Protein AF-A0A2V8QLR5-F1 (afdb_monomer_lite)

Secondary structure (DSSP, 8-state):
--HHHHHHHHHHTT-EEEE-STT-EEEE--TT---HHHHHHHHHTHHHHHHHHHHHHHHTT-----------------------------TTHHHHHHHHHHHHHHHHHHHHHHHHHHHHHHHHHHHHHHHHHHHHHHHHHHHHHHHHHHHHHHHHHHHHHHHHHHHHHHHHHHHHHHHHHHHHHHHHHHHHHHHHHHHHHHHHHHHHHHHHHHHHHHHHHHHHHHHHHHHHHHHHHHHHHHHHHHHHHHHHHHHHHHHHHHHHHHHHHHHHHHHHHHHHHHHHHHHHHHHHHHHHTTTSTTSSSSGGGSHHHHHHHHHHHHHHHHHHHHHHHHHHHHHHHHHHHHHHHHHHHHHHHHHHHHHHHHHHHHHHHHHHHHHHHHHHHHHHHHHHHHHHHHHHHHHHHHHHHHHHHHHHHHHHHHHHHHHHHHHHHHHHHHHHHHHHHHHHHHHHHHHHHHHHHHHHHHHTT------------------------------------------------PPP------------------------------PPPHHHHHHTT-S-HHHHHHHHHHGGGT-HHHHHHHHHHHTT-S-HHHHHHHHHHHHSS-S-HHHHHHHHHHHS-HHHHHHHHHHHHHSSHHHHHHHHTT-S-HHHHHHHHHHHHHHHHTT--HHHHHHHHH-S-HHHHHHHHHHHHHH--HHHHHHHHHHHHT--S-HHHHHHHHHHHHHHHHH-TTSTT--

pLDDT: mean 76.13, std 21.78, range [24.67, 97.62]

Structure (mmCIF, N/CA/C/O backbone):
data_AF-A0A2V8QLR5-F1
#
_entry.id   AF-A0A2V8QLR5-F1
#
loop_
_atom_site.group_PDB
_atom_site.id
_atom_site.type_symbol
_atom_site.label_atom_id
_atom_site.label_alt_id
_atom_site.label_comp_id
_atom_site.label_asym_id
_atom_site.label_entity_id
_atom_site.label_seq_id
_atom_site.pdbx_PDB_ins_code
_atom_site.Cartn_x
_atom_site.Cartn_y
_atom_site.Cartn_z
_atom_site.occupancy
_atom_site.B_iso_or_equiv
_atom_site.auth_seq_id
_atom_site.auth_comp_id
_atom_site.auth_asym_id
_atom_site.auth_atom_id
_atom_site.pdbx_PDB_model_num
ATOM 1 N N . MET A 1 1 ? 58.610 -32.927 -12.887 1.00 63.91 1 MET A N 1
ATOM 2 C CA . MET A 1 1 ? 58.318 -33.804 -14.039 1.00 63.91 1 MET A CA 1
ATOM 3 C C . MET A 1 1 ? 59.063 -33.232 -15.221 1.00 63.91 1 MET A C 1
ATOM 5 O O . MET A 1 1 ? 59.054 -32.017 -15.365 1.00 63.91 1 MET A O 1
ATOM 9 N N . THR A 1 2 ? 59.701 -34.076 -16.013 1.00 80.94 2 THR A N 1
ATOM 10 C CA . THR A 1 2 ? 60.285 -33.729 -17.313 1.00 80.94 2 THR A CA 1
ATOM 11 C C . THR A 1 2 ? 59.200 -33.688 -18.394 1.00 80.94 2 THR A C 1
ATOM 13 O O . THR A 1 2 ? 58.153 -34.331 -18.255 1.00 80.94 2 THR A O 1
ATOM 16 N N . ALA A 1 3 ? 59.449 -32.993 -19.507 1.00 78.44 3 ALA A N 1
ATOM 17 C CA . ALA A 1 3 ? 58.510 -32.954 -20.630 1.00 78.44 3 ALA A CA 1
ATOM 18 C C . ALA A 1 3 ? 58.208 -34.347 -21.233 1.00 78.44 3 ALA A C 1
ATOM 20 O O . ALA A 1 3 ? 57.080 -34.601 -21.660 1.00 78.44 3 ALA A O 1
ATOM 21 N N . HIS A 1 4 ? 59.173 -35.277 -21.202 1.00 81.38 4 HIS A N 1
ATOM 22 C CA . HIS A 1 4 ? 58.986 -36.670 -21.631 1.00 81.38 4 HIS A CA 1
ATOM 23 C C . HIS A 1 4 ? 58.023 -37.451 -20.720 1.00 81.38 4 HIS A C 1
ATOM 25 O O . HIS A 1 4 ? 57.106 -38.113 -21.212 1.00 81.38 4 HIS A O 1
ATOM 31 N N . GLU A 1 5 ? 58.183 -37.356 -19.395 1.00 82.44 5 GLU A N 1
ATOM 32 C CA . GLU A 1 5 ? 57.251 -37.978 -18.441 1.00 82.44 5 GLU A CA 1
ATOM 33 C C . GLU A 1 5 ? 55.839 -37.402 -18.593 1.00 82.44 5 GLU A C 1
ATOM 35 O O . GLU A 1 5 ? 54.862 -38.151 -18.573 1.00 82.44 5 GLU A O 1
ATOM 40 N N . LEU A 1 6 ? 55.732 -36.084 -18.796 1.00 82.62 6 LEU A N 1
ATOM 41 C CA . LEU A 1 6 ? 54.458 -35.399 -18.999 1.00 82.62 6 LEU A CA 1
ATOM 42 C C . LEU A 1 6 ? 53.757 -35.878 -20.283 1.00 82.62 6 LEU A C 1
ATOM 44 O O . LEU A 1 6 ? 52.577 -36.221 -20.231 1.00 82.62 6 LEU A O 1
ATOM 48 N N . LEU A 1 7 ? 54.470 -35.991 -21.412 1.00 82.75 7 LEU A N 1
ATOM 49 C CA . LEU A 1 7 ? 53.923 -36.570 -22.651 1.00 82.75 7 LEU A CA 1
ATOM 50 C C . LEU A 1 7 ? 53.473 -38.021 -22.466 1.00 82.75 7 LEU A C 1
ATOM 52 O O . LEU A 1 7 ? 52.398 -38.387 -22.939 1.00 82.75 7 LEU A O 1
ATOM 56 N N . SER A 1 8 ? 54.256 -38.837 -21.757 1.00 83.12 8 SER A N 1
ATOM 57 C CA . SER A 1 8 ? 53.909 -40.234 -21.473 1.00 83.12 8 SER A CA 1
ATOM 58 C C . SER A 1 8 ? 52.626 -40.343 -20.635 1.00 83.12 8 SER A C 1
ATOM 60 O O . SER A 1 8 ? 51.701 -41.068 -21.001 1.00 83.12 8 SER A O 1
ATOM 62 N N . GLN A 1 9 ? 52.503 -39.542 -19.569 1.00 82.06 9 GLN A N 1
ATOM 63 C CA . GLN A 1 9 ? 51.299 -39.495 -18.729 1.00 82.06 9 GLN A CA 1
ATOM 64 C C . GLN A 1 9 ? 50.067 -38.957 -19.476 1.00 82.06 9 GLN A C 1
ATOM 66 O O . GLN A 1 9 ? 48.958 -39.441 -19.249 1.00 82.06 9 GLN A O 1
ATOM 71 N N . LEU A 1 10 ? 50.238 -37.989 -20.383 1.00 81.12 10 LEU A N 1
ATOM 72 C CA . LEU A 1 10 ? 49.153 -37.465 -21.219 1.00 81.12 10 LEU A CA 1
ATOM 73 C C . LEU A 1 10 ? 48.680 -38.504 -22.245 1.00 81.12 10 LEU A C 1
ATOM 75 O O . LEU A 1 10 ? 47.479 -38.771 -22.315 1.00 81.12 10 LEU A O 1
ATOM 79 N N . ARG A 1 11 ? 49.611 -39.170 -22.948 1.00 83.00 11 ARG A N 1
ATOM 80 C CA . ARG A 1 11 ? 49.317 -40.298 -23.852 1.00 83.00 11 ARG A CA 1
ATOM 81 C C . ARG A 1 11 ? 48.578 -41.419 -23.105 1.00 83.00 11 ARG A C 1
ATOM 83 O O . ARG A 1 11 ? 47.546 -41.883 -23.582 1.00 83.00 11 ARG A O 1
ATOM 90 N N . ALA A 1 12 ? 49.025 -41.781 -21.899 1.00 80.94 12 ALA A N 1
ATOM 91 C CA . ALA A 1 12 ? 48.373 -42.783 -21.046 1.00 80.94 12 ALA A CA 1
ATOM 92 C C . ALA A 1 12 ? 46.970 -42.374 -20.543 1.00 80.94 12 ALA A C 1
ATOM 94 O O . ALA A 1 12 ? 46.145 -43.240 -20.257 1.00 80.94 12 ALA A O 1
ATOM 95 N N . ARG A 1 13 ? 46.672 -41.070 -20.460 1.00 77.25 13 ARG A N 1
ATOM 96 C CA . ARG A 1 13 ? 45.337 -40.522 -20.141 1.00 77.25 13 ARG A CA 1
ATOM 97 C C . ARG A 1 13 ? 44.475 -40.245 -21.383 1.00 77.25 13 ARG A C 1
ATOM 99 O O . ARG A 1 13 ? 43.411 -39.644 -21.256 1.00 77.25 13 ARG A O 1
ATOM 106 N N . GLY A 1 14 ? 44.912 -40.664 -22.573 1.00 76.31 14 GLY A N 1
ATOM 107 C CA . GLY A 1 14 ? 44.181 -40.461 -23.827 1.00 76.31 14 GLY A CA 1
ATOM 108 C C . GLY A 1 14 ? 44.182 -39.017 -24.345 1.00 76.31 14 GLY A C 1
ATOM 109 O O . GLY A 1 14 ? 43.375 -38.690 -25.211 1.00 76.31 14 GLY A O 1
ATOM 110 N N . VAL A 1 15 ? 45.067 -38.155 -23.833 1.00 81.50 15 VAL A N 1
ATOM 111 C CA . VAL A 1 15 ? 45.229 -36.770 -24.296 1.00 81.50 15 VAL A CA 1
ATOM 112 C C . VAL A 1 15 ? 46.296 -36.720 -25.386 1.00 81.50 15 VAL A C 1
ATOM 114 O O . VAL A 1 15 ? 47.460 -37.048 -25.146 1.00 81.50 15 VAL A O 1
ATOM 117 N N . GLN A 1 16 ? 45.917 -36.285 -26.587 1.00 79.50 16 GLN A N 1
ATOM 118 C CA . GLN A 1 16 ? 46.851 -36.083 -27.693 1.00 79.50 16 GLN A CA 1
ATOM 119 C C . GLN A 1 16 ? 47.339 -34.631 -27.703 1.00 79.50 16 GLN A C 1
ATOM 121 O O . GLN A 1 16 ? 46.539 -33.698 -27.726 1.00 79.50 16 GLN A O 1
ATOM 126 N N . VAL A 1 17 ? 48.657 -34.433 -27.741 1.00 81.88 17 VAL A N 1
ATOM 127 C CA . VAL A 1 17 ? 49.276 -33.114 -27.937 1.00 81.88 17 VAL A CA 1
ATOM 128 C C . VAL A 1 17 ? 49.962 -33.106 -29.300 1.00 81.88 17 VAL A C 1
ATOM 130 O O . VAL A 1 17 ? 50.748 -34.001 -29.603 1.00 81.88 17 VAL A O 1
ATOM 133 N N . LYS A 1 18 ? 49.634 -32.115 -30.132 1.00 81.50 18 LYS A N 1
ATOM 134 C CA . LYS A 1 18 ? 50.119 -31.942 -31.511 1.00 81.50 18 LYS A CA 1
ATOM 135 C C . LYS A 1 18 ? 50.728 -30.548 -31.665 1.00 81.50 18 LYS A C 1
ATOM 137 O O . LYS A 1 18 ? 50.325 -29.618 -30.969 1.00 81.50 18 LYS A O 1
ATOM 142 N N . THR A 1 19 ? 51.674 -30.374 -32.581 1.00 81.75 19 THR A N 1
ATOM 143 C CA . THR A 1 19 ? 52.202 -29.050 -32.952 1.00 81.75 19 THR A CA 1
ATOM 144 C C . THR A 1 19 ? 51.373 -28.440 -34.086 1.00 81.75 19 THR A C 1
ATOM 146 O O . THR A 1 19 ? 50.814 -29.156 -34.914 1.00 81.75 19 THR A O 1
ATOM 149 N N . SER A 1 20 ? 51.245 -27.111 -34.112 1.00 66.75 20 SER A N 1
ATOM 150 C CA . SER A 1 20 ? 50.464 -26.381 -35.123 1.00 66.75 20 SER A CA 1
ATOM 151 C C . SER A 1 20 ? 51.186 -25.098 -35.530 1.00 66.75 20 SER A C 1
ATOM 153 O O . SER A 1 20 ? 50.851 -24.003 -35.069 1.00 66.75 20 SER A O 1
ATOM 155 N N . GLY A 1 21 ? 52.195 -25.251 -36.388 1.00 66.06 21 GLY A N 1
ATOM 156 C CA . GLY A 1 21 ? 53.173 -24.203 -36.675 1.00 66.06 21 GLY A CA 1
ATOM 157 C C . GLY A 1 21 ? 54.147 -23.985 -35.513 1.00 66.06 21 GLY A C 1
ATOM 158 O O . GLY A 1 21 ? 53.967 -24.515 -34.412 1.00 66.06 21 GLY A O 1
ATOM 159 N N . ASP A 1 22 ? 55.170 -23.174 -35.763 1.00 60.78 22 ASP A N 1
ATOM 160 C CA . ASP A 1 22 ? 56.466 -23.194 -35.060 1.00 60.78 22 ASP A CA 1
ATOM 161 C C . ASP A 1 22 ? 56.446 -22.779 -33.575 1.00 60.78 22 ASP A C 1
ATOM 163 O O . ASP A 1 22 ? 57.494 -22.663 -32.943 1.00 60.78 22 ASP A O 1
ATOM 167 N N . ASN A 1 23 ? 55.274 -22.499 -32.991 1.00 68.69 23 ASN A N 1
ATOM 168 C CA . ASN A 1 23 ? 55.178 -22.033 -31.606 1.00 68.69 23 ASN A CA 1
ATOM 169 C C . ASN A 1 23 ? 53.854 -22.337 -30.872 1.00 68.69 23 ASN A C 1
ATOM 171 O O . ASN A 1 23 ? 53.582 -21.742 -29.820 1.00 68.69 23 ASN A O 1
ATOM 175 N N . ARG A 1 24 ? 53.002 -23.238 -31.387 1.00 76.88 24 ARG A N 1
ATOM 176 C CA . ARG A 1 24 ? 51.706 -23.582 -30.762 1.00 76.88 24 ARG A CA 1
ATOM 177 C C . ARG A 1 24 ? 51.539 -25.088 -30.555 1.00 76.88 24 ARG A C 1
ATOM 179 O O . ARG A 1 24 ? 51.750 -25.875 -31.473 1.00 76.88 24 ARG A O 1
ATOM 186 N N . LEU A 1 25 ? 51.101 -25.451 -29.349 1.00 80.62 25 LEU A N 1
ATOM 187 C CA . LEU A 1 25 ? 50.625 -26.788 -28.999 1.00 80.62 25 LEU A CA 1
ATOM 188 C C . LEU A 1 25 ? 49.095 -26.806 -29.104 1.00 80.62 25 LEU A C 1
ATOM 190 O O . LEU A 1 25 ? 48.428 -25.919 -28.572 1.00 80.62 25 LEU A O 1
ATOM 194 N N . VAL A 1 26 ? 48.553 -27.817 -29.774 1.00 81.00 26 VAL A N 1
ATOM 195 C CA . VAL A 1 26 ? 47.122 -28.132 -29.843 1.00 81.00 26 VAL A CA 1
ATOM 196 C C . VAL A 1 26 ? 46.887 -29.369 -28.987 1.00 81.00 26 VAL A C 1
ATOM 198 O O . VAL A 1 26 ? 47.579 -30.373 -29.145 1.00 81.00 26 VAL A O 1
ATOM 201 N N . ILE A 1 27 ? 45.931 -29.278 -28.066 1.00 82.12 27 ILE A N 1
ATOM 202 C CA . ILE A 1 27 ? 45.620 -30.323 -27.090 1.00 82.12 27 ILE A CA 1
ATOM 203 C C . ILE A 1 27 ? 44.226 -30.853 -27.414 1.00 82.12 27 ILE A C 1
ATOM 205 O O . ILE A 1 27 ? 43.253 -30.102 -27.376 1.00 82.12 27 ILE A O 1
ATOM 209 N N . ASP A 1 28 ? 44.147 -32.137 -27.730 1.00 79.50 28 ASP A N 1
ATOM 210 C CA . ASP A 1 28 ? 42.919 -32.867 -28.029 1.00 79.50 28 ASP A CA 1
ATOM 211 C C . ASP A 1 28 ? 42.668 -33.852 -26.878 1.00 79.50 28 ASP A C 1
ATOM 213 O O . ASP A 1 28 ? 43.509 -34.704 -26.576 1.00 79.50 28 ASP A O 1
ATOM 217 N N . ALA A 1 29 ? 41.571 -33.645 -26.146 1.00 79.88 29 ALA A N 1
ATOM 218 C CA . ALA A 1 29 ? 41.347 -34.235 -24.830 1.00 79.88 29 ALA A CA 1
ATOM 219 C C . ALA A 1 29 ? 39.851 -34.496 -24.566 1.00 79.88 29 ALA A C 1
ATOM 221 O O . ALA A 1 29 ? 39.019 -33.624 -24.842 1.00 79.88 29 ALA A O 1
ATOM 222 N N . PRO A 1 30 ? 39.477 -35.647 -23.974 1.00 73.31 30 PRO A N 1
ATOM 223 C CA . PRO A 1 30 ? 38.090 -35.918 -23.610 1.00 73.31 30 PRO A CA 1
ATOM 224 C C . PRO A 1 30 ? 37.600 -34.945 -22.524 1.00 73.31 30 PRO A C 1
ATOM 226 O O . PRO A 1 30 ? 38.353 -34.544 -21.627 1.00 73.31 30 PRO A O 1
ATOM 229 N N . ARG A 1 31 ? 36.318 -34.556 -22.614 1.00 57.59 31 ARG A N 1
ATOM 230 C CA . ARG A 1 31 ? 35.698 -33.531 -21.752 1.00 57.59 31 ARG A CA 1
ATOM 231 C C . ARG A 1 31 ? 35.934 -33.828 -20.266 1.00 57.59 31 ARG A C 1
ATOM 233 O O . ARG A 1 31 ? 35.584 -34.900 -19.788 1.00 57.59 31 ARG A O 1
ATOM 240 N N . GLY A 1 32 ? 36.481 -32.846 -19.545 1.00 64.06 32 GLY A N 1
ATOM 241 C CA . GLY A 1 32 ? 36.717 -32.916 -18.097 1.00 64.06 32 GLY A CA 1
ATOM 242 C C . GLY A 1 32 ? 38.125 -33.342 -17.661 1.00 64.06 32 GLY A C 1
ATOM 243 O O . GLY A 1 32 ? 38.385 -33.359 -16.467 1.00 64.06 32 GLY A O 1
ATOM 244 N N . THR A 1 33 ? 39.050 -33.650 -18.580 1.00 67.31 33 THR A N 1
ATOM 245 C CA . THR A 1 33 ? 40.434 -34.042 -18.214 1.00 67.31 33 THR A CA 1
ATOM 246 C C . THR A 1 33 ? 41.427 -32.879 -18.075 1.00 67.31 33 THR A C 1
ATOM 248 O O . THR A 1 33 ? 42.508 -33.057 -17.512 1.00 67.31 33 THR A O 1
ATOM 251 N N . VAL A 1 34 ? 41.088 -31.679 -18.563 1.00 70.56 34 VAL A N 1
ATOM 252 C CA . VAL A 1 34 ? 41.984 -30.507 -18.573 1.00 70.56 34 VAL A CA 1
ATOM 253 C C . VAL A 1 34 ? 41.799 -29.659 -17.307 1.00 70.56 34 VAL A C 1
ATOM 255 O O . VAL A 1 34 ? 41.168 -28.600 -17.337 1.00 70.56 34 VAL A O 1
ATOM 258 N N . ASN A 1 35 ? 42.369 -30.137 -16.200 1.00 79.25 35 ASN A N 1
ATOM 259 C CA . ASN A 1 35 ? 42.426 -29.419 -14.920 1.00 79.25 35 ASN A CA 1
ATOM 260 C C . ASN A 1 35 ? 43.518 -28.331 -14.919 1.00 79.25 35 ASN A C 1
ATOM 262 O O . ASN A 1 35 ? 44.454 -28.372 -15.719 1.00 79.25 35 ASN A O 1
ATOM 266 N N . GLU A 1 36 ? 43.438 -27.377 -13.987 1.00 76.38 36 GLU A N 1
ATOM 267 C CA . GLU A 1 36 ? 44.355 -26.225 -13.941 1.00 76.38 36 GLU A CA 1
ATOM 268 C C . GLU A 1 36 ? 45.818 -26.624 -13.667 1.00 76.38 36 GLU A C 1
ATOM 270 O O . GLU A 1 36 ? 46.734 -26.088 -14.287 1.00 76.38 36 GLU A O 1
ATOM 275 N N . GLU A 1 37 ? 46.050 -27.655 -12.847 1.00 78.00 37 GLU A N 1
ATOM 276 C CA . GLU A 1 37 ? 47.375 -28.271 -12.650 1.00 78.00 37 GLU A CA 1
ATOM 277 C C . GLU A 1 37 ? 47.994 -28.753 -13.972 1.00 78.00 37 GLU A C 1
ATOM 279 O O . GLU A 1 37 ? 49.186 -28.576 -14.219 1.00 78.00 37 GLU A O 1
ATOM 284 N N . LEU A 1 38 ? 47.169 -29.334 -14.849 1.00 77.56 38 LEU A N 1
ATOM 285 C CA . LEU A 1 38 ? 47.583 -29.888 -16.137 1.00 77.56 38 LEU A CA 1
ATOM 286 C C . LEU A 1 38 ? 47.848 -28.774 -17.161 1.00 77.56 38 LEU A C 1
ATOM 288 O O . LEU A 1 38 ? 48.775 -28.893 -17.962 1.00 77.56 38 LEU A O 1
ATOM 292 N N . ARG A 1 39 ? 47.110 -27.655 -17.090 1.00 79.69 39 ARG A N 1
ATOM 293 C CA . ARG A 1 39 ? 47.427 -26.426 -17.844 1.00 79.69 39 ARG A CA 1
ATOM 294 C C . ARG A 1 39 ? 48.751 -25.817 -17.391 1.00 79.69 39 ARG A C 1
ATOM 296 O O . ARG A 1 39 ? 49.574 -25.489 -18.240 1.00 79.69 39 ARG A O 1
ATOM 303 N N . SER A 1 40 ? 48.969 -25.714 -16.080 1.00 81.56 40 SER A N 1
ATOM 304 C CA . SER A 1 40 ? 50.208 -25.197 -15.486 1.00 81.56 40 SER A CA 1
ATOM 305 C C . SER A 1 40 ? 51.423 -26.057 -15.863 1.00 81.56 40 SER A C 1
ATOM 307 O O . SER A 1 40 ? 52.435 -25.546 -16.340 1.00 81.56 40 SER A O 1
ATOM 309 N N . ALA A 1 41 ? 51.303 -27.386 -15.778 1.00 80.81 41 ALA A N 1
ATOM 310 C CA . ALA A 1 41 ? 52.354 -28.305 -16.212 1.00 80.81 41 ALA A CA 1
ATOM 311 C C . ALA A 1 41 ? 52.673 -28.174 -17.716 1.00 80.81 41 ALA A C 1
ATOM 313 O O . ALA A 1 41 ? 53.846 -28.150 -18.096 1.00 80.81 41 ALA A O 1
ATOM 314 N N . LEU A 1 42 ? 51.653 -28.051 -18.574 1.00 81.19 42 LEU A N 1
ATOM 315 C CA . LEU A 1 42 ? 51.834 -27.858 -20.017 1.00 81.19 42 LEU A CA 1
ATOM 316 C C . LEU A 1 42 ? 52.413 -26.483 -20.380 1.00 81.19 42 LEU A C 1
ATOM 318 O O . LEU A 1 42 ? 53.180 -26.393 -21.339 1.00 81.19 42 LEU A O 1
ATOM 322 N N . SER A 1 43 ? 52.082 -25.421 -19.640 1.00 82.69 43 SER A N 1
ATOM 323 C CA . SER A 1 43 ? 52.641 -24.086 -19.880 1.00 82.69 43 SER A CA 1
ATOM 324 C C . SER A 1 43 ? 54.107 -24.003 -19.448 1.00 82.69 43 SER A C 1
ATOM 326 O O . SER A 1 43 ? 54.928 -23.500 -20.214 1.00 82.69 43 SER A O 1
ATOM 328 N N . ALA A 1 44 ? 54.458 -24.582 -18.294 1.00 86.62 44 ALA A N 1
ATOM 329 C CA . ALA A 1 44 ? 55.830 -24.636 -17.789 1.00 86.62 44 ALA A CA 1
ATOM 330 C C . ALA A 1 44 ? 56.780 -25.416 -18.719 1.00 86.62 44 ALA A C 1
ATOM 332 O O . ALA A 1 44 ? 57.898 -24.978 -18.967 1.00 86.62 44 ALA A O 1
ATOM 333 N N . ASN A 1 45 ? 56.324 -26.540 -19.284 1.00 85.19 45 ASN A N 1
ATOM 334 C CA . ASN A 1 45 ? 57.142 -27.404 -20.149 1.00 85.19 45 ASN A CA 1
ATOM 335 C C . ASN A 1 45 ? 57.024 -27.063 -21.653 1.00 85.19 45 ASN A C 1
ATOM 337 O O . ASN A 1 45 ? 57.568 -27.784 -22.490 1.00 85.19 45 ASN A O 1
ATOM 341 N N . LYS A 1 46 ? 56.313 -25.986 -22.033 1.00 83.50 46 LYS A N 1
ATOM 342 C CA . LYS A 1 46 ? 55.921 -25.701 -23.432 1.00 83.50 46 LYS A CA 1
ATOM 343 C C . LYS A 1 46 ? 57.090 -25.748 -24.429 1.00 83.50 46 LYS A C 1
ATOM 345 O O . LYS A 1 46 ? 56.919 -26.268 -25.530 1.00 83.50 46 LYS A O 1
ATOM 350 N N . ALA A 1 47 ? 58.247 -25.191 -24.070 1.00 82.50 47 ALA A N 1
ATOM 351 C CA . ALA A 1 47 ? 59.408 -25.113 -24.961 1.00 82.50 47 ALA A CA 1
ATOM 352 C C . ALA A 1 47 ? 60.009 -26.499 -25.259 1.00 82.50 47 ALA A C 1
ATOM 354 O O . ALA A 1 47 ? 60.188 -26.852 -26.423 1.00 82.50 47 ALA A O 1
ATOM 355 N N . GLU A 1 48 ? 60.234 -27.312 -24.223 1.00 82.62 48 GLU A N 1
ATOM 356 C CA . GLU A 1 48 ? 60.728 -28.689 -24.362 1.00 82.62 48 GLU A CA 1
ATOM 357 C C . GLU A 1 48 ? 59.735 -29.563 -25.144 1.00 82.62 48 GLU A C 1
ATOM 359 O O . GLU A 1 48 ? 60.127 -30.310 -26.038 1.00 82.62 48 GLU A O 1
ATOM 364 N N . LEU A 1 49 ? 58.432 -29.419 -24.872 1.00 82.94 49 LEU A N 1
ATOM 365 C CA . LEU A 1 49 ? 57.369 -30.138 -25.582 1.00 82.94 49 LEU A CA 1
ATOM 366 C C . LEU A 1 49 ? 57.353 -29.831 -27.088 1.00 82.94 49 LEU A C 1
ATOM 368 O O . LEU A 1 49 ? 57.162 -30.742 -27.892 1.00 82.94 49 LEU A O 1
ATOM 372 N N . LEU A 1 50 ? 57.574 -28.570 -27.482 1.00 82.94 50 LEU A N 1
ATOM 373 C CA . LEU A 1 50 ? 57.700 -28.184 -28.893 1.00 82.94 50 LEU A CA 1
ATOM 374 C C . LEU A 1 50 ? 58.941 -28.811 -29.549 1.00 82.94 50 LEU A C 1
ATOM 376 O O . LEU A 1 50 ? 58.858 -29.248 -30.695 1.00 82.94 50 LEU A O 1
ATOM 380 N N . GLN A 1 51 ? 60.064 -28.895 -28.830 1.00 81.44 51 GLN A N 1
ATOM 381 C CA . GLN A 1 51 ? 61.301 -29.495 -29.337 1.00 81.44 51 GLN A CA 1
ATOM 382 C C . GLN A 1 51 ? 61.163 -31.013 -29.545 1.00 81.44 51 GLN A C 1
ATOM 384 O O . GLN A 1 51 ? 61.505 -31.512 -30.616 1.00 81.44 51 GLN A O 1
ATOM 389 N N . ILE A 1 52 ? 60.596 -31.731 -28.568 1.00 83.62 52 ILE A N 1
ATOM 390 C CA . ILE A 1 52 ? 60.389 -33.191 -28.623 1.00 83.62 52 ILE A CA 1
ATOM 391 C C . ILE A 1 52 ? 59.410 -33.563 -29.746 1.00 83.62 52 ILE A C 1
ATOM 393 O O . ILE A 1 52 ? 59.723 -34.394 -30.597 1.00 83.62 52 ILE A O 1
ATOM 397 N N . LEU A 1 53 ? 58.243 -32.908 -29.798 1.00 79.25 53 LEU A N 1
ATOM 398 C CA . LEU A 1 53 ? 57.240 -33.162 -30.840 1.00 79.25 53 LEU A CA 1
ATOM 399 C C . LEU A 1 53 ? 57.712 -32.701 -32.232 1.00 79.25 53 LEU A C 1
ATOM 401 O O . LEU A 1 53 ? 57.242 -33.219 -33.242 1.00 79.25 53 LEU A O 1
ATOM 405 N N . GLY A 1 54 ? 58.640 -31.741 -32.305 1.00 77.69 54 GLY A N 1
ATOM 406 C CA . GLY A 1 54 ? 59.328 -31.379 -33.543 1.00 77.69 54 GLY A CA 1
ATOM 407 C C . GLY A 1 54 ? 60.229 -32.508 -34.050 1.00 77.69 54 GLY A C 1
ATOM 408 O O . GLY A 1 54 ? 60.161 -32.855 -35.228 1.00 77.69 54 GLY A O 1
ATOM 409 N N . GLN A 1 55 ? 61.012 -33.122 -33.157 1.00 74.00 55 GLN A N 1
ATOM 410 C CA . GLN A 1 55 ? 61.915 -34.230 -33.486 1.00 74.00 55 GLN A CA 1
ATOM 411 C C . GLN A 1 55 ? 61.153 -35.488 -33.941 1.00 74.00 55 GLN A C 1
ATOM 413 O O . GLN A 1 55 ? 61.426 -35.973 -35.042 1.00 74.00 55 GLN A O 1
ATOM 418 N N . GLU A 1 56 ? 60.131 -35.934 -33.191 1.00 70.50 56 GLU A N 1
ATOM 419 C CA . GLU A 1 56 ? 59.258 -37.061 -33.593 1.00 70.50 56 GLU A CA 1
ATOM 420 C C . GLU A 1 56 ? 58.681 -36.859 -35.014 1.00 70.50 56 GLU A C 1
ATOM 422 O O . GLU A 1 56 ? 58.630 -37.787 -35.822 1.00 70.50 56 GLU A O 1
ATOM 427 N N . ASN A 1 57 ? 58.280 -35.627 -35.351 1.00 63.94 57 ASN A N 1
ATOM 428 C CA . ASN A 1 57 ? 57.664 -35.301 -36.640 1.00 63.94 57 ASN A CA 1
ATOM 429 C C . ASN A 1 57 ? 58.687 -35.161 -37.792 1.00 63.94 57 ASN A C 1
ATOM 431 O O . ASN A 1 57 ? 58.313 -35.249 -38.962 1.00 63.94 57 ASN A O 1
ATOM 435 N N . THR A 1 58 ? 59.979 -34.972 -37.488 1.00 58.88 58 THR A N 1
ATOM 436 C CA . THR A 1 58 ? 61.058 -35.047 -38.492 1.00 58.88 58 THR A CA 1
ATOM 437 C C . THR A 1 58 ? 61.491 -36.481 -38.793 1.00 58.88 58 THR A C 1
ATOM 439 O O . THR A 1 58 ? 61.689 -36.806 -39.963 1.00 58.88 58 THR A O 1
ATOM 442 N N . GLU A 1 59 ? 61.561 -37.365 -37.792 1.00 53.81 59 GLU A N 1
ATOM 443 C CA . GLU A 1 59 ? 61.866 -38.789 -38.017 1.00 53.81 59 GLU A CA 1
ATOM 444 C C . GLU A 1 59 ? 60.747 -39.495 -38.800 1.00 53.81 59 GLU A C 1
ATOM 446 O O . GLU A 1 59 ? 61.017 -40.323 -39.670 1.00 53.81 59 GLU A O 1
ATOM 451 N N . ALA A 1 60 ? 59.490 -39.087 -38.595 1.00 50.91 60 ALA A N 1
ATOM 452 C CA . ALA A 1 60 ? 58.337 -39.568 -39.357 1.00 50.91 60 ALA A CA 1
ATOM 453 C C . ALA A 1 60 ? 58.336 -39.182 -40.858 1.00 50.91 60 ALA A C 1
ATOM 455 O O . ALA A 1 60 ? 57.432 -39.596 -41.587 1.00 50.91 60 ALA A O 1
ATOM 456 N N . LYS A 1 61 ? 59.309 -38.391 -41.346 1.00 44.75 61 LYS A N 1
ATOM 457 C CA . LYS A 1 61 ? 59.329 -37.846 -42.718 1.00 44.75 61 LYS A CA 1
ATOM 458 C C . LYS A 1 61 ? 60.629 -38.130 -43.491 1.00 44.75 61 LYS A C 1
ATOM 460 O O . LYS A 1 61 ? 61.139 -37.265 -44.203 1.00 44.75 61 LYS A O 1
ATOM 465 N N . ALA A 1 62 ? 61.127 -39.362 -43.413 1.00 37.56 62 ALA A N 1
ATOM 466 C CA . ALA A 1 62 ? 62.225 -39.854 -44.249 1.00 37.56 62 ALA A CA 1
ATOM 467 C C . ALA A 1 62 ? 61.726 -40.838 -45.336 1.00 37.56 62 ALA A C 1
ATOM 469 O O . ALA A 1 62 ? 61.386 -41.977 -45.013 1.00 37.56 62 ALA A O 1
ATOM 470 N N . PRO A 1 63 ? 61.691 -40.452 -46.628 1.00 45.06 63 PRO A N 1
ATOM 471 C CA . PRO A 1 63 ? 61.455 -41.386 -47.722 1.00 45.06 63 PRO A CA 1
ATOM 472 C C . PRO A 1 63 ? 62.777 -41.995 -48.210 1.00 45.06 63 PRO A C 1
ATOM 474 O O . PRO A 1 63 ? 63.643 -41.296 -48.735 1.00 45.06 63 PRO A O 1
ATOM 477 N N . ALA A 1 64 ? 62.908 -43.315 -48.107 1.00 33.09 64 ALA A N 1
ATOM 478 C CA . ALA A 1 64 ? 63.846 -44.060 -48.938 1.00 33.09 64 ALA A CA 1
ATOM 479 C C . ALA A 1 64 ? 63.172 -44.414 -50.272 1.00 33.09 64 ALA A C 1
ATOM 481 O O . ALA A 1 64 ? 62.027 -44.857 -50.264 1.00 33.09 64 ALA A O 1
ATOM 482 N N . ILE A 1 65 ? 63.889 -44.238 -51.385 1.00 36.28 65 ILE A N 1
ATOM 483 C CA . ILE A 1 65 ? 63.910 -45.086 -52.596 1.00 36.28 65 ILE A CA 1
ATOM 484 C C . ILE A 1 65 ? 64.866 -44.428 -53.598 1.00 36.28 65 ILE A C 1
ATOM 486 O O . ILE A 1 65 ? 64.802 -43.222 -53.833 1.00 36.28 65 ILE A O 1
ATOM 490 N N . ALA A 1 66 ? 65.738 -45.230 -54.204 1.00 33.00 66 ALA A N 1
ATOM 491 C CA . ALA A 1 66 ? 66.565 -44.825 -55.331 1.00 33.00 66 ALA A CA 1
ATOM 492 C C . ALA A 1 66 ? 66.661 -45.989 -56.322 1.00 33.00 66 ALA A C 1
ATOM 494 O O . ALA A 1 66 ? 67.334 -46.965 -56.020 1.00 33.00 66 ALA A O 1
ATOM 495 N N . GLU A 1 67 ? 66.017 -45.862 -57.483 1.00 30.00 67 GLU A N 1
ATOM 496 C CA . GLU A 1 67 ? 66.279 -46.608 -58.726 1.00 30.00 67 GLU A CA 1
ATOM 497 C C . GLU A 1 67 ? 65.834 -45.693 -59.893 1.00 30.00 67 GLU A C 1
ATOM 499 O O . GLU A 1 67 ? 64.805 -45.031 -59.789 1.00 30.00 67 GLU A O 1
ATOM 504 N N . THR A 1 68 ? 66.641 -45.383 -60.915 1.00 30.91 68 THR A N 1
ATOM 505 C CA . THR A 1 68 ? 67.316 -46.227 -61.931 1.00 30.91 68 THR A CA 1
ATOM 506 C C . THR A 1 68 ? 66.416 -46.524 -63.137 1.00 30.91 68 THR A C 1
ATOM 508 O O . THR A 1 68 ? 65.711 -47.523 -63.161 1.00 30.91 68 THR A O 1
ATOM 511 N N . LEU A 1 69 ? 66.499 -45.661 -64.160 1.00 30.03 69 LEU A N 1
ATOM 512 C CA . LEU A 1 69 ? 66.132 -45.880 -65.575 1.00 30.03 69 LEU A CA 1
ATOM 513 C C . LEU A 1 69 ? 66.654 -44.647 -66.353 1.00 30.03 69 LEU A C 1
ATOM 515 O O . LEU A 1 69 ? 66.146 -43.553 -66.151 1.00 30.03 69 LEU A O 1
ATOM 519 N N . ALA A 1 70 ? 67.763 -44.642 -67.103 1.00 29.02 70 ALA A N 1
ATOM 520 C CA . ALA A 1 70 ? 68.360 -45.604 -68.042 1.00 29.02 70 ALA A CA 1
ATOM 521 C C . ALA A 1 70 ? 67.686 -45.624 -69.433 1.00 29.02 70 ALA A C 1
ATOM 523 O O . ALA A 1 70 ? 66.975 -46.561 -69.782 1.00 29.02 70 ALA A O 1
ATOM 524 N N . ALA A 1 71 ? 67.968 -44.595 -70.248 1.00 27.16 71 ALA A N 1
ATOM 525 C CA . ALA A 1 71 ? 67.677 -44.572 -71.685 1.00 27.16 71 ALA A CA 1
ATOM 526 C C . ALA A 1 71 ? 68.759 -43.798 -72.477 1.00 27.16 71 ALA A C 1
ATOM 528 O O . ALA A 1 71 ? 68.777 -42.572 -72.535 1.00 27.16 71 ALA A O 1
ATOM 529 N N . GLN A 1 72 ? 69.659 -44.551 -73.104 1.00 34.50 72 GLN A N 1
ATOM 530 C CA . GLN A 1 72 ? 70.585 -44.158 -74.179 1.00 34.50 72 GLN A CA 1
ATOM 531 C C . GLN A 1 72 ? 70.405 -45.184 -75.327 1.00 34.50 72 GLN A C 1
ATOM 533 O O . GLN A 1 72 ? 69.724 -46.190 -75.107 1.00 34.50 72 GLN A O 1
ATOM 538 N N . PRO A 1 73 ? 71.078 -45.078 -76.492 1.00 53.00 73 PRO A N 1
ATOM 539 C CA . PRO A 1 73 ? 71.680 -43.921 -77.174 1.00 53.00 73 PRO A CA 1
ATOM 540 C C . PRO A 1 73 ? 71.157 -43.832 -78.636 1.00 53.00 73 PRO A C 1
ATOM 542 O O . PRO A 1 73 ? 70.246 -44.566 -79.023 1.00 53.00 73 PRO A O 1
ATOM 545 N N . LYS A 1 74 ? 71.822 -43.056 -79.508 1.00 29.30 74 LYS A N 1
ATOM 546 C CA . LYS A 1 74 ? 72.468 -43.659 -80.698 1.00 29.30 74 LYS A CA 1
ATOM 547 C C . LYS A 1 74 ? 73.546 -42.768 -81.318 1.00 29.30 74 LYS A C 1
ATOM 549 O O . LYS A 1 74 ? 73.439 -41.549 -81.335 1.00 29.30 74 LYS A O 1
ATOM 554 N N . SER A 1 75 ? 74.595 -43.422 -81.801 1.00 30.45 75 SER A N 1
ATOM 555 C CA . SER A 1 75 ? 75.808 -42.854 -82.385 1.00 30.45 75 SER A CA 1
ATOM 556 C C . SER A 1 75 ? 75.887 -43.138 -83.886 1.00 30.45 75 SER A C 1
ATOM 558 O O . SER A 1 75 ? 75.490 -44.223 -84.306 1.00 30.45 75 SER A O 1
ATOM 560 N N . SER A 1 76 ? 76.490 -42.227 -84.663 1.00 28.94 76 SER A N 1
ATOM 561 C CA . SER A 1 76 ? 77.282 -42.578 -85.861 1.00 28.94 76 SER A CA 1
ATOM 562 C C . SER A 1 76 ? 78.007 -41.374 -86.493 1.00 28.94 76 SER A C 1
ATOM 564 O O . SER A 1 76 ? 77.402 -40.583 -87.212 1.00 28.94 76 SER A O 1
ATOM 566 N N . SER A 1 77 ? 79.325 -41.313 -86.305 1.00 42.66 77 SER A N 1
ATOM 567 C CA . SER A 1 77 ? 80.282 -41.066 -87.408 1.00 42.66 77 SER A CA 1
ATOM 568 C C . SER A 1 77 ? 80.605 -42.443 -88.050 1.00 42.66 77 SER A C 1
ATOM 570 O O . SER A 1 77 ? 80.252 -43.437 -87.402 1.00 42.66 77 SER A O 1
ATOM 572 N N . PRO A 1 78 ? 81.275 -42.605 -89.225 1.00 55.12 78 PRO A N 1
ATOM 573 C CA . PRO A 1 78 ? 82.245 -41.705 -89.882 1.00 55.12 78 PRO A CA 1
ATOM 574 C C . PRO A 1 78 ? 82.124 -41.675 -91.442 1.00 55.12 78 PRO A C 1
ATOM 576 O O . PRO A 1 78 ? 81.008 -41.704 -91.943 1.00 55.12 78 PRO A O 1
ATOM 579 N N . VAL A 1 79 ? 83.267 -41.700 -92.173 1.00 28.50 79 VAL A N 1
ATOM 580 C CA . VAL A 1 79 ? 83.472 -41.788 -93.656 1.00 28.50 79 VAL A CA 1
ATOM 581 C C . VAL A 1 79 ? 83.407 -40.432 -94.401 1.00 28.50 79 VAL A C 1
ATOM 583 O O . VAL A 1 79 ? 82.550 -39.623 -94.078 1.00 28.50 79 VAL A O 1
ATOM 586 N N . ALA A 1 80 ? 84.214 -40.104 -95.432 1.00 28.56 80 ALA A N 1
ATOM 587 C CA . ALA A 1 80 ? 85.613 -40.424 -95.822 1.00 28.56 80 ALA A CA 1
ATOM 588 C C . ALA A 1 80 ? 86.061 -39.479 -96.986 1.00 28.56 80 ALA A C 1
ATOM 590 O O . ALA A 1 80 ? 85.255 -38.702 -97.488 1.00 28.56 80 ALA A O 1
ATOM 591 N N . ALA A 1 81 ? 87.320 -39.572 -97.441 1.00 32.09 81 ALA A N 1
ATOM 592 C CA . ALA A 1 81 ? 87.900 -38.901 -98.629 1.00 32.09 81 ALA A CA 1
ATOM 593 C C . ALA A 1 81 ? 88.808 -39.898 -99.410 1.00 32.09 81 ALA A C 1
ATOM 595 O O . ALA A 1 81 ? 89.057 -40.974 -98.854 1.00 32.09 81 ALA A O 1
ATOM 596 N N . PRO A 1 82 ? 89.376 -39.604 -100.614 1.00 56.91 82 PRO A N 1
ATOM 597 C CA . PRO A 1 82 ? 89.210 -38.460 -101.530 1.00 56.91 82 PRO A CA 1
ATOM 598 C C . PRO A 1 82 ? 88.266 -38.844 -102.713 1.00 56.91 82 PRO A C 1
ATOM 600 O O . PRO A 1 82 ? 87.138 -39.167 -102.339 1.00 56.91 82 PRO A O 1
ATOM 603 N N . PRO A 1 83 ? 88.552 -38.868 -104.056 1.00 45.59 83 PRO A N 1
ATOM 604 C CA . PRO A 1 83 ? 89.778 -38.680 -104.872 1.00 45.59 83 PRO A CA 1
ATOM 605 C C . PRO A 1 83 ? 89.876 -37.269 -105.530 1.00 45.59 83 PRO A C 1
ATOM 607 O O . PRO A 1 83 ? 89.489 -36.292 -104.898 1.00 45.59 83 PRO A O 1
ATOM 610 N N . ALA A 1 84 ? 90.435 -37.135 -106.752 1.00 31.59 84 ALA A N 1
ATOM 611 C CA . ALA A 1 84 ? 90.659 -35.857 -107.458 1.00 31.59 84 ALA A CA 1
ATOM 612 C C . ALA A 1 84 ? 90.679 -35.969 -109.009 1.00 31.59 84 ALA A C 1
ATOM 614 O O . ALA A 1 84 ? 91.144 -36.990 -109.510 1.00 31.59 84 ALA A O 1
ATOM 615 N N . ILE A 1 85 ? 90.342 -34.857 -109.708 1.00 41.84 85 ILE A N 1
ATOM 616 C CA . ILE A 1 85 ? 90.750 -34.469 -111.099 1.00 41.84 85 ILE A CA 1
ATOM 617 C C . ILE A 1 85 ? 90.137 -35.325 -112.254 1.00 41.84 85 ILE A C 1
ATOM 619 O O . ILE A 1 85 ? 89.930 -36.517 -112.045 1.00 41.84 85 ILE A O 1
ATOM 623 N N . PRO A 1 86 ? 89.814 -34.784 -113.469 1.00 46.00 86 PRO A N 1
ATOM 624 C CA . PRO A 1 86 ? 90.317 -33.558 -114.120 1.00 46.00 86 PRO A CA 1
ATOM 625 C C . PRO A 1 86 ? 89.278 -32.521 -114.628 1.00 46.00 86 PRO A C 1
ATOM 627 O O . PRO A 1 86 ? 88.070 -32.655 -114.480 1.00 46.00 86 PRO A O 1
ATOM 630 N N . SER A 1 87 ? 89.828 -31.467 -115.239 1.00 42.94 87 SER A N 1
ATOM 631 C CA . SER A 1 87 ? 89.224 -30.304 -115.905 1.00 42.94 87 SER A CA 1
ATOM 632 C C . SER A 1 87 ? 88.319 -30.587 -117.117 1.00 42.94 87 SER A C 1
ATOM 634 O O . SER A 1 87 ? 88.681 -31.394 -117.971 1.00 42.94 87 SER A O 1
ATOM 636 N N . HIS A 1 88 ? 87.255 -29.791 -117.296 1.00 38.50 88 HIS A N 1
ATOM 637 C CA . HIS A 1 88 ? 87.229 -28.617 -118.203 1.00 38.50 88 HIS A CA 1
ATOM 638 C C . HIS A 1 88 ? 85.833 -27.955 -118.238 1.00 38.50 88 HIS A C 1
ATOM 640 O O . HIS A 1 88 ? 84.855 -28.669 -118.422 1.00 38.50 88 HIS A O 1
ATOM 646 N N . ALA A 1 89 ? 85.788 -26.610 -118.177 1.00 42.28 89 ALA A N 1
ATOM 647 C CA . ALA A 1 89 ? 84.590 -25.745 -118.252 1.00 42.28 89 ALA A CA 1
ATOM 648 C C . ALA A 1 89 ? 83.571 -25.918 -117.084 1.00 42.28 89 ALA A C 1
ATOM 650 O O . ALA A 1 89 ? 83.440 -27.004 -116.530 1.00 42.28 89 ALA A O 1
ATOM 651 N N . ASP A 1 90 ? 82.864 -24.896 -116.581 1.00 40.16 90 ASP A N 1
ATOM 652 C CA . ASP A 1 90 ? 82.749 -23.479 -116.974 1.00 40.16 90 ASP A CA 1
ATOM 653 C C . ASP A 1 90 ? 83.041 -22.520 -115.794 1.00 40.16 90 ASP A C 1
ATOM 655 O O . ASP A 1 90 ? 82.353 -22.555 -114.769 1.00 40.16 90 ASP A O 1
ATOM 659 N N . ASP A 1 91 ? 83.972 -21.571 -115.964 1.00 48.16 91 ASP A N 1
ATOM 660 C CA . 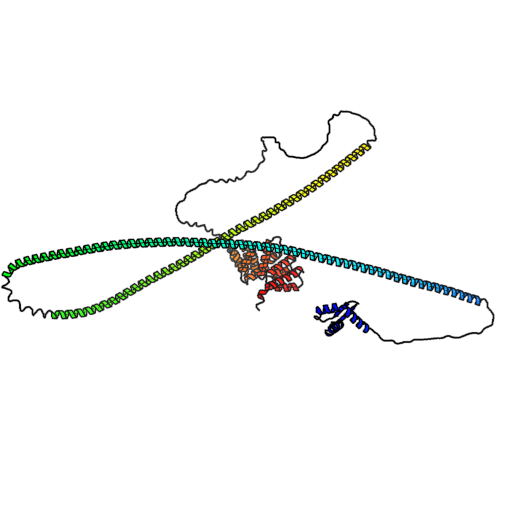ASP A 1 91 ? 84.360 -20.562 -114.947 1.00 48.16 91 ASP A CA 1
ATOM 661 C C . ASP A 1 91 ? 83.292 -19.472 -114.669 1.00 48.16 91 ASP A C 1
ATOM 663 O O . ASP A 1 91 ? 83.583 -18.427 -114.089 1.00 48.16 91 ASP A O 1
ATOM 667 N N . GLN A 1 92 ? 82.036 -19.692 -115.072 1.00 51.72 92 GLN A N 1
ATOM 668 C CA . GLN A 1 92 ? 80.922 -18.751 -114.871 1.00 51.72 92 GLN A CA 1
ATOM 669 C C . GLN A 1 92 ? 79.868 -19.247 -113.864 1.00 51.72 92 GLN A C 1
ATOM 671 O O . GLN A 1 92 ? 79.184 -18.427 -113.258 1.00 51.72 92 GLN A O 1
ATOM 676 N N . ILE A 1 93 ? 79.771 -20.560 -113.611 1.00 52.19 93 ILE A N 1
ATOM 677 C CA . ILE A 1 93 ? 78.769 -21.143 -112.688 1.00 52.19 93 ILE A CA 1
ATOM 678 C C . ILE A 1 93 ? 79.334 -21.306 -111.264 1.00 52.19 93 ILE A C 1
ATOM 680 O O . ILE A 1 93 ? 78.628 -21.108 -110.272 1.00 52.19 93 ILE A O 1
ATOM 684 N N . ALA A 1 94 ? 80.632 -21.604 -111.136 1.00 52.97 94 ALA A N 1
ATOM 685 C CA . ALA A 1 94 ? 81.301 -21.690 -109.833 1.00 52.97 94 ALA A CA 1
ATOM 686 C C . ALA A 1 94 ? 81.358 -20.331 -109.105 1.00 52.97 94 ALA A C 1
ATOM 688 O O . ALA A 1 94 ? 81.342 -20.284 -107.877 1.00 52.97 94 ALA A O 1
ATOM 689 N N . ALA A 1 95 ? 81.387 -19.224 -109.856 1.00 59.19 95 ALA A N 1
ATOM 690 C CA . ALA A 1 95 ? 81.351 -17.876 -109.299 1.00 59.19 95 ALA A CA 1
ATOM 691 C C . ALA A 1 95 ? 79.973 -17.536 -108.705 1.00 59.19 95 ALA A C 1
ATOM 693 O O . ALA A 1 95 ? 79.914 -17.159 -107.535 1.00 59.19 95 ALA A O 1
ATOM 694 N N . SER A 1 96 ? 78.874 -17.730 -109.456 1.00 62.88 96 SER A N 1
ATOM 695 C CA . SER A 1 96 ? 77.527 -17.385 -108.966 1.00 62.88 96 SER A CA 1
ATOM 696 C C . SER A 1 96 ? 77.140 -18.228 -107.755 1.00 62.88 96 SER A C 1
ATOM 698 O O . SER A 1 96 ? 76.742 -17.680 -106.735 1.00 62.88 96 SER A O 1
ATOM 700 N N . THR A 1 97 ? 77.377 -19.542 -107.793 1.00 66.12 97 THR A N 1
ATOM 701 C CA . THR A 1 97 ? 77.076 -20.435 -106.662 1.00 66.12 97 THR A CA 1
ATOM 702 C C . THR A 1 97 ? 77.907 -20.106 -105.413 1.00 66.12 97 THR A C 1
ATOM 704 O O . THR A 1 97 ? 77.393 -20.151 -104.295 1.00 66.12 97 THR A O 1
ATOM 707 N N . ALA A 1 98 ? 79.167 -19.683 -105.568 1.00 71.56 98 ALA A N 1
ATOM 708 C CA . ALA A 1 98 ? 79.987 -19.198 -104.455 1.00 71.56 98 ALA A CA 1
ATOM 709 C C . ALA A 1 98 ? 79.592 -17.794 -103.953 1.00 71.56 98 ALA A C 1
ATOM 711 O O . ALA A 1 98 ? 80.007 -17.403 -102.857 1.00 71.56 98 ALA A O 1
ATOM 712 N N . GLU A 1 99 ? 78.839 -17.012 -104.727 1.00 74.81 99 GLU A N 1
ATOM 713 C CA . GLU A 1 99 ? 78.242 -15.740 -104.298 1.00 74.81 99 GLU A CA 1
ATOM 714 C C . GLU A 1 99 ? 76.874 -15.949 -103.643 1.00 74.81 99 GLU A C 1
ATOM 716 O O . GLU A 1 99 ? 76.651 -15.401 -102.569 1.00 74.81 99 GLU A O 1
ATOM 721 N N . GLU A 1 100 ? 76.023 -16.822 -104.182 1.00 78.31 100 GLU A N 1
ATOM 722 C CA . GLU A 1 100 ? 74.762 -17.275 -103.577 1.00 78.31 100 GLU A CA 1
ATOM 723 C C . GLU A 1 100 ? 74.996 -17.870 -102.179 1.00 78.31 100 GLU A C 1
ATOM 725 O O . GLU A 1 100 ? 74.328 -17.485 -101.220 1.00 78.31 100 GLU A O 1
ATOM 730 N N . ILE A 1 101 ? 76.010 -18.731 -102.010 1.00 77.56 101 ILE A N 1
ATOM 731 C CA . ILE A 1 101 ? 76.390 -19.270 -100.691 1.00 77.56 101 ILE A CA 1
ATOM 732 C C . ILE A 1 101 ? 76.816 -18.150 -99.725 1.00 77.56 101 ILE A C 1
ATOM 734 O O . ILE A 1 101 ? 76.467 -18.200 -98.546 1.00 77.56 101 ILE A O 1
ATOM 738 N N . ARG A 1 102 ? 77.533 -17.120 -100.199 1.00 82.50 102 ARG A N 1
ATOM 739 C CA . ARG A 1 102 ? 77.916 -15.962 -99.368 1.00 82.50 102 ARG A CA 1
ATOM 740 C C . ARG A 1 102 ? 76.709 -15.092 -99.009 1.00 82.50 102 ARG A C 1
ATOM 742 O O . ARG A 1 102 ? 76.597 -14.694 -97.852 1.00 82.50 102 ARG A O 1
ATOM 749 N N . GLN A 1 103 ? 75.796 -14.855 -99.950 1.00 84.19 103 GLN A N 1
ATOM 750 C CA . GLN A 1 103 ? 74.545 -14.126 -99.724 1.00 84.19 103 GLN A CA 1
ATOM 751 C C . GLN A 1 103 ? 73.689 -14.839 -98.667 1.00 84.19 103 GLN A C 1
ATOM 753 O O . GLN A 1 103 ? 73.363 -14.236 -97.644 1.00 84.19 103 GLN A O 1
ATOM 758 N N . LEU A 1 104 ? 73.448 -16.143 -98.832 1.00 86.69 104 LEU A N 1
ATOM 759 C CA . LEU A 1 104 ? 72.719 -16.971 -97.864 1.00 86.69 104 LEU A CA 1
ATOM 760 C C . LEU A 1 104 ? 73.408 -17.029 -96.491 1.00 86.69 104 LEU A C 1
ATOM 762 O O . LEU A 1 104 ? 72.730 -17.069 -95.467 1.00 86.69 104 LEU A O 1
ATOM 766 N N . GLN A 1 105 ? 74.744 -16.986 -96.427 1.00 86.50 105 GLN A N 1
ATOM 767 C CA . GLN A 1 105 ? 75.470 -16.869 -95.156 1.00 86.50 105 GLN A CA 1
ATOM 768 C C . GLN A 1 105 ? 75.254 -15.504 -94.483 1.00 86.50 105 GLN A C 1
ATOM 770 O O . GLN A 1 105 ? 75.053 -15.473 -93.269 1.00 86.50 105 GLN A O 1
ATOM 775 N N . THR A 1 106 ? 75.236 -14.393 -95.231 1.00 88.31 106 THR A N 1
ATOM 776 C CA . THR A 1 106 ? 74.890 -13.068 -94.678 1.00 88.31 106 THR A CA 1
ATOM 777 C C . THR A 1 106 ? 73.417 -12.932 -94.293 1.00 88.31 106 THR A C 1
ATOM 779 O O . THR A 1 106 ? 73.105 -12.257 -93.314 1.00 88.31 106 THR A O 1
ATOM 782 N N . GLU A 1 107 ? 72.500 -13.597 -94.998 1.00 88.12 107 GLU A N 1
ATOM 783 C CA . GLU A 1 107 ? 71.096 -13.663 -94.582 1.00 88.12 107 GLU A CA 1
ATOM 784 C C . GLU A 1 107 ? 70.928 -14.529 -93.330 1.00 88.12 107 GLU A C 1
ATOM 786 O O . GLU A 1 107 ? 70.211 -14.137 -92.415 1.00 88.12 107 GLU A O 1
ATOM 791 N N . LEU A 1 108 ? 71.648 -15.649 -93.215 1.00 86.38 108 LEU A N 1
ATOM 792 C CA . LEU A 1 108 ? 71.619 -16.502 -92.027 1.00 86.38 108 LEU A CA 1
ATOM 793 C C . LEU A 1 108 ? 72.201 -15.809 -90.784 1.00 86.38 108 LEU A C 1
ATOM 795 O O . LEU A 1 108 ? 71.671 -15.994 -89.689 1.00 86.38 108 LEU A O 1
ATOM 799 N N . THR A 1 109 ? 73.267 -15.009 -90.910 1.00 90.19 109 THR A N 1
ATOM 800 C CA . THR A 1 109 ? 73.774 -14.215 -89.775 1.00 90.19 109 THR A CA 1
ATOM 801 C C . THR A 1 109 ? 72.827 -13.077 -89.414 1.00 90.19 109 THR A C 1
ATOM 803 O O . THR A 1 109 ? 72.568 -12.879 -88.229 1.00 90.19 109 THR A O 1
ATOM 806 N N . ARG A 1 110 ? 72.233 -12.393 -90.402 1.00 91.56 110 ARG A N 1
ATOM 807 C CA . ARG A 1 110 ? 71.185 -11.391 -90.162 1.00 91.56 110 ARG A CA 1
ATOM 808 C C . ARG A 1 110 ? 69.975 -11.992 -89.444 1.00 91.56 110 ARG A C 1
ATOM 810 O O . ARG A 1 110 ? 69.561 -11.457 -88.427 1.00 91.56 110 ARG A O 1
ATOM 817 N N . LEU A 1 111 ? 69.447 -13.119 -89.919 1.00 90.38 111 LEU A N 1
ATOM 818 C CA . LEU A 1 111 ? 68.295 -13.790 -89.310 1.00 90.38 111 LEU A CA 1
ATOM 819 C C . LEU A 1 111 ? 68.593 -14.290 -87.892 1.00 90.38 111 LEU A C 1
ATOM 821 O O . LEU A 1 111 ? 67.710 -14.232 -87.042 1.00 90.38 111 LEU A O 1
ATOM 825 N N . ARG A 1 112 ? 69.831 -14.712 -87.598 1.00 90.69 112 ARG A N 1
ATOM 826 C CA . ARG A 1 112 ? 70.258 -15.023 -86.223 1.00 90.69 112 ARG A CA 1
ATOM 827 C C . ARG A 1 112 ? 70.274 -13.789 -85.328 1.00 90.69 112 ARG A C 1
ATOM 829 O O . ARG A 1 112 ? 69.756 -13.870 -84.224 1.00 90.69 112 ARG A O 1
ATOM 836 N N . ILE A 1 113 ? 70.788 -12.656 -85.807 1.00 91.06 113 ILE A N 1
ATOM 837 C CA . ILE A 1 113 ? 70.758 -11.385 -85.064 1.00 91.06 113 ILE A CA 1
ATOM 838 C C . ILE A 1 113 ? 69.307 -10.918 -84.851 1.00 91.06 113 ILE A C 1
ATOM 840 O O . ILE A 1 113 ? 68.956 -10.510 -83.748 1.00 91.06 113 ILE A O 1
ATOM 844 N N . ASP A 1 114 ? 68.437 -11.054 -85.856 1.00 90.62 114 ASP A N 1
ATOM 845 C CA . ASP A 1 114 ? 67.007 -10.738 -85.747 1.00 90.62 114 ASP A CA 1
ATOM 846 C C . ASP A 1 114 ? 66.258 -11.716 -84.806 1.00 90.62 114 ASP A C 1
ATOM 848 O O . ASP A 1 114 ? 65.267 -11.341 -84.177 1.00 90.62 114 ASP A O 1
ATOM 852 N N . GLU A 1 115 ? 66.680 -12.981 -84.691 1.00 91.00 115 GLU A N 1
ATOM 853 C CA . GLU A 1 115 ? 66.153 -13.932 -83.698 1.00 91.00 115 GLU A CA 1
ATOM 854 C C . GLU A 1 115 ? 66.674 -13.654 -82.284 1.00 91.00 115 GLU A C 1
ATOM 856 O O . GLU A 1 115 ? 65.894 -13.675 -81.335 1.00 91.00 115 GLU A O 1
ATOM 861 N N . GLU A 1 116 ? 67.969 -13.389 -82.122 1.00 91.31 116 GLU A N 1
ATOM 862 C CA . GLU A 1 116 ? 68.592 -13.054 -80.837 1.00 91.31 116 GLU A CA 1
ATOM 863 C C . GLU A 1 116 ? 68.052 -11.724 -80.296 1.00 91.31 116 GLU A C 1
ATOM 865 O O . GLU A 1 116 ? 67.728 -11.642 -79.112 1.00 91.31 116 GLU A O 1
ATOM 870 N N . GLY A 1 117 ? 67.828 -10.737 -81.171 1.00 90.75 117 GLY A N 1
ATOM 871 C CA . GLY A 1 117 ? 67.123 -9.494 -80.863 1.00 90.75 117 GLY A CA 1
ATOM 872 C C . GLY A 1 117 ? 65.709 -9.749 -80.342 1.00 90.75 117 GLY A C 1
ATOM 873 O O . GLY A 1 117 ? 65.397 -9.349 -79.224 1.00 90.75 117 GLY A O 1
ATOM 874 N N . ARG A 1 118 ? 64.879 -10.509 -81.073 1.00 90.81 118 ARG A N 1
ATOM 875 C CA . ARG A 1 118 ? 63.518 -10.866 -80.617 1.00 90.81 118 ARG A CA 1
ATOM 876 C C . ARG A 1 118 ? 63.513 -11.658 -79.306 1.00 90.81 118 ARG A C 1
ATOM 878 O O . ARG A 1 118 ? 62.628 -11.463 -78.479 1.00 90.81 118 ARG A O 1
ATOM 885 N N . ARG A 1 119 ? 64.488 -12.545 -79.079 1.00 91.06 119 ARG A N 1
ATOM 886 C CA . ARG A 1 119 ? 64.629 -13.277 -77.804 1.00 91.06 119 ARG A CA 1
ATOM 887 C C . ARG A 1 119 ? 65.002 -12.332 -76.657 1.00 91.06 119 ARG A C 1
ATOM 889 O O . ARG A 1 119 ? 64.426 -12.448 -75.579 1.00 91.06 119 ARG A O 1
ATOM 896 N N . ALA A 1 120 ? 65.903 -11.379 -76.893 1.00 91.31 120 ALA A N 1
ATOM 897 C CA . ALA A 1 120 ? 66.258 -10.349 -75.920 1.00 91.31 120 ALA A CA 1
ATOM 898 C C . ALA A 1 120 ? 65.081 -9.402 -75.621 1.00 91.31 120 ALA A C 1
ATOM 900 O O . ALA A 1 120 ? 64.854 -9.075 -74.460 1.00 91.31 120 ALA A O 1
ATOM 901 N N . GLU A 1 121 ? 64.289 -9.022 -76.628 1.00 91.31 121 GLU A N 1
ATOM 902 C CA . GLU A 1 121 ? 63.042 -8.260 -76.459 1.00 91.31 121 GLU A CA 1
ATOM 903 C C . GLU A 1 121 ? 62.015 -9.028 -75.613 1.00 91.31 121 GLU A C 1
ATOM 905 O O . GLU A 1 121 ? 61.421 -8.451 -74.703 1.00 91.31 121 GLU A O 1
ATOM 910 N N . VAL A 1 122 ? 61.834 -10.332 -75.857 1.00 92.62 122 VAL A N 1
ATOM 911 C CA . VAL A 1 122 ? 60.912 -11.185 -75.086 1.00 92.62 122 VAL A CA 1
ATOM 912 C C . VAL A 1 122 ? 61.361 -11.346 -73.631 1.00 92.62 122 VAL A C 1
ATOM 914 O O . VAL A 1 122 ? 60.538 -11.177 -72.733 1.00 92.62 122 VAL A O 1
ATOM 917 N N . GLU A 1 123 ? 62.643 -11.613 -73.361 1.00 92.06 123 GLU A N 1
ATOM 918 C CA . GLU A 1 123 ? 63.143 -11.706 -71.979 1.00 92.06 123 GLU A CA 1
ATOM 919 C C . GLU A 1 123 ? 63.159 -10.334 -71.276 1.00 92.06 123 GLU A C 1
ATOM 921 O O . GLU A 1 123 ? 62.848 -10.251 -70.089 1.00 92.06 123 GLU A O 1
ATOM 926 N N . ALA A 1 124 ? 63.414 -9.230 -71.988 1.00 92.25 124 ALA A N 1
ATOM 927 C CA . ALA A 1 124 ? 63.285 -7.881 -71.431 1.00 92.25 124 ALA A CA 1
ATOM 928 C C . ALA A 1 124 ? 61.824 -7.535 -71.086 1.00 92.25 124 ALA A C 1
ATOM 930 O O . ALA A 1 124 ? 61.553 -7.021 -69.999 1.00 92.25 124 ALA A O 1
ATOM 931 N N . ALA A 1 125 ? 60.871 -7.864 -71.965 1.00 92.38 125 ALA A N 1
ATOM 932 C CA . ALA A 1 125 ? 59.440 -7.693 -71.711 1.00 92.38 125 ALA A CA 1
ATOM 933 C C . ALA A 1 125 ? 58.958 -8.572 -70.546 1.00 92.38 125 ALA A C 1
ATOM 935 O O . ALA A 1 125 ? 58.171 -8.124 -69.709 1.00 92.38 125 ALA A O 1
ATOM 936 N N . ARG A 1 126 ? 59.478 -9.800 -70.441 1.00 94.56 126 ARG A N 1
ATOM 937 C CA . ARG A 1 126 ? 59.225 -10.704 -69.318 1.00 94.56 126 ARG A CA 1
ATOM 938 C C . ARG A 1 126 ? 59.756 -10.138 -68.002 1.00 94.56 126 ARG A C 1
ATOM 940 O O . ARG A 1 126 ? 58.998 -10.060 -67.041 1.00 94.56 126 ARG A O 1
ATOM 947 N N . LEU A 1 127 ? 61.013 -9.699 -67.951 1.00 94.56 127 LEU A N 1
ATOM 948 C CA . LEU A 1 127 ? 61.596 -9.083 -66.755 1.00 94.56 127 LEU A CA 1
ATOM 949 C C . LEU A 1 127 ? 60.871 -7.784 -66.374 1.00 94.56 127 LEU A C 1
ATOM 951 O O . LEU A 1 127 ? 60.699 -7.506 -65.188 1.00 94.56 127 LEU A O 1
ATOM 955 N N . ALA A 1 128 ? 60.391 -7.002 -67.345 1.00 92.81 128 ALA A N 1
ATOM 956 C CA . ALA A 1 128 ? 59.536 -5.847 -67.079 1.00 92.81 128 ALA A CA 1
ATOM 957 C C . ALA A 1 128 ? 58.191 -6.260 -66.447 1.00 92.81 128 ALA A C 1
ATOM 959 O O . ALA A 1 128 ? 57.766 -5.644 -65.470 1.00 92.81 128 ALA A O 1
ATOM 960 N N . ALA A 1 129 ? 57.555 -7.330 -66.937 1.00 92.50 129 ALA A N 1
ATOM 961 C CA . ALA A 1 129 ? 56.313 -7.865 -66.377 1.00 92.50 129 ALA A CA 1
ATOM 962 C C . ALA A 1 129 ? 56.500 -8.476 -64.973 1.00 92.50 129 ALA A C 1
ATOM 964 O O . ALA A 1 129 ? 55.683 -8.226 -64.087 1.00 92.50 129 ALA A O 1
ATOM 965 N N . GLU A 1 130 ? 57.584 -9.222 -64.736 1.00 94.00 130 GLU A N 1
ATOM 966 C CA . GLU A 1 130 ? 57.923 -9.784 -63.419 1.00 94.00 130 GLU A CA 1
ATOM 967 C C . GLU A 1 130 ? 58.206 -8.666 -62.391 1.00 94.00 130 GLU A C 1
ATOM 969 O O . GLU A 1 130 ? 57.708 -8.721 -61.263 1.00 94.00 130 GLU A O 1
ATOM 974 N N . ASN A 1 131 ? 58.909 -7.595 -62.786 1.00 93.94 131 ASN A N 1
ATOM 975 C CA . ASN A 1 131 ? 59.112 -6.414 -61.937 1.00 93.94 131 ASN A CA 1
ATOM 976 C C . ASN A 1 131 ? 57.812 -5.625 -61.690 1.00 93.94 131 ASN A C 1
ATOM 978 O O . ASN A 1 131 ? 57.566 -5.206 -60.560 1.00 93.94 131 ASN A O 1
ATOM 982 N N . ALA A 1 132 ? 56.958 -5.447 -62.703 1.00 94.12 132 ALA A N 1
ATOM 983 C CA . ALA A 1 132 ? 55.664 -4.779 -62.542 1.00 94.12 132 ALA A CA 1
ATOM 984 C C . ALA A 1 132 ? 54.744 -5.551 -61.580 1.00 94.12 132 ALA A C 1
ATOM 986 O O . ALA A 1 132 ? 54.183 -4.962 -60.656 1.00 94.12 132 ALA A O 1
ATOM 987 N N . LEU A 1 133 ? 54.660 -6.878 -61.727 1.00 95.31 133 LEU A N 1
ATOM 988 C CA . LEU A 1 133 ? 53.919 -7.749 -60.812 1.00 95.31 133 LEU A CA 1
ATOM 989 C C . LEU A 1 133 ? 54.447 -7.640 -59.374 1.00 95.31 133 LEU A C 1
ATOM 991 O O . LEU A 1 133 ? 53.655 -7.573 -58.434 1.00 95.31 133 LEU A O 1
ATOM 995 N N . ARG A 1 134 ? 55.772 -7.583 -59.192 1.00 94.38 134 ARG A N 1
ATOM 996 C CA . ARG A 1 134 ? 56.384 -7.373 -57.875 1.00 94.38 134 ARG A CA 1
ATOM 997 C C . ARG A 1 134 ? 55.987 -6.022 -57.265 1.00 94.38 134 ARG A C 1
ATOM 999 O O . ARG A 1 134 ? 55.652 -5.986 -56.084 1.00 94.38 134 ARG A O 1
ATOM 1006 N N . VAL A 1 135 ? 55.982 -4.938 -58.043 1.00 94.81 135 VAL A N 1
ATOM 1007 C CA . VAL A 1 135 ? 55.561 -3.607 -57.564 1.00 94.81 135 VAL A CA 1
ATOM 1008 C C . VAL A 1 135 ? 54.088 -3.602 -57.142 1.00 94.81 135 VAL A C 1
ATOM 1010 O O . VAL A 1 135 ? 53.768 -3.051 -56.090 1.00 94.81 135 VAL A O 1
ATOM 1013 N N . GLU A 1 136 ? 53.192 -4.258 -57.885 1.00 93.38 136 GLU A N 1
ATOM 1014 C CA . GLU A 1 136 ? 51.788 -4.396 -57.461 1.00 93.38 136 GLU A CA 1
ATOM 1015 C C . GLU A 1 136 ? 51.635 -5.262 -56.197 1.00 93.38 136 GLU A C 1
ATOM 1017 O O . GLU A 1 136 ? 50.845 -4.923 -55.318 1.00 93.38 136 GLU A O 1
ATOM 1022 N N . GLN A 1 137 ? 52.432 -6.325 -56.034 1.00 94.31 137 GLN A N 1
ATOM 1023 C CA . GLN A 1 137 ? 52.453 -7.108 -54.789 1.00 94.31 137 GLN A CA 1
ATOM 1024 C C . GLN A 1 137 ? 52.974 -6.300 -53.588 1.00 94.31 137 GLN A C 1
ATOM 1026 O O . GLN A 1 137 ? 52.448 -6.441 -52.484 1.00 94.31 137 GLN A O 1
ATOM 1031 N N . GLU A 1 138 ? 53.988 -5.452 -53.776 1.00 94.00 138 GLU A N 1
ATOM 1032 C CA . GLU A 1 138 ? 54.510 -4.575 -52.719 1.00 94.00 138 GLU A CA 1
ATOM 1033 C C . GLU A 1 138 ? 53.490 -3.488 -52.333 1.00 94.00 138 GLU A C 1
ATOM 1035 O O . GLU A 1 138 ? 53.255 -3.284 -51.141 1.00 94.00 138 GLU A O 1
ATOM 1040 N N . LYS A 1 139 ? 52.798 -2.874 -53.306 1.00 94.81 139 LYS A N 1
ATOM 1041 C CA . LYS A 1 139 ? 51.661 -1.964 -53.053 1.00 94.81 139 LYS A CA 1
ATOM 1042 C C . LYS A 1 139 ? 50.529 -2.649 -52.288 1.00 94.81 139 LYS A C 1
ATOM 1044 O O . LYS A 1 139 ? 50.016 -2.086 -51.324 1.00 94.81 139 LYS A O 1
ATOM 1049 N N . TRP A 1 140 ? 50.134 -3.855 -52.702 1.00 91.50 140 TRP A N 1
ATOM 1050 C CA . TRP A 1 140 ? 49.018 -4.565 -52.075 1.00 91.50 140 TRP A CA 1
ATOM 1051 C C . TRP A 1 140 ? 49.334 -4.927 -50.619 1.00 91.50 140 TRP A C 1
ATOM 1053 O O . TRP A 1 140 ? 48.522 -4.660 -49.738 1.00 91.50 140 TRP A O 1
ATOM 1063 N N . ARG A 1 141 ? 50.562 -5.386 -50.331 1.00 95.25 141 ARG A N 1
ATOM 1064 C CA . ARG A 1 141 ? 51.040 -5.593 -48.950 1.00 95.25 141 ARG A CA 1
ATOM 1065 C C . ARG A 1 141 ? 51.026 -4.311 -48.118 1.00 95.25 141 ARG A C 1
ATOM 1067 O O . ARG A 1 141 ? 50.622 -4.356 -46.962 1.00 95.25 141 ARG A O 1
ATOM 1074 N N . GLN A 1 142 ? 51.430 -3.172 -48.686 1.00 95.50 142 GLN A N 1
ATOM 1075 C CA . GLN A 1 142 ? 51.371 -1.880 -47.988 1.00 95.50 142 GLN A CA 1
ATOM 1076 C C . GLN A 1 142 ? 49.926 -1.482 -47.649 1.00 95.50 142 GLN A C 1
ATOM 1078 O O . GLN A 1 142 ? 49.671 -1.029 -46.536 1.00 95.50 142 GLN A O 1
ATOM 1083 N N . GLN A 1 143 ? 48.973 -1.717 -48.558 1.00 94.31 143 GLN A N 1
ATOM 1084 C CA . GLN A 1 143 ? 47.544 -1.495 -48.304 1.00 94.31 143 GLN A CA 1
ATOM 1085 C C . GLN A 1 143 ? 46.988 -2.451 -47.237 1.00 94.31 143 GLN A C 1
ATOM 1087 O O . GLN A 1 143 ? 46.259 -2.013 -46.348 1.00 94.31 143 GLN A O 1
ATOM 1092 N N . GLU A 1 144 ? 47.345 -3.738 -47.275 1.00 94.88 144 GLU A N 1
ATOM 1093 C CA . GLU A 1 144 ? 46.957 -4.705 -46.239 1.00 94.88 144 GLU A CA 1
ATOM 1094 C C . GLU A 1 144 ? 47.538 -4.339 -44.864 1.00 94.88 144 GLU A C 1
ATOM 1096 O O . GLU A 1 144 ? 46.819 -4.390 -43.863 1.00 94.88 144 GLU A O 1
ATOM 1101 N N . GLU A 1 145 ? 48.802 -3.907 -44.802 1.00 95.56 145 GLU A N 1
ATOM 1102 C CA . GLU A 1 145 ? 49.422 -3.390 -43.579 1.00 95.56 145 GLU A CA 1
ATOM 1103 C C . GLU A 1 145 ? 48.737 -2.120 -43.069 1.00 95.56 145 GLU A C 1
ATOM 1105 O O . GLU A 1 145 ? 48.499 -2.005 -41.867 1.00 95.56 145 GLU A O 1
ATOM 1110 N N . GLU A 1 146 ? 48.402 -1.165 -43.938 1.00 95.38 146 GLU A N 1
ATOM 1111 C CA . GLU A 1 146 ? 47.722 0.063 -43.525 1.00 95.38 146 GLU A CA 1
ATOM 1112 C C . GLU A 1 146 ? 46.319 -0.239 -42.981 1.00 95.38 146 GLU A C 1
ATOM 1114 O O . GLU A 1 146 ? 45.972 0.202 -41.885 1.00 95.38 146 GLU A O 1
ATOM 1119 N N . ILE A 1 147 ? 45.551 -1.087 -43.670 1.00 95.44 147 ILE A N 1
ATOM 1120 C CA . ILE A 1 147 ? 44.241 -1.564 -43.209 1.00 95.44 147 ILE A CA 1
ATOM 1121 C C . ILE A 1 147 ? 44.373 -2.321 -41.876 1.00 95.44 147 ILE A C 1
ATOM 1123 O O . ILE A 1 147 ? 43.530 -2.160 -40.988 1.00 95.44 147 ILE A O 1
ATOM 1127 N N . ALA A 1 148 ? 45.427 -3.121 -41.684 1.00 95.19 148 ALA A N 1
ATOM 1128 C CA . ALA A 1 148 ? 45.693 -3.801 -40.417 1.00 95.19 148 ALA A CA 1
ATOM 1129 C C . ALA A 1 148 ? 46.026 -2.815 -39.281 1.00 95.19 148 ALA A C 1
ATOM 1131 O O . ALA A 1 148 ? 45.504 -2.969 -38.174 1.00 95.19 148 ALA A O 1
ATOM 1132 N N . ARG A 1 149 ? 46.825 -1.772 -39.550 1.00 96.69 149 ARG A N 1
ATOM 1133 C CA . ARG A 1 149 ? 47.142 -0.696 -38.591 1.00 96.69 149 ARG A CA 1
ATOM 1134 C C . ARG A 1 149 ? 45.890 0.100 -38.214 1.00 96.69 149 ARG A C 1
ATOM 1136 O O . ARG A 1 149 ? 45.614 0.251 -37.028 1.00 96.69 149 ARG A O 1
ATOM 1143 N N . GLN A 1 150 ? 45.082 0.513 -39.193 1.00 95.94 150 GLN A N 1
ATOM 1144 C CA . GLN A 1 150 ? 43.813 1.217 -38.965 1.00 95.94 150 GLN A CA 1
ATOM 1145 C C . GLN A 1 150 ? 42.834 0.374 -38.123 1.00 95.94 150 GLN A C 1
ATOM 1147 O O . GLN A 1 150 ? 42.219 0.888 -37.187 1.00 95.94 150 GLN A O 1
ATOM 1152 N N . ARG A 1 151 ? 42.731 -0.939 -38.386 1.00 95.75 151 ARG A N 1
ATOM 1153 C CA . ARG A 1 151 ? 41.937 -1.876 -37.565 1.00 95.75 151 ARG A CA 1
ATOM 1154 C C . ARG A 1 151 ? 42.476 -2.000 -36.138 1.00 95.75 151 ARG A C 1
ATOM 1156 O O . ARG A 1 151 ? 41.685 -1.968 -35.198 1.00 95.75 151 ARG A O 1
ATOM 1163 N N . ALA A 1 152 ? 43.793 -2.108 -35.962 1.00 95.94 152 ALA A N 1
ATOM 1164 C CA . ALA A 1 152 ? 44.423 -2.186 -34.643 1.00 95.94 152 ALA A CA 1
ATOM 1165 C C . ALA A 1 152 ? 44.247 -0.888 -33.833 1.00 95.94 152 ALA A C 1
ATOM 1167 O O . ALA A 1 152 ? 43.973 -0.945 -32.635 1.00 95.94 152 ALA A O 1
ATOM 1168 N N . GLU A 1 153 ? 44.333 0.279 -34.476 1.00 96.56 153 GLU A N 1
ATOM 1169 C CA . GLU A 1 153 ? 44.021 1.563 -33.844 1.00 96.56 153 GLU A CA 1
ATOM 1170 C C . GLU A 1 153 ? 42.548 1.677 -33.451 1.00 96.56 153 GLU A C 1
ATOM 1172 O O . GLU A 1 153 ? 42.253 2.107 -32.338 1.00 96.56 153 GLU A O 1
ATOM 1177 N N . HIS A 1 154 ? 41.622 1.284 -34.328 1.00 96.75 154 HIS A N 1
ATOM 1178 C CA . HIS A 1 154 ? 40.194 1.294 -34.018 1.00 96.75 154 HIS A CA 1
ATOM 1179 C C . HIS A 1 154 ? 39.874 0.373 -32.830 1.00 96.75 154 HIS A C 1
ATOM 1181 O O . HIS A 1 154 ? 39.159 0.771 -31.912 1.00 96.75 154 HIS A O 1
ATOM 1187 N N . GLU A 1 155 ? 40.448 -0.832 -32.803 1.00 95.12 155 GLU A N 1
ATOM 1188 C CA . GLU A 1 155 ? 40.281 -1.771 -31.692 1.00 95.12 155 GLU A CA 1
ATOM 1189 C C . GLU A 1 155 ? 40.885 -1.231 -30.388 1.00 95.12 155 GLU A C 1
ATOM 1191 O O . GLU A 1 155 ? 40.239 -1.270 -29.341 1.00 95.12 155 GLU A O 1
ATOM 1196 N N . ARG A 1 156 ? 42.078 -0.623 -30.445 1.00 97.19 156 ARG A N 1
ATOM 1197 C CA . ARG A 1 156 ? 42.679 0.054 -29.288 1.00 97.19 156 ARG A CA 1
ATOM 1198 C C . ARG A 1 156 ? 41.784 1.186 -28.770 1.00 97.19 156 ARG A C 1
ATOM 1200 O O . ARG A 1 156 ? 41.549 1.260 -27.568 1.00 97.19 156 ARG A O 1
ATOM 1207 N N . ARG A 1 157 ? 41.255 2.042 -29.653 1.00 96.62 157 ARG A N 1
ATOM 1208 C CA . ARG A 1 157 ? 40.325 3.127 -29.282 1.00 96.62 157 ARG A CA 1
ATOM 1209 C C . ARG A 1 157 ? 39.036 2.574 -28.666 1.00 96.62 157 ARG A C 1
ATOM 1211 O O . ARG A 1 157 ? 38.541 3.158 -27.707 1.00 96.62 157 ARG A O 1
ATOM 1218 N N . ARG A 1 158 ? 38.530 1.431 -29.148 1.00 96.75 158 ARG A N 1
ATOM 1219 C CA . ARG A 1 158 ? 37.379 0.725 -28.559 1.00 96.75 158 ARG A CA 1
ATOM 1220 C C . ARG A 1 158 ? 37.665 0.263 -27.127 1.00 96.75 158 ARG A C 1
ATOM 1222 O O . ARG A 1 158 ? 36.861 0.535 -26.243 1.00 96.75 158 ARG A O 1
ATOM 1229 N N . ILE A 1 159 ? 38.822 -0.354 -26.884 1.00 95.56 159 ILE A N 1
ATOM 1230 C CA . ILE A 1 159 ? 39.243 -0.814 -25.547 1.00 95.56 159 ILE A CA 1
ATOM 1231 C C . ILE A 1 159 ? 39.490 0.374 -24.597 1.00 95.56 159 ILE A C 1
ATOM 1233 O O . ILE A 1 159 ? 39.094 0.334 -23.431 1.00 95.56 159 ILE A O 1
ATOM 1237 N N . GLU A 1 160 ? 40.096 1.463 -25.079 1.00 96.81 160 GLU A N 1
ATOM 1238 C CA . GLU A 1 160 ? 40.272 2.693 -24.293 1.00 96.81 160 GLU A CA 1
ATOM 1239 C C . GLU A 1 160 ? 38.937 3.388 -23.975 1.00 96.81 160 GLU A C 1
ATOM 1241 O O . GLU A 1 160 ? 38.793 3.959 -22.896 1.00 96.81 160 GLU A O 1
ATOM 1246 N N . ALA A 1 161 ? 37.945 3.323 -24.867 1.00 95.38 161 ALA A N 1
ATOM 1247 C CA . ALA A 1 161 ? 36.601 3.832 -24.600 1.00 95.38 161 ALA A CA 1
ATOM 1248 C C . ALA A 1 161 ? 35.843 2.944 -23.598 1.00 95.38 161 ALA A C 1
ATOM 1250 O O . ALA A 1 161 ? 35.247 3.457 -22.653 1.00 95.38 161 ALA A O 1
ATOM 1251 N N . GLU A 1 162 ? 35.909 1.619 -23.748 1.00 95.94 162 GLU A N 1
ATOM 1252 C CA . GLU A 1 162 ? 35.247 0.671 -22.845 1.00 95.94 162 GLU A CA 1
ATOM 1253 C C . GLU A 1 162 ? 35.826 0.726 -21.420 1.00 95.94 162 GLU A C 1
ATOM 1255 O O . GLU A 1 162 ? 35.081 0.700 -20.441 1.00 95.94 162 GLU A O 1
ATOM 1260 N N . THR A 1 163 ? 37.148 0.861 -21.277 1.00 96.81 163 THR A N 1
ATOM 1261 C CA . THR A 1 163 ? 37.786 1.006 -19.956 1.00 96.81 163 THR A CA 1
ATOM 1262 C C . THR A 1 163 ? 37.435 2.332 -19.276 1.00 96.81 163 THR A C 1
ATOM 1264 O O . THR A 1 163 ? 37.206 2.332 -18.066 1.00 96.81 163 THR A O 1
ATOM 1267 N N . ARG A 1 164 ? 37.297 3.437 -20.027 1.00 97.00 164 ARG A N 1
ATOM 1268 C CA . ARG A 1 164 ? 36.769 4.711 -19.497 1.00 97.00 164 ARG A CA 1
ATOM 1269 C C . ARG A 1 164 ? 35.306 4.587 -19.073 1.00 97.00 164 ARG A C 1
ATOM 1271 O O . ARG A 1 164 ? 34.983 4.957 -17.951 1.00 97.00 164 ARG A O 1
ATOM 1278 N N . ALA A 1 165 ? 34.452 3.992 -19.908 1.00 95.31 165 ALA A N 1
ATOM 1279 C CA . ALA A 1 165 ? 33.036 3.792 -19.595 1.00 95.31 165 ALA A CA 1
ATOM 1280 C C . ALA A 1 165 ? 32.834 2.952 -18.319 1.00 95.31 165 ALA A C 1
ATOM 1282 O O . ALA A 1 165 ? 32.026 3.316 -17.468 1.00 95.31 165 ALA A O 1
ATOM 1283 N N . ARG A 1 166 ? 33.620 1.880 -18.135 1.00 97.00 166 ARG A N 1
ATOM 1284 C CA . ARG A 1 166 ? 33.624 1.077 -16.897 1.00 97.00 166 ARG A CA 1
ATOM 1285 C C . ARG A 1 166 ? 34.086 1.885 -15.677 1.00 97.00 166 ARG A C 1
ATOM 1287 O O . ARG A 1 166 ? 33.481 1.774 -14.617 1.00 97.00 166 ARG A O 1
ATOM 1294 N N . ALA A 1 167 ? 35.122 2.717 -15.817 1.00 96.69 167 ALA A N 1
ATOM 1295 C CA . ALA A 1 167 ? 35.602 3.573 -14.729 1.00 96.69 167 ALA A CA 1
ATOM 1296 C C . ALA A 1 167 ? 34.575 4.653 -14.334 1.00 96.69 167 ALA A C 1
ATOM 1298 O O . ALA A 1 167 ? 34.374 4.902 -13.146 1.00 96.69 167 ALA A O 1
ATOM 1299 N N . GLU A 1 168 ? 33.881 5.248 -15.310 1.00 97.06 168 GLU A N 1
ATOM 1300 C CA . GLU A 1 168 ? 32.753 6.150 -15.061 1.00 97.06 168 GLU A CA 1
ATOM 1301 C C . GLU A 1 168 ? 31.574 5.432 -14.394 1.00 97.06 168 GLU A C 1
ATOM 1303 O O . GLU A 1 168 ? 30.964 5.986 -13.482 1.00 97.06 168 GLU A O 1
ATOM 1308 N N . GLU A 1 169 ? 31.243 4.209 -14.819 1.00 95.12 169 GLU A N 1
ATOM 1309 C CA . GLU A 1 169 ? 30.175 3.418 -14.204 1.00 95.12 169 GLU A CA 1
ATOM 1310 C C . GLU A 1 169 ? 30.501 3.091 -12.740 1.00 95.12 169 GLU A C 1
ATOM 1312 O O . GLU A 1 169 ? 29.669 3.310 -11.860 1.00 95.12 169 GLU A O 1
ATOM 1317 N N . ASP A 1 170 ? 31.729 2.660 -12.445 1.00 96.50 170 ASP A N 1
ATOM 1318 C CA . ASP A 1 170 ? 32.177 2.408 -11.073 1.00 96.50 170 ASP A CA 1
ATOM 1319 C C . ASP A 1 170 ? 32.253 3.691 -10.228 1.00 96.50 170 ASP A C 1
ATOM 1321 O O . ASP A 1 170 ? 31.962 3.647 -9.031 1.00 96.50 170 ASP A O 1
ATOM 1325 N N . GLN A 1 171 ? 32.560 4.852 -10.820 1.00 97.00 171 GLN A N 1
ATOM 1326 C CA . GLN A 1 171 ? 32.451 6.140 -10.128 1.00 97.00 171 GLN A CA 1
ATOM 1327 C C . GLN A 1 171 ? 30.988 6.489 -9.806 1.00 97.00 171 GLN A C 1
ATOM 1329 O O . GLN A 1 171 ? 30.692 6.867 -8.671 1.00 97.00 171 GLN A O 1
ATOM 1334 N N . ARG A 1 172 ? 30.056 6.310 -10.754 1.00 96.50 172 ARG A N 1
ATOM 1335 C CA . ARG A 1 172 ? 28.612 6.525 -10.532 1.00 96.50 172 ARG A CA 1
ATOM 1336 C C . ARG A 1 172 ? 28.068 5.583 -9.452 1.00 96.50 172 ARG A C 1
ATOM 1338 O O . ARG A 1 172 ? 27.346 6.031 -8.567 1.00 96.50 172 ARG A O 1
ATOM 1345 N N . ARG A 1 173 ? 28.476 4.307 -9.463 1.00 97.12 173 ARG A N 1
ATOM 1346 C CA . ARG A 1 173 ? 28.140 3.313 -8.424 1.00 97.12 173 ARG A CA 1
ATOM 1347 C C . ARG A 1 173 ? 28.663 3.716 -7.042 1.00 97.12 173 ARG A C 1
ATOM 1349 O O . ARG A 1 173 ? 27.942 3.554 -6.065 1.00 97.12 173 ARG A O 1
ATOM 1356 N N . ARG A 1 174 ? 29.884 4.259 -6.939 1.00 97.56 174 ARG A N 1
ATOM 1357 C CA . ARG A 1 174 ? 30.424 4.773 -5.662 1.00 97.56 174 ARG A CA 1
ATOM 1358 C C . ARG A 1 174 ? 29.601 5.942 -5.128 1.00 97.56 174 ARG A C 1
ATOM 1360 O O . ARG A 1 174 ? 29.205 5.890 -3.971 1.00 97.56 174 ARG A O 1
ATOM 1367 N N . ILE A 1 175 ? 29.289 6.928 -5.971 1.00 96.69 175 ILE A N 1
ATOM 1368 C CA . ILE A 1 175 ? 28.467 8.089 -5.588 1.00 96.69 175 ILE A CA 1
ATOM 1369 C C . ILE A 1 175 ? 27.082 7.629 -5.109 1.00 96.69 175 ILE A C 1
ATOM 1371 O O . ILE A 1 175 ? 26.680 7.978 -4.004 1.00 96.69 175 ILE A O 1
ATOM 1375 N N . ALA A 1 176 ? 26.403 6.764 -5.870 1.00 94.06 176 ALA A N 1
ATOM 1376 C CA . ALA A 1 176 ? 25.101 6.220 -5.479 1.00 94.06 176 ALA A CA 1
ATOM 1377 C C . ALA A 1 176 ? 25.160 5.430 -4.155 1.00 94.06 176 ALA A C 1
ATOM 1379 O O . ALA A 1 176 ? 24.286 5.580 -3.305 1.00 94.06 176 ALA A O 1
ATOM 1380 N N . ASN A 1 177 ? 26.206 4.625 -3.937 1.00 96.25 177 ASN A N 1
ATOM 1381 C CA . ASN A 1 177 ? 26.396 3.897 -2.679 1.00 96.25 177 ASN A CA 1
ATOM 1382 C C . ASN A 1 177 ? 26.675 4.839 -1.493 1.00 96.25 177 ASN A C 1
ATOM 1384 O O . ASN A 1 177 ? 26.188 4.587 -0.392 1.00 96.25 177 ASN A O 1
ATOM 1388 N N . GLU A 1 178 ? 27.422 5.929 -1.695 1.00 97.50 178 GLU A N 1
ATOM 1389 C CA . GLU A 1 178 ? 27.617 6.964 -0.673 1.00 97.50 178 GLU A CA 1
ATOM 1390 C C . GLU A 1 178 ? 26.317 7.710 -0.351 1.00 97.50 178 GLU A C 1
ATOM 1392 O O . GLU A 1 178 ? 26.041 7.971 0.817 1.00 97.50 178 GLU A O 1
ATOM 1397 N N . GLU A 1 179 ? 25.499 8.035 -1.352 1.00 96.62 179 GLU A N 1
ATOM 1398 C CA . GLU A 1 179 ? 24.190 8.670 -1.157 1.00 96.62 179 GLU A CA 1
ATOM 1399 C C . GLU A 1 179 ? 23.219 7.748 -0.407 1.00 96.62 179 GLU A C 1
ATOM 1401 O O . GLU A 1 179 ? 22.573 8.188 0.545 1.00 96.62 179 GLU A O 1
ATOM 1406 N N . ILE A 1 180 ? 23.189 6.454 -0.747 1.00 96.00 180 ILE A N 1
ATOM 1407 C CA . ILE A 1 180 ? 22.428 5.430 -0.014 1.00 96.00 180 ILE A CA 1
ATOM 1408 C C . ILE A 1 180 ? 22.911 5.328 1.440 1.00 96.00 180 ILE A C 1
ATOM 1410 O O . ILE A 1 180 ? 22.083 5.337 2.350 1.00 96.00 180 ILE A O 1
ATOM 1414 N N . ALA A 1 181 ? 24.225 5.292 1.686 1.00 96.88 181 ALA A N 1
ATOM 1415 C CA . ALA A 1 181 ? 24.778 5.230 3.041 1.00 96.88 181 ALA A CA 1
ATOM 1416 C C . ALA A 1 181 ? 24.455 6.492 3.868 1.00 96.88 181 ALA A C 1
ATOM 1418 O O . ALA A 1 181 ? 24.107 6.394 5.045 1.00 96.88 181 ALA A O 1
ATOM 1419 N N . ARG A 1 182 ? 24.498 7.683 3.252 1.00 97.56 182 ARG A N 1
ATOM 1420 C CA . ARG A 1 182 ? 24.084 8.947 3.890 1.00 97.56 182 ARG A CA 1
ATOM 1421 C C . ARG A 1 182 ? 22.588 8.935 4.223 1.00 97.56 182 ARG A C 1
ATOM 1423 O O . ARG A 1 182 ? 22.214 9.310 5.332 1.00 97.56 182 ARG A O 1
ATOM 1430 N N . ALA A 1 183 ? 21.738 8.458 3.312 1.00 95.69 183 ALA A N 1
ATOM 1431 C CA . ALA A 1 183 ? 20.300 8.322 3.549 1.00 95.69 183 ALA A CA 1
ATOM 1432 C C . ALA A 1 183 ? 19.986 7.310 4.668 1.00 95.69 183 ALA A C 1
ATOM 1434 O O . ALA A 1 183 ? 19.135 7.576 5.516 1.00 95.69 183 ALA A O 1
ATOM 1435 N N . GLN A 1 184 ? 20.706 6.185 4.722 1.00 97.00 184 GLN A N 1
ATOM 1436 C CA . GLN A 1 184 ? 20.601 5.199 5.802 1.00 97.00 184 GLN A CA 1
ATOM 1437 C C . GLN A 1 184 ? 20.975 5.807 7.161 1.00 97.00 184 GLN A C 1
ATOM 1439 O O . GLN A 1 184 ? 20.181 5.711 8.094 1.00 97.00 184 GLN A O 1
ATOM 1444 N N . ALA A 1 185 ? 22.100 6.523 7.256 1.00 97.19 185 ALA A N 1
ATOM 1445 C CA . ALA A 1 185 ? 22.516 7.192 8.491 1.00 97.19 185 ALA A CA 1
ATOM 1446 C C . ALA A 1 185 ? 21.503 8.254 8.974 1.00 97.19 185 ALA A C 1
ATOM 1448 O O . ALA A 1 185 ? 21.254 8.377 10.175 1.00 97.19 185 ALA A O 1
ATOM 1449 N N . VAL A 1 186 ? 20.865 8.993 8.056 1.00 97.62 186 VAL A N 1
ATOM 1450 C CA . VAL A 1 186 ? 19.775 9.930 8.395 1.00 97.62 186 VAL A CA 1
ATOM 1451 C C . VAL A 1 186 ? 18.542 9.185 8.919 1.00 97.62 186 VAL A C 1
ATOM 1453 O O . VAL A 1 186 ? 17.963 9.598 9.922 1.00 97.62 186 VAL A O 1
ATOM 1456 N N . LEU A 1 187 ? 18.153 8.065 8.300 1.00 95.88 187 LEU A N 1
ATOM 1457 C CA . LEU A 1 187 ? 17.032 7.240 8.769 1.00 95.88 187 LEU A CA 1
ATOM 1458 C C . LEU A 1 187 ? 17.307 6.595 10.138 1.00 95.88 187 LEU A C 1
ATOM 1460 O O . LEU A 1 187 ? 16.395 6.501 10.958 1.00 95.88 187 LEU A O 1
ATOM 1464 N N . GLU A 1 188 ? 18.543 6.186 10.416 1.00 96.94 188 GLU A N 1
ATOM 1465 C CA . GLU A 1 188 ? 18.962 5.676 11.728 1.00 96.94 188 GLU A CA 1
ATOM 1466 C C . GLU A 1 188 ? 18.927 6.772 12.803 1.00 96.94 188 GLU A C 1
ATOM 1468 O O . GLU A 1 188 ? 18.355 6.559 13.873 1.00 96.94 188 GLU A O 1
ATOM 1473 N N . ALA A 1 189 ? 19.428 7.975 12.501 1.00 97.06 189 ALA A N 1
ATOM 1474 C CA . ALA A 1 189 ? 19.333 9.123 13.404 1.00 97.06 189 ALA A CA 1
ATOM 1475 C C . ALA A 1 189 ? 17.872 9.524 13.694 1.00 97.06 189 ALA A C 1
ATOM 1477 O O . ALA A 1 189 ? 17.520 9.817 14.840 1.00 97.06 189 ALA A O 1
ATOM 1478 N N . LEU A 1 190 ? 16.996 9.484 12.682 1.00 96.44 190 LEU A N 1
ATOM 1479 C CA . LEU A 1 190 ? 15.562 9.732 12.850 1.00 96.44 190 LEU A CA 1
ATOM 1480 C C . LEU A 1 190 ? 14.898 8.666 13.733 1.00 96.44 190 LEU A C 1
ATOM 1482 O O . LEU A 1 190 ? 14.167 9.035 14.653 1.00 96.44 190 LEU A O 1
ATOM 1486 N N . ARG A 1 191 ? 15.197 7.375 13.527 1.00 95.56 191 ARG A N 1
ATOM 1487 C CA . ARG A 1 191 ? 14.702 6.270 14.374 1.00 95.56 191 ARG A CA 1
ATOM 1488 C C . ARG A 1 191 ? 15.148 6.417 15.826 1.00 95.56 191 ARG A C 1
ATOM 1490 O O . ARG A 1 191 ? 14.296 6.407 16.708 1.00 95.56 191 ARG A O 1
ATOM 1497 N N . ALA A 1 192 ? 16.430 6.685 16.075 1.00 97.06 192 ALA A N 1
ATOM 1498 C CA . ALA A 1 192 ? 16.935 6.949 17.424 1.00 97.06 192 ALA A CA 1
ATOM 1499 C C . ALA A 1 192 ? 16.248 8.172 18.076 1.00 97.06 192 ALA A C 1
ATOM 1501 O O . ALA A 1 192 ? 15.963 8.170 19.276 1.00 97.06 192 ALA A O 1
ATOM 1502 N N . SER A 1 193 ? 15.909 9.206 17.290 1.00 96.88 193 SER A N 1
ATOM 1503 C CA . SER A 1 193 ? 15.120 10.353 17.774 1.00 96.88 193 SER A CA 1
ATOM 1504 C C . SER A 1 193 ? 13.674 9.986 18.135 1.00 96.88 193 SER A C 1
ATOM 1506 O O . SER A 1 193 ? 13.082 10.614 19.016 1.00 96.88 193 SER A O 1
ATOM 1508 N N . GLU A 1 194 ? 13.080 9.001 17.456 1.00 94.81 194 GLU A N 1
ATOM 1509 C CA . GLU A 1 194 ? 11.740 8.498 17.759 1.00 94.81 194 GLU A CA 1
ATOM 1510 C C . GLU A 1 194 ? 11.735 7.571 18.961 1.00 94.81 194 GLU A C 1
ATOM 1512 O O . GLU A 1 194 ? 10.886 7.734 19.827 1.00 94.81 194 GLU A O 1
ATOM 1517 N N . GLU A 1 195 ? 12.691 6.652 19.057 1.00 96.00 195 GLU A N 1
ATOM 1518 C CA . GLU A 1 195 ? 12.863 5.774 20.216 1.00 96.00 195 GLU A CA 1
ATOM 1519 C C . GLU A 1 195 ? 13.074 6.599 21.491 1.00 96.00 195 GLU A C 1
ATOM 1521 O O . GLU A 1 195 ? 12.399 6.364 22.494 1.00 96.00 195 GLU A O 1
ATOM 1526 N N . LYS A 1 196 ? 13.894 7.661 21.431 1.00 96.94 196 LYS A N 1
ATOM 1527 C CA . LYS A 1 196 ? 14.037 8.615 22.541 1.00 96.94 196 LYS A CA 1
ATOM 1528 C C . LYS A 1 196 ? 12.724 9.338 22.865 1.00 96.94 196 LYS A C 1
ATOM 1530 O O . LYS A 1 196 ? 12.369 9.438 24.036 1.00 96.94 196 LYS A O 1
ATOM 1535 N N . ARG A 1 197 ? 11.974 9.812 21.859 1.00 96.44 197 ARG A N 1
ATOM 1536 C CA . ARG A 1 197 ? 10.657 10.453 22.068 1.00 96.44 197 ARG A CA 1
ATOM 1537 C C . ARG A 1 197 ? 9.618 9.493 22.660 1.00 96.44 197 ARG A C 1
ATOM 1539 O O . ARG A 1 197 ? 8.834 9.922 23.501 1.00 96.44 197 ARG A O 1
ATOM 1546 N N . ARG A 1 198 ? 9.625 8.216 22.262 1.00 95.12 198 ARG A N 1
ATOM 1547 C CA . ARG A 1 198 ? 8.755 7.161 22.811 1.00 95.12 198 ARG A CA 1
ATOM 1548 C C . ARG A 1 198 ? 9.111 6.872 24.265 1.00 95.12 198 ARG A C 1
ATOM 1550 O O . ARG A 1 198 ? 8.240 7.001 25.114 1.00 95.12 198 ARG A O 1
ATOM 1557 N N . HIS A 1 199 ? 10.387 6.645 24.577 1.00 96.44 199 HIS A N 1
ATOM 1558 C CA . HIS A 1 199 ? 10.842 6.443 25.957 1.00 96.44 199 HIS A CA 1
ATOM 1559 C C . HIS A 1 199 ? 10.539 7.662 26.852 1.00 96.44 199 HIS A C 1
ATOM 1561 O O . HIS A 1 199 ? 10.133 7.499 28.002 1.00 96.44 199 HIS A O 1
ATOM 1567 N N . GLU A 1 200 ? 10.685 8.894 26.352 1.00 95.94 200 GLU A N 1
ATOM 1568 C CA . GLU A 1 200 ? 10.280 10.097 27.095 1.00 95.94 200 GLU A CA 1
ATOM 1569 C C . GLU A 1 200 ? 8.761 10.189 27.315 1.00 95.94 200 GLU A C 1
ATOM 1571 O O . GLU A 1 200 ? 8.332 10.703 28.348 1.00 95.94 200 GLU A O 1
ATOM 1576 N N . ALA A 1 201 ? 7.941 9.712 26.376 1.00 94.19 201 ALA A N 1
ATOM 1577 C CA . ALA A 1 201 ? 6.487 9.669 26.521 1.00 94.19 201 ALA A CA 1
ATOM 1578 C C . ALA A 1 201 ? 6.030 8.552 27.477 1.00 94.19 201 ALA A C 1
ATOM 1580 O O . ALA A 1 201 ? 5.172 8.790 28.323 1.00 94.19 201 ALA A O 1
ATOM 1581 N N . GLU A 1 202 ? 6.639 7.368 27.396 1.00 95.31 202 GLU A N 1
ATOM 1582 C CA . GLU A 1 202 ? 6.393 6.222 28.281 1.00 95.31 202 GLU A CA 1
ATOM 1583 C C . GLU A 1 202 ? 6.785 6.532 29.733 1.00 95.31 202 GLU A C 1
ATOM 1585 O O . GLU A 1 202 ? 6.022 6.241 30.652 1.00 95.31 202 GLU A O 1
ATOM 1590 N N . GLU A 1 203 ? 7.917 7.208 29.954 1.00 95.19 203 GLU A N 1
ATOM 1591 C CA . GLU A 1 203 ? 8.317 7.704 31.278 1.00 95.19 203 GLU A CA 1
ATOM 1592 C C . GLU A 1 203 ? 7.320 8.735 31.831 1.00 95.19 203 GLU A C 1
ATOM 1594 O O . GLU A 1 203 ? 6.878 8.610 32.974 1.00 95.19 203 GLU A O 1
ATOM 1599 N N . ARG A 1 204 ? 6.888 9.714 31.019 1.00 96.19 204 ARG A N 1
ATOM 1600 C CA . ARG A 1 204 ? 5.844 10.680 31.421 1.00 96.19 204 ARG A CA 1
ATOM 1601 C C . ARG A 1 204 ? 4.525 9.983 31.756 1.00 96.19 204 ARG A C 1
ATOM 1603 O O . ARG A 1 204 ? 3.883 10.351 32.736 1.00 96.19 204 ARG A O 1
ATOM 1610 N N . PHE A 1 205 ? 4.135 8.973 30.979 1.00 94.31 205 PHE A N 1
ATOM 1611 C CA . PHE A 1 205 ? 2.927 8.187 31.221 1.00 94.31 205 PHE A CA 1
ATOM 1612 C C . PHE A 1 205 ? 3.033 7.375 32.518 1.00 94.31 205 PHE A C 1
ATOM 1614 O O . PHE A 1 205 ? 2.126 7.445 33.344 1.00 94.31 205 PHE A O 1
ATOM 1621 N N . ARG A 1 206 ? 4.163 6.694 32.764 1.00 96.94 206 ARG A N 1
ATOM 1622 C CA . ARG A 1 206 ? 4.406 5.940 34.007 1.00 96.94 206 ARG A CA 1
ATOM 1623 C C . ARG A 1 206 ? 4.405 6.848 35.238 1.00 96.94 206 ARG A C 1
ATOM 1625 O O . ARG A 1 206 ? 3.785 6.505 36.240 1.00 96.94 206 ARG A O 1
ATOM 1632 N N . VAL A 1 207 ? 5.047 8.016 35.163 1.00 96.25 207 VAL A N 1
ATOM 1633 C CA . VAL A 1 207 ? 5.019 9.022 36.242 1.00 96.25 207 VAL A CA 1
ATOM 1634 C C . VAL A 1 207 ? 3.599 9.562 36.453 1.00 96.25 207 VAL A C 1
ATOM 1636 O O . VAL A 1 207 ? 3.174 9.718 37.595 1.00 96.25 207 VAL A O 1
ATOM 1639 N N . GLY A 1 208 ? 2.833 9.783 35.380 1.00 95.31 208 GLY A N 1
ATOM 1640 C CA . GLY A 1 208 ? 1.420 10.169 35.454 1.00 95.31 208 GLY A CA 1
ATOM 1641 C C . GLY A 1 208 ? 0.537 9.111 36.125 1.00 95.31 208 GLY A C 1
ATOM 1642 O O . GLY A 1 208 ? -0.262 9.450 36.997 1.00 95.31 208 GLY A O 1
ATOM 1643 N N . GLN A 1 209 ? 0.723 7.830 35.789 1.00 94.56 209 GLN A N 1
ATOM 1644 C CA . GLN A 1 209 ? 0.043 6.713 36.452 1.00 94.56 209 GLN A CA 1
ATOM 1645 C C . GLN A 1 209 ? 0.401 6.647 37.941 1.00 94.56 209 GLN A C 1
ATOM 1647 O O . GLN A 1 209 ? -0.500 6.647 38.772 1.00 94.56 209 GLN A O 1
ATOM 1652 N N . GLN A 1 210 ? 1.690 6.691 38.291 1.00 95.38 210 GLN A N 1
ATOM 1653 C CA . GLN A 1 210 ? 2.144 6.670 39.688 1.00 95.38 210 GLN A CA 1
ATOM 1654 C C . GLN A 1 210 ? 1.611 7.864 40.498 1.00 95.38 210 GLN A C 1
ATOM 1656 O O . GLN A 1 210 ? 1.228 7.704 41.657 1.00 95.38 210 GLN A O 1
ATOM 1661 N N . ALA A 1 211 ? 1.526 9.053 39.894 1.00 95.69 211 ALA A N 1
ATOM 1662 C CA . ALA A 1 211 ? 0.917 10.224 40.522 1.00 95.69 211 ALA A CA 1
ATOM 1663 C C . ALA A 1 211 ? -0.596 10.042 40.748 1.00 95.69 211 ALA A C 1
ATOM 1665 O O . ALA A 1 211 ? -1.101 10.395 41.814 1.00 95.69 211 ALA A O 1
ATOM 1666 N N . HIS A 1 212 ? -1.317 9.456 39.788 1.00 94.25 212 HIS A N 1
ATOM 1667 C CA . HIS A 1 212 ? -2.747 9.172 39.921 1.00 94.25 212 HIS A CA 1
ATOM 1668 C C . HIS A 1 212 ? -3.031 8.062 40.950 1.00 94.25 212 HIS A C 1
ATOM 1670 O O . HIS A 1 212 ? -3.929 8.200 41.779 1.00 94.25 212 HIS A O 1
ATOM 1676 N N . GLU A 1 213 ? -2.226 6.999 40.976 1.00 95.44 213 GLU A N 1
ATOM 1677 C CA . GLU A 1 213 ? -2.288 5.949 42.000 1.00 95.44 213 GLU A CA 1
ATOM 1678 C C . GLU A 1 213 ? -2.017 6.510 43.403 1.00 95.44 213 GLU A C 1
ATOM 1680 O O . GLU A 1 213 ? -2.740 6.179 44.344 1.00 95.44 213 GLU A O 1
ATOM 1685 N N . ALA A 1 214 ? -1.044 7.418 43.547 1.00 95.56 214 ALA A N 1
ATOM 1686 C CA . ALA A 1 214 ? -0.772 8.110 44.805 1.00 95.56 214 ALA A CA 1
ATOM 1687 C C . ALA A 1 214 ? -1.927 9.038 45.234 1.00 95.56 214 ALA A C 1
ATOM 1689 O O . ALA A 1 214 ? -2.264 9.086 46.418 1.00 95.56 214 ALA A O 1
ATOM 1690 N N . GLN A 1 215 ? -2.579 9.731 44.293 1.00 95.75 215 GLN A N 1
ATOM 1691 C CA . GLN A 1 215 ? -3.794 10.512 44.565 1.00 95.75 215 GLN A CA 1
ATOM 1692 C C . GLN A 1 215 ? -4.945 9.615 45.042 1.00 95.75 215 GLN A C 1
ATOM 1694 O O . GLN A 1 215 ? -5.561 9.912 46.064 1.00 95.75 215 GLN A O 1
ATOM 1699 N N . LEU A 1 216 ? -5.202 8.492 44.363 1.00 94.94 216 LEU A N 1
ATOM 1700 C CA . LEU A 1 216 ? -6.224 7.519 44.765 1.00 94.94 216 LEU A CA 1
ATOM 1701 C C . LEU A 1 216 ? -5.917 6.878 46.128 1.00 94.94 216 LEU A C 1
ATOM 1703 O O . LEU A 1 216 ? -6.830 6.661 46.921 1.00 94.94 216 LEU A O 1
ATOM 1707 N N . ALA A 1 217 ? -4.647 6.595 46.429 1.00 95.00 217 ALA A N 1
ATOM 1708 C CA . ALA A 1 217 ? -4.228 6.093 47.737 1.00 95.00 217 ALA A CA 1
ATOM 1709 C C . ALA A 1 217 ? -4.435 7.136 48.850 1.00 95.00 217 ALA A C 1
ATOM 1711 O O . ALA A 1 217 ? -4.934 6.789 49.919 1.00 95.00 217 ALA A O 1
ATOM 1712 N N . SER A 1 218 ? -4.118 8.407 48.585 1.00 95.88 218 SER A N 1
ATOM 1713 C CA . SER A 1 218 ? -4.365 9.524 49.507 1.00 95.88 218 SER A CA 1
ATOM 1714 C C . SER A 1 218 ? -5.864 9.723 49.772 1.00 95.88 218 SER A C 1
ATOM 1716 O O . SER A 1 218 ? -6.286 9.784 50.926 1.00 95.88 218 SER A O 1
ATOM 1718 N N . LEU A 1 219 ? -6.695 9.714 48.722 1.00 95.38 219 LEU A N 1
ATOM 1719 C CA . LEU A 1 219 ? -8.153 9.796 48.854 1.00 95.38 219 LEU A CA 1
ATOM 1720 C C . LEU A 1 219 ? -8.698 8.654 49.721 1.00 95.38 219 LEU A C 1
ATOM 1722 O O . LEU A 1 219 ? -9.364 8.931 50.718 1.00 95.38 219 LEU A O 1
ATOM 1726 N N . ARG A 1 220 ? -8.317 7.399 49.440 1.00 94.56 220 ARG A N 1
ATOM 1727 C CA . ARG A 1 220 ? -8.696 6.232 50.260 1.00 94.56 220 ARG A CA 1
ATOM 1728 C C . ARG A 1 220 ? -8.281 6.376 51.724 1.00 94.56 220 ARG A C 1
ATOM 1730 O O . ARG A 1 220 ? -9.067 6.042 52.601 1.00 94.56 220 ARG A O 1
ATOM 1737 N N . GLN A 1 221 ? -7.091 6.911 52.010 1.00 94.44 221 GLN A N 1
ATOM 1738 C CA . GLN A 1 221 ? -6.669 7.190 53.389 1.00 94.44 221 GLN A CA 1
ATOM 1739 C C . GLN A 1 221 ? -7.580 8.228 54.063 1.00 94.44 221 GLN A C 1
ATOM 1741 O O . GLN A 1 221 ? -7.993 8.020 55.203 1.00 94.44 221 GLN A O 1
ATOM 1746 N N . THR A 1 222 ? -7.968 9.301 53.363 1.00 94.50 222 THR A N 1
ATOM 1747 C CA . THR A 1 222 ? -8.913 10.290 53.918 1.00 94.50 222 THR A CA 1
ATOM 1748 C C . THR A 1 222 ? -10.333 9.742 54.092 1.00 94.50 222 THR A C 1
ATOM 1750 O O . THR A 1 222 ? -11.004 10.095 55.063 1.00 94.50 222 THR A O 1
ATOM 1753 N N . GLU A 1 223 ? -10.790 8.849 53.210 1.00 93.69 223 GLU A N 1
ATOM 1754 C CA . GLU A 1 223 ? -12.073 8.146 53.337 1.00 93.69 223 GLU A CA 1
ATOM 1755 C C . GLU A 1 223 ? -12.057 7.157 54.511 1.00 93.69 223 GLU A C 1
ATOM 1757 O O . GLU A 1 223 ? -12.989 7.150 55.315 1.00 93.69 223 GLU A O 1
ATOM 1762 N N . GLU A 1 224 ? -10.980 6.381 54.673 1.00 94.00 224 GLU A N 1
ATOM 1763 C CA . GLU A 1 224 ? -10.777 5.506 55.830 1.00 94.00 224 GLU A CA 1
ATOM 1764 C C . GLU A 1 224 ? -10.724 6.294 57.143 1.00 94.00 224 GLU A C 1
ATOM 1766 O O . GLU A 1 224 ? -11.341 5.880 58.124 1.00 94.00 224 GLU A O 1
ATOM 1771 N N . GLU A 1 225 ? -10.028 7.434 57.191 1.00 93.31 225 GLU A N 1
ATOM 1772 C CA . GLU A 1 225 ? -10.026 8.299 58.374 1.00 93.31 225 GLU A CA 1
ATOM 1773 C C . GLU A 1 225 ? -11.421 8.843 58.695 1.00 93.31 225 GLU A C 1
ATOM 1775 O O . GLU A 1 225 ? -11.828 8.823 59.857 1.00 93.31 225 GLU A O 1
ATOM 1780 N N . GLN A 1 226 ? -12.180 9.296 57.692 1.00 93.06 226 GLN A N 1
ATOM 1781 C CA . GLN A 1 226 ? -13.558 9.743 57.905 1.00 93.06 226 GLN A CA 1
ATOM 1782 C C . GLN A 1 226 ? -14.465 8.601 58.377 1.00 93.06 226 GLN A C 1
ATOM 1784 O O . GLN A 1 226 ? -15.265 8.804 59.288 1.00 93.06 226 GLN A O 1
ATOM 1789 N N . ALA A 1 227 ? -14.333 7.402 57.805 1.00 92.50 227 ALA A N 1
ATOM 1790 C CA . ALA A 1 227 ? -15.096 6.228 58.218 1.00 92.50 227 ALA A CA 1
ATOM 1791 C C . ALA A 1 227 ? -14.764 5.807 59.660 1.00 92.50 227 ALA A C 1
ATOM 1793 O O . ALA A 1 227 ? -15.672 5.499 60.431 1.00 92.50 227 ALA A O 1
ATOM 1794 N N . ARG A 1 228 ? -13.483 5.861 60.057 1.00 95.06 228 ARG A N 1
ATOM 1795 C CA . ARG A 1 228 ? -13.046 5.611 61.441 1.00 95.06 228 ARG A CA 1
ATOM 1796 C C . ARG A 1 228 ? -13.630 6.642 62.406 1.00 95.06 228 ARG A C 1
ATOM 1798 O O . ARG A 1 228 ? -14.222 6.236 63.399 1.00 95.06 228 ARG A O 1
ATOM 1805 N N . ARG A 1 229 ? -13.557 7.942 62.086 1.00 94.44 229 ARG A N 1
ATOM 1806 C CA . ARG A 1 229 ? -14.146 9.013 62.918 1.00 94.44 229 ARG A CA 1
ATOM 1807 C C . ARG A 1 229 ? -15.656 8.834 63.089 1.00 94.44 229 ARG A C 1
ATOM 1809 O O . ARG A 1 229 ? -16.124 8.835 64.220 1.00 94.44 229 ARG A O 1
ATOM 1816 N N . ARG A 1 230 ? -16.402 8.565 62.009 1.00 94.19 230 ARG A N 1
ATOM 1817 C CA . ARG A 1 230 ? -17.849 8.274 62.082 1.00 94.19 230 ARG A CA 1
ATOM 1818 C C . ARG A 1 230 ? -18.141 7.049 62.957 1.00 94.19 230 ARG A C 1
ATOM 1820 O O . ARG A 1 230 ? -19.012 7.114 63.813 1.00 94.19 230 ARG A O 1
ATOM 1827 N N . ALA A 1 231 ? -17.376 5.965 62.815 1.00 93.00 231 ALA A N 1
ATOM 1828 C CA . ALA A 1 231 ? -17.537 4.770 63.647 1.00 93.00 231 ALA A CA 1
ATOM 1829 C C . ALA A 1 231 ? -17.165 5.003 65.130 1.00 93.00 231 ALA A C 1
ATOM 1831 O O . ALA A 1 231 ? -17.731 4.364 66.017 1.00 93.00 231 ALA A O 1
ATOM 1832 N N . GLU A 1 232 ? -16.225 5.903 65.425 1.00 94.69 232 GLU A N 1
ATOM 1833 C CA . GLU A 1 232 ? -15.880 6.327 66.789 1.00 94.69 232 GLU A CA 1
ATOM 1834 C C . GLU A 1 232 ? -16.958 7.245 67.391 1.00 94.69 232 GLU A C 1
ATOM 1836 O O . GLU A 1 232 ? -17.350 7.048 68.541 1.00 94.69 232 GLU A O 1
ATOM 1841 N N . GLU A 1 233 ? -17.508 8.172 66.605 1.00 93.69 233 GLU A N 1
ATOM 1842 C CA . GLU A 1 233 ? -18.645 9.028 66.969 1.00 93.69 233 GLU A CA 1
ATOM 1843 C C . GLU A 1 233 ? -19.917 8.201 67.233 1.00 93.69 233 GLU A C 1
ATOM 1845 O O . GLU A 1 233 ? -20.565 8.383 68.264 1.00 93.69 233 GLU A O 1
ATOM 1850 N N . GLU A 1 234 ? -20.237 7.229 66.371 1.00 93.69 234 GLU A N 1
ATOM 1851 C CA . GLU A 1 234 ? -21.339 6.273 66.559 1.00 93.69 234 GLU A CA 1
ATOM 1852 C C . GLU A 1 234 ? -21.155 5.435 67.831 1.00 93.69 234 GLU A C 1
ATOM 1854 O O . GLU A 1 234 ? -22.090 5.294 68.624 1.00 93.69 234 GLU A O 1
ATOM 1859 N N . ARG A 1 235 ? -19.945 4.915 68.083 1.00 93.19 235 ARG A N 1
ATOM 1860 C CA . ARG A 1 235 ? -19.628 4.193 69.329 1.00 93.19 235 ARG A CA 1
ATOM 1861 C C . ARG A 1 235 ? -19.811 5.080 70.554 1.00 93.19 235 ARG A C 1
ATOM 1863 O O . ARG A 1 235 ? -20.442 4.648 71.516 1.00 93.19 235 ARG A O 1
ATOM 1870 N N . HIS A 1 236 ? -19.312 6.313 70.517 1.00 94.12 236 HIS A N 1
ATOM 1871 C CA . HIS A 1 236 ? -19.436 7.252 71.629 1.00 94.12 236 HIS A CA 1
ATOM 1872 C C . HIS A 1 236 ? -20.900 7.687 71.845 1.00 94.12 236 HIS A C 1
ATOM 1874 O O . HIS A 1 236 ? -21.322 7.889 72.988 1.00 94.12 236 HIS A O 1
ATOM 1880 N N . TYR A 1 237 ? -21.707 7.787 70.784 1.00 93.00 237 TYR A N 1
ATOM 1881 C CA . TYR A 1 237 ? -23.151 8.008 70.884 1.00 93.00 237 TYR A CA 1
ATOM 1882 C C . TYR A 1 237 ? -23.851 6.821 71.560 1.00 93.00 237 TYR A C 1
ATOM 1884 O O . TYR A 1 237 ? -24.584 7.014 72.531 1.00 93.00 237 TYR A O 1
ATOM 1892 N N . LEU A 1 238 ? -23.583 5.595 71.100 1.00 93.19 238 LEU A N 1
ATOM 1893 C CA . LEU A 1 238 ? -24.153 4.365 71.659 1.00 93.19 238 LEU A CA 1
ATOM 1894 C C . LEU A 1 238 ? -23.732 4.142 73.120 1.00 93.19 238 LEU A C 1
ATOM 1896 O O . LEU A 1 238 ? -24.555 3.722 73.932 1.00 93.19 238 LEU A O 1
ATOM 1900 N N . GLU A 1 239 ? -22.492 4.472 73.492 1.00 93.75 239 GLU A N 1
ATOM 1901 C CA . GLU A 1 239 ? -22.022 4.415 74.881 1.00 93.75 239 GLU A CA 1
ATOM 1902 C C . GLU A 1 239 ? -22.724 5.461 75.764 1.00 93.75 239 GLU A C 1
ATOM 1904 O O . GLU A 1 239 ? -23.172 5.141 76.869 1.00 93.75 239 GLU A O 1
ATOM 1909 N N . LEU A 1 240 ? -22.899 6.695 75.274 1.00 94.56 240 LEU A N 1
ATOM 1910 C CA . LEU A 1 240 ? -23.677 7.724 75.974 1.00 94.56 240 LEU A CA 1
ATOM 1911 C C . LEU A 1 240 ? -25.148 7.321 76.134 1.00 94.56 240 LEU A C 1
ATOM 1913 O O . LEU A 1 240 ? -25.738 7.583 77.185 1.00 94.56 240 LEU A O 1
ATOM 1917 N N . GLU A 1 241 ? -25.750 6.681 75.131 1.00 93.50 241 GLU A N 1
ATOM 1918 C CA . GLU A 1 241 ? -27.130 6.207 75.217 1.00 93.50 241 GLU A CA 1
ATOM 1919 C C . GLU A 1 241 ? -27.265 5.020 76.183 1.00 93.50 241 GLU A C 1
ATOM 1921 O O . GLU A 1 241 ? -28.131 5.035 77.058 1.00 93.50 241 GLU A O 1
ATOM 1926 N N . ALA A 1 242 ? -26.364 4.037 76.109 1.00 92.25 242 ALA A N 1
ATOM 1927 C CA . ALA A 1 242 ? -26.302 2.924 77.055 1.00 92.25 242 ALA A CA 1
ATOM 1928 C C . ALA A 1 242 ? -26.111 3.418 78.499 1.00 92.25 242 ALA A C 1
ATOM 1930 O O . ALA A 1 242 ? -26.774 2.928 79.414 1.00 92.25 242 ALA A O 1
ATOM 1931 N N . ARG A 1 243 ? -25.276 4.445 78.706 1.00 93.94 243 ARG A N 1
ATOM 1932 C CA . ARG A 1 243 ? -25.078 5.092 80.010 1.00 93.94 243 ARG A CA 1
ATOM 1933 C C . ARG A 1 243 ? -26.339 5.803 80.511 1.00 93.94 243 ARG A C 1
ATOM 1935 O O . ARG A 1 243 ? -26.644 5.681 81.695 1.00 93.94 243 ARG A O 1
ATOM 1942 N N . LYS A 1 244 ? -27.090 6.495 79.644 1.00 92.00 244 LYS A N 1
ATOM 1943 C CA . LYS A 1 244 ? -28.396 7.086 80.001 1.00 92.00 244 LYS A CA 1
ATOM 1944 C C . LYS A 1 244 ? -29.404 6.008 80.395 1.00 92.00 244 LYS A C 1
ATOM 1946 O O . LYS A 1 244 ? -29.962 6.085 81.484 1.00 92.00 244 LYS A O 1
ATOM 1951 N N . ARG A 1 245 ? -29.567 4.966 79.570 1.00 92.19 245 ARG A N 1
ATOM 1952 C CA . ARG A 1 245 ? -30.458 3.825 79.852 1.00 92.19 245 ARG A CA 1
ATOM 1953 C C . ARG A 1 245 ? -30.100 3.152 81.186 1.00 92.19 245 ARG A C 1
ATOM 1955 O O . ARG A 1 245 ? -30.981 2.912 82.003 1.00 92.19 245 ARG A O 1
ATOM 1962 N N . ALA A 1 246 ? -28.810 2.948 81.467 1.00 91.00 246 ALA A N 1
ATOM 1963 C CA . ALA A 1 246 ? -28.343 2.409 82.746 1.00 91.00 246 ALA A CA 1
ATOM 1964 C C . ALA A 1 246 ? -28.644 3.330 83.948 1.00 91.00 246 ALA A C 1
ATOM 1966 O O . ALA A 1 246 ? -28.990 2.835 85.019 1.00 91.00 246 ALA A O 1
ATOM 1967 N N . GLN A 1 247 ? -28.551 4.656 83.786 1.00 91.81 247 GLN A N 1
ATOM 1968 C CA . GLN A 1 247 ? -28.939 5.623 84.822 1.00 91.81 247 GLN A CA 1
ATOM 1969 C C . GLN A 1 247 ? -30.459 5.654 85.045 1.00 91.81 247 GLN A C 1
ATOM 1971 O O . GLN A 1 247 ? -30.902 5.711 86.191 1.00 91.81 247 GLN A O 1
ATOM 1976 N N . GLU A 1 248 ? -31.262 5.570 83.983 1.00 90.19 248 GLU A N 1
ATOM 1977 C CA . GLU A 1 248 ? -32.721 5.449 84.079 1.00 90.19 248 GLU A CA 1
ATOM 1978 C C . GLU A 1 248 ? -33.137 4.150 84.777 1.00 90.19 248 GLU A C 1
ATOM 1980 O O . GLU A 1 248 ? -33.968 4.188 85.683 1.00 90.19 248 GLU A O 1
ATOM 1985 N N . ASP A 1 249 ? -32.525 3.015 84.435 1.00 89.50 249 ASP A N 1
ATOM 1986 C CA . ASP A 1 249 ? -32.795 1.732 85.089 1.00 89.50 249 ASP A CA 1
ATOM 1987 C C . ASP A 1 249 ? -32.293 1.691 86.542 1.00 89.50 249 ASP A C 1
ATOM 1989 O O . ASP A 1 249 ? -32.928 1.065 87.394 1.00 89.50 249 ASP A O 1
ATOM 1993 N N . GLU A 1 250 ? -31.211 2.399 86.886 1.00 90.88 250 GLU A N 1
ATOM 1994 C CA . GLU A 1 250 ? -30.819 2.570 88.289 1.00 90.88 250 GLU A CA 1
ATOM 1995 C C . GLU A 1 250 ? -31.839 3.428 89.056 1.00 90.88 250 GLU A C 1
ATOM 1997 O O . GLU A 1 250 ? -32.227 3.078 90.173 1.00 90.88 250 GLU A O 1
ATOM 2002 N N . LEU A 1 251 ? -32.328 4.521 88.460 1.00 90.75 251 LEU A N 1
ATOM 2003 C CA . LEU A 1 251 ? -33.380 5.354 89.048 1.00 90.75 251 LEU A CA 1
ATOM 2004 C C . LEU A 1 251 ? -34.701 4.584 89.201 1.00 90.75 251 LEU A C 1
ATOM 2006 O O . LEU A 1 251 ? -35.339 4.707 90.247 1.00 90.75 251 LEU A O 1
ATOM 2010 N N . ARG A 1 252 ? -35.071 3.737 88.231 1.00 91.12 252 ARG A N 1
ATOM 2011 C CA . ARG A 1 252 ? -36.216 2.812 88.321 1.00 91.12 252 ARG A CA 1
ATOM 2012 C C . ARG A 1 252 ? -36.046 1.832 89.477 1.00 91.12 252 ARG A C 1
ATOM 2014 O O . ARG A 1 252 ? -36.895 1.815 90.357 1.00 91.12 252 ARG A O 1
ATOM 2021 N N . ARG A 1 253 ? -34.917 1.123 89.580 1.00 90.75 253 ARG A N 1
ATOM 2022 C CA . ARG A 1 253 ? -34.633 0.204 90.706 1.00 90.75 253 ARG A CA 1
ATOM 2023 C C . ARG A 1 253 ? -34.631 0.914 92.066 1.00 90.75 253 ARG A C 1
ATOM 2025 O O . ARG A 1 253 ? -35.113 0.366 93.060 1.00 90.75 253 ARG A O 1
ATOM 2032 N N . ARG A 1 254 ? -34.127 2.152 92.132 1.00 91.00 254 ARG A N 1
ATOM 2033 C CA . ARG A 1 254 ? -34.177 3.012 93.333 1.00 91.00 254 ARG A CA 1
ATOM 2034 C C . ARG A 1 254 ? -35.600 3.494 93.655 1.00 91.00 254 ARG A C 1
ATOM 2036 O O . ARG A 1 254 ? -35.887 3.758 94.820 1.00 91.00 254 ARG A O 1
ATOM 2043 N N . ALA A 1 255 ? -36.484 3.611 92.666 1.00 88.38 255 ALA A N 1
ATOM 2044 C CA . ALA A 1 255 ? -37.902 3.899 92.869 1.00 88.38 255 ALA A CA 1
ATOM 2045 C C . ALA A 1 255 ? -38.667 2.638 93.302 1.00 88.38 255 ALA A C 1
ATOM 2047 O O . ALA A 1 255 ? -39.330 2.667 94.330 1.00 88.38 255 ALA A O 1
ATOM 2048 N N . GLU A 1 256 ? -38.505 1.513 92.603 1.00 89.94 256 GLU A N 1
ATOM 2049 C CA . GLU A 1 256 ? -39.092 0.203 92.930 1.00 89.94 256 GLU A CA 1
ATOM 2050 C C . GLU A 1 256 ? -38.763 -0.248 94.358 1.00 89.94 256 GLU A C 1
ATOM 2052 O O . GLU A 1 256 ? -39.648 -0.677 95.090 1.00 89.94 256 GLU A O 1
ATOM 2057 N N . THR A 1 257 ? -37.507 -0.107 94.796 1.00 89.75 257 THR A N 1
ATOM 2058 C CA . THR A 1 257 ? -37.110 -0.440 96.179 1.00 89.75 257 THR A CA 1
ATOM 2059 C C . THR A 1 257 ? -37.733 0.494 97.219 1.00 89.75 257 THR A C 1
ATOM 2061 O O . THR A 1 257 ? -38.049 0.045 98.318 1.00 89.75 257 THR A O 1
ATOM 2064 N N . ARG A 1 258 ? -37.978 1.769 96.882 1.00 88.56 258 ARG A N 1
ATOM 2065 C CA . ARG A 1 258 ? -38.734 2.700 97.739 1.00 88.56 258 ARG A CA 1
ATOM 2066 C C . ARG A 1 258 ? -40.225 2.378 97.765 1.00 88.56 258 ARG A C 1
ATOM 2068 O O . ARG A 1 258 ? -40.807 2.419 98.842 1.00 88.56 258 ARG A O 1
ATOM 2075 N N . PHE A 1 259 ? -40.827 2.035 96.626 1.00 84.88 259 PHE A N 1
ATOM 2076 C CA . PHE A 1 259 ? -42.223 1.602 96.563 1.00 84.88 259 PHE A CA 1
ATOM 2077 C C . PHE A 1 259 ? -42.430 0.333 97.390 1.00 84.88 259 PHE A C 1
ATOM 2079 O O . PHE A 1 259 ? -43.259 0.364 98.289 1.00 84.88 259 PHE A O 1
ATOM 2086 N N . ARG A 1 260 ? -41.588 -0.697 97.229 1.00 90.75 260 ARG A N 1
ATOM 2087 C CA . ARG A 1 260 ? -41.639 -1.909 98.067 1.00 90.75 260 ARG A CA 1
ATOM 2088 C C . ARG A 1 260 ? -41.464 -1.627 99.556 1.00 90.75 260 ARG A C 1
ATOM 2090 O O . ARG A 1 260 ? -42.178 -2.202 100.364 1.00 90.75 260 ARG A O 1
ATOM 2097 N N . ALA A 1 261 ? -40.561 -0.722 99.937 1.00 87.56 261 ALA A N 1
ATOM 2098 C CA . ALA A 1 261 ? -40.407 -0.337 101.341 1.00 87.56 261 ALA A CA 1
ATOM 2099 C C . ALA A 1 261 ? -41.665 0.359 101.903 1.00 87.56 261 ALA A C 1
ATOM 2101 O O . ALA A 1 261 ? -42.016 0.143 103.060 1.00 87.56 261 ALA A O 1
ATOM 2102 N N . VAL A 1 262 ? -42.361 1.160 101.087 1.00 87.94 262 VAL A N 1
ATOM 2103 C CA . VAL A 1 262 ? -43.645 1.785 101.447 1.00 87.94 262 VAL A CA 1
ATOM 2104 C C . VAL A 1 262 ? -44.783 0.759 101.469 1.00 87.94 262 VAL A C 1
ATOM 2106 O O . VAL A 1 262 ? -45.603 0.808 102.379 1.00 87.94 262 VAL A O 1
ATOM 2109 N N . GLU A 1 263 ? -44.819 -0.194 100.537 1.00 86.69 263 GLU A N 1
ATOM 2110 C CA . GLU A 1 263 ? -45.767 -1.318 100.527 1.00 86.69 263 GLU A CA 1
ATOM 2111 C C . GLU A 1 263 ? -45.599 -2.180 101.789 1.00 86.69 263 GLU A C 1
ATOM 2113 O O . GLU A 1 263 ? -46.563 -2.366 102.527 1.00 86.69 263 GLU A O 1
ATOM 2118 N N . GLU A 1 264 ? -44.370 -2.590 102.125 1.00 85.56 264 GLU A N 1
ATOM 2119 C CA . GLU A 1 264 ? -44.056 -3.290 103.378 1.00 85.56 264 GLU A CA 1
ATOM 2120 C C . GLU A 1 264 ? -44.442 -2.472 104.624 1.00 85.56 264 GLU A C 1
ATOM 2122 O O . GLU A 1 264 ? -44.879 -3.038 105.625 1.00 85.56 264 GLU A O 1
ATOM 2127 N N . GLU A 1 265 ? -44.283 -1.145 104.616 1.00 83.38 265 GLU A N 1
ATOM 2128 C CA . GLU A 1 265 ? -44.691 -0.293 105.741 1.00 83.38 265 GLU A CA 1
ATOM 2129 C C . GLU A 1 265 ? -46.224 -0.175 105.844 1.00 83.38 265 GLU A C 1
ATOM 2131 O O . GLU A 1 265 ? -46.761 -0.242 106.951 1.00 83.38 265 GLU A O 1
ATOM 2136 N N . ILE A 1 266 ? -46.948 -0.109 104.720 1.00 83.69 266 ILE A N 1
ATOM 2137 C CA . ILE A 1 266 ? -48.419 -0.174 104.674 1.00 83.69 266 ILE A CA 1
ATOM 2138 C C . ILE A 1 266 ? -48.916 -1.539 105.174 1.00 83.69 266 ILE A C 1
ATOM 2140 O O . ILE A 1 266 ? -49.836 -1.590 105.994 1.00 83.69 266 ILE A O 1
ATOM 2144 N N . GLU A 1 267 ? -48.289 -2.646 104.769 1.00 85.69 267 GLU A N 1
ATOM 2145 C CA . GLU A 1 267 ? -48.586 -3.986 105.292 1.00 85.69 267 GLU A CA 1
ATOM 2146 C C . GLU A 1 267 ? -48.323 -4.072 106.803 1.00 85.69 267 GLU A C 1
ATOM 2148 O O . GLU A 1 267 ? -49.160 -4.566 107.557 1.00 85.69 267 GLU A O 1
ATOM 2153 N N . ARG A 1 268 ? -47.206 -3.518 107.296 1.00 84.81 268 ARG A N 1
ATOM 2154 C CA . ARG A 1 268 ? -46.902 -3.465 108.739 1.00 84.81 268 ARG A CA 1
ATOM 2155 C C . ARG A 1 268 ? -47.888 -2.588 109.515 1.00 84.81 268 ARG A C 1
ATOM 2157 O O . ARG A 1 268 ? -48.227 -2.935 110.646 1.00 84.81 268 ARG A O 1
ATOM 2164 N N . VAL A 1 269 ? -48.343 -1.462 108.962 1.00 83.50 269 VAL A N 1
ATOM 2165 C CA . VAL A 1 269 ? -49.343 -0.584 109.598 1.00 83.50 269 VAL A CA 1
ATOM 2166 C C . VAL A 1 269 ? -50.710 -1.262 109.626 1.00 83.50 269 VAL A C 1
ATOM 2168 O O . VAL A 1 269 ? -51.278 -1.408 110.705 1.00 83.50 269 VAL A O 1
ATOM 2171 N N . THR A 1 270 ? -51.193 -1.776 108.497 1.00 81.12 270 THR A N 1
ATOM 2172 C CA . THR A 1 270 ? -52.479 -2.491 108.432 1.00 81.12 270 THR A CA 1
ATOM 2173 C C . THR A 1 270 ? -52.478 -3.766 109.282 1.00 81.12 270 THR A C 1
ATOM 2175 O O . THR A 1 270 ? -53.470 -4.048 109.951 1.00 81.12 270 THR A O 1
ATOM 2178 N N . ALA A 1 271 ? -51.360 -4.494 109.379 1.00 82.19 271 ALA A N 1
ATOM 2179 C CA . ALA A 1 271 ? -51.214 -5.613 110.313 1.00 82.19 271 ALA A CA 1
ATOM 2180 C C . ALA A 1 271 ? -51.253 -5.167 111.789 1.00 82.19 271 ALA A C 1
ATOM 2182 O O . ALA A 1 271 ? -51.869 -5.843 112.615 1.00 82.19 271 ALA A O 1
ATOM 2183 N N . ARG A 1 272 ? -50.650 -4.018 112.140 1.00 81.94 272 ARG A N 1
ATOM 2184 C CA . ARG A 1 272 ? -50.749 -3.422 113.490 1.00 81.94 272 ARG A CA 1
ATOM 2185 C C . ARG A 1 272 ? -52.173 -2.963 113.811 1.00 81.94 272 ARG A C 1
ATOM 2187 O O . ARG A 1 272 ? -52.614 -3.141 114.942 1.00 81.94 272 ARG A O 1
ATOM 2194 N N . GLU A 1 273 ? -52.892 -2.400 112.845 1.00 77.94 273 GLU A N 1
ATOM 2195 C CA . GLU A 1 273 ? -54.293 -1.995 113.005 1.00 77.94 273 GLU A CA 1
ATOM 2196 C C . GLU A 1 273 ? -55.214 -3.209 113.144 1.00 77.94 273 GLU A C 1
ATOM 2198 O O . GLU A 1 273 ? -56.010 -3.256 114.076 1.00 77.94 273 GLU A O 1
ATOM 2203 N N . GLN A 1 274 ? -55.041 -4.249 112.324 1.00 76.06 274 GLN A N 1
ATOM 2204 C CA . GLN A 1 274 ? -55.750 -5.521 112.498 1.00 76.06 274 GLN A CA 1
ATOM 2205 C C . GLN A 1 274 ? -55.434 -6.180 113.847 1.00 76.06 274 GLN A C 1
ATOM 2207 O O . GLN A 1 274 ? -56.335 -6.731 114.474 1.00 76.06 274 GLN A O 1
ATOM 2212 N N . ALA A 1 275 ? -54.188 -6.113 114.328 1.00 78.19 275 ALA A N 1
ATOM 2213 C CA . ALA A 1 275 ? -53.828 -6.609 115.655 1.00 78.19 275 ALA A CA 1
ATOM 2214 C C . ALA A 1 275 ? -54.482 -5.787 116.781 1.00 78.19 275 ALA A C 1
ATOM 2216 O O . ALA A 1 275 ? -54.985 -6.370 117.737 1.00 78.19 275 ALA A O 1
ATOM 2217 N N . ARG A 1 276 ? -54.545 -4.452 116.657 1.00 77.50 276 ARG A N 1
ATOM 2218 C CA . ARG A 1 276 ? -55.280 -3.587 117.598 1.00 77.50 276 ARG A CA 1
ATOM 2219 C C . ARG A 1 276 ? -56.771 -3.894 117.606 1.00 77.50 276 ARG A C 1
ATOM 2221 O O . ARG A 1 276 ? -57.315 -4.116 118.677 1.00 77.50 276 ARG A O 1
ATOM 2228 N N . LEU A 1 277 ? -57.400 -3.984 116.435 1.00 73.75 277 LEU A N 1
ATOM 2229 C CA . LEU A 1 277 ? -58.819 -4.319 116.302 1.00 73.75 277 LEU A CA 1
ATOM 2230 C C . LEU A 1 277 ? -59.130 -5.702 116.888 1.00 73.75 277 LEU A C 1
ATOM 2232 O O . LEU A 1 277 ? -60.153 -5.852 117.546 1.00 73.75 277 LEU A O 1
ATOM 2236 N N . ARG A 1 278 ? -58.238 -6.691 116.728 1.00 70.06 278 ARG A N 1
ATOM 2237 C CA . ARG A 1 278 ? -58.366 -7.995 117.403 1.00 70.06 278 ARG A CA 1
ATOM 2238 C C . ARG A 1 278 ? -58.252 -7.868 118.920 1.00 70.06 278 ARG A C 1
ATOM 2240 O O . ARG A 1 278 ? -59.100 -8.413 119.606 1.00 70.06 278 ARG A O 1
ATOM 2247 N N . VAL A 1 279 ? -57.291 -7.109 119.450 1.00 73.69 279 VAL A N 1
ATOM 2248 C CA . VAL A 1 279 ? -57.158 -6.886 120.905 1.00 73.69 279 VAL A CA 1
ATOM 2249 C C . VAL A 1 279 ? -58.346 -6.102 121.483 1.00 73.69 279 VAL A C 1
ATOM 2251 O O . VAL A 1 279 ? -58.795 -6.403 122.584 1.00 73.69 279 VAL A O 1
ATOM 2254 N N . GLU A 1 280 ? -58.906 -5.136 120.753 1.00 73.06 280 GLU A N 1
ATOM 2255 C CA . GLU A 1 280 ? -60.124 -4.417 121.154 1.00 73.06 280 GLU A CA 1
ATOM 2256 C C . GLU A 1 280 ? -61.363 -5.322 121.102 1.00 73.06 280 GLU A C 1
ATOM 2258 O O . GLU A 1 280 ? -62.175 -5.295 122.027 1.00 73.06 280 GLU A O 1
ATOM 2263 N N . GLN A 1 281 ? -61.486 -6.175 120.080 1.00 64.25 281 GLN A N 1
ATOM 2264 C CA . GLN A 1 281 ? -62.543 -7.189 119.985 1.00 64.25 281 GLN A CA 1
ATOM 2265 C C . GLN A 1 281 ? -62.403 -8.262 121.074 1.00 64.25 281 GLN A C 1
ATOM 2267 O O . GLN A 1 281 ? -63.397 -8.621 121.692 1.00 64.25 281 GLN A O 1
ATOM 2272 N N . GLU A 1 282 ? -61.193 -8.732 121.374 1.00 66.38 282 GLU A N 1
ATOM 2273 C CA . GLU A 1 282 ? -60.912 -9.666 122.470 1.00 66.38 282 GLU A CA 1
ATOM 2274 C C . GLU A 1 282 ? -61.196 -9.025 123.837 1.00 66.38 282 GLU A C 1
ATOM 2276 O O . GLU A 1 282 ? -61.787 -9.670 124.700 1.00 66.38 282 GLU A O 1
ATOM 2281 N N . ALA A 1 283 ? -60.882 -7.740 124.033 1.00 63.91 283 ALA A N 1
ATOM 2282 C CA . ALA A 1 283 ? -61.245 -7.006 125.246 1.00 63.91 283 ALA A CA 1
ATOM 2283 C C . ALA A 1 283 ? -62.770 -6.834 125.393 1.00 63.91 283 ALA A C 1
ATOM 2285 O O . ALA A 1 283 ? -63.303 -7.007 126.490 1.00 63.91 283 ALA A O 1
ATOM 2286 N N . GLN A 1 284 ? -63.489 -6.549 124.302 1.00 58.75 284 GLN A N 1
ATOM 2287 C CA . GLN A 1 284 ? -64.957 -6.496 124.290 1.00 58.75 284 GLN A CA 1
ATOM 2288 C C . GLN A 1 284 ? -65.572 -7.877 124.562 1.00 58.75 284 GLN A C 1
ATOM 2290 O O . GLN A 1 284 ? -66.456 -7.996 125.410 1.00 58.75 284 GLN A O 1
ATOM 2295 N N . LEU A 1 285 ? -65.057 -8.934 123.927 1.00 60.53 285 LEU A N 1
ATOM 2296 C CA . LEU A 1 285 ? -65.477 -10.317 124.162 1.00 60.53 285 LEU A CA 1
ATOM 2297 C C . LEU A 1 285 ? -65.197 -10.766 125.599 1.00 60.53 285 LEU A C 1
ATOM 2299 O O . LEU A 1 285 ? -66.038 -11.438 126.179 1.00 60.53 285 LEU A O 1
ATOM 2303 N N . LEU A 1 286 ? -64.090 -10.353 126.222 1.00 61.16 286 LEU A N 1
ATOM 2304 C CA . LEU A 1 286 ? -63.823 -10.631 127.639 1.00 61.16 286 LEU A CA 1
ATOM 2305 C C . LEU A 1 286 ? -64.805 -9.908 128.578 1.00 61.16 286 LEU A C 1
ATOM 2307 O O . LEU A 1 286 ? -65.157 -10.457 129.624 1.00 61.16 286 LEU A O 1
ATOM 2311 N N . VAL A 1 287 ? -65.300 -8.723 128.205 1.00 58.97 287 VAL A N 1
ATOM 2312 C CA . VAL A 1 287 ? -66.371 -8.023 128.939 1.00 58.97 287 VAL A CA 1
ATOM 2313 C C . VAL A 1 287 ? -67.733 -8.706 128.734 1.00 58.97 287 VAL A C 1
ATOM 2315 O O . VAL A 1 287 ? -68.469 -8.883 129.707 1.00 58.97 287 VAL A O 1
ATOM 2318 N N . GLU A 1 288 ? -68.062 -9.169 127.523 1.00 58.38 288 GLU A N 1
ATOM 2319 C CA . GLU A 1 288 ? -69.286 -9.953 127.279 1.00 58.38 288 GLU A CA 1
ATOM 2320 C C . GLU A 1 288 ? -69.245 -11.344 127.936 1.00 58.38 288 GLU A C 1
ATOM 2322 O O . GLU A 1 288 ? -70.238 -11.795 128.513 1.00 58.38 288 GLU A O 1
ATOM 2327 N N . GLU A 1 289 ? -68.101 -12.031 127.903 1.00 56.00 289 GLU A N 1
ATOM 2328 C CA . GLU A 1 289 ? -67.898 -13.324 128.560 1.00 56.00 289 GLU A CA 1
ATOM 2329 C C . GLU A 1 289 ? -67.913 -13.204 130.086 1.00 56.00 289 GLU A C 1
ATOM 2331 O O . GLU A 1 289 ? -68.432 -14.101 130.749 1.00 56.00 289 GLU A O 1
ATOM 2336 N N . ALA A 1 290 ? -67.441 -12.095 130.666 1.00 54.12 290 ALA A N 1
ATOM 2337 C CA . ALA A 1 290 ? -67.635 -11.818 132.091 1.00 54.12 290 ALA A CA 1
ATOM 2338 C C . ALA A 1 290 ? -69.131 -11.729 132.474 1.00 54.12 290 ALA A C 1
ATOM 2340 O O . ALA A 1 290 ? -69.491 -12.017 133.620 1.00 54.12 290 ALA A O 1
ATOM 2341 N N . GLY A 1 291 ? -70.002 -11.397 131.511 1.00 52.94 291 GLY A N 1
ATOM 2342 C CA . GLY A 1 291 ? -71.453 -11.549 131.611 1.00 52.94 291 GLY A CA 1
ATOM 2343 C C . GLY A 1 291 ? -71.928 -12.996 131.413 1.00 52.94 291 GLY A C 1
ATOM 2344 O O . GLY A 1 291 ? -72.583 -13.550 132.296 1.00 52.94 291 GLY A O 1
ATOM 2345 N N . ARG A 1 292 ? -71.591 -13.633 130.280 1.00 49.66 292 ARG A N 1
ATOM 2346 C CA . ARG A 1 292 ? -72.129 -14.958 129.883 1.00 49.66 292 ARG A CA 1
ATOM 2347 C C . ARG A 1 292 ? -71.594 -16.148 130.688 1.00 49.66 292 ARG A C 1
ATOM 2349 O O . ARG A 1 292 ? -72.327 -17.114 130.899 1.00 49.66 292 ARG A O 1
ATOM 2356 N N . ARG A 1 293 ? -70.365 -16.100 131.214 1.00 49.84 293 ARG A N 1
ATOM 2357 C CA . ARG A 1 293 ? -69.807 -17.198 132.036 1.00 49.84 293 ARG A CA 1
ATOM 2358 C C . ARG A 1 293 ? -70.589 -17.425 133.336 1.00 49.84 293 ARG A C 1
ATOM 2360 O O . ARG A 1 293 ? -70.558 -18.526 133.867 1.00 49.84 293 ARG A O 1
ATOM 2367 N N . ARG A 1 294 ? -71.371 -16.438 133.799 1.00 47.59 294 ARG A N 1
ATOM 2368 C CA . ARG A 1 294 ? -72.297 -16.583 134.940 1.00 47.59 294 ARG A CA 1
ATOM 2369 C C . ARG A 1 294 ? -73.626 -17.272 134.598 1.00 47.59 294 ARG A C 1
ATOM 2371 O O . ARG A 1 294 ? -74.411 -17.503 135.511 1.00 47.59 294 ARG A O 1
ATOM 2378 N N . THR A 1 295 ? -73.897 -17.583 133.327 1.00 47.38 295 THR A N 1
ATOM 2379 C CA . THR A 1 295 ? -75.155 -18.218 132.885 1.00 47.38 295 THR A CA 1
ATOM 2380 C C . THR A 1 295 ? -74.972 -19.490 132.052 1.00 47.38 295 THR A C 1
ATOM 2382 O O . THR A 1 295 ? -75.939 -20.227 131.886 1.00 47.38 295 THR A O 1
ATOM 2385 N N . GLU A 1 296 ? -73.768 -19.795 131.548 1.00 49.19 296 GLU A N 1
ATOM 2386 C CA . GLU A 1 296 ? -73.532 -20.991 130.712 1.00 49.19 296 GLU A CA 1
ATOM 2387 C C . GLU A 1 296 ? -72.768 -22.144 131.404 1.00 49.19 296 GLU A C 1
ATOM 2389 O O . GLU A 1 296 ? -72.840 -23.283 130.929 1.00 49.19 296 GLU A O 1
ATOM 2394 N N . GLU A 1 297 ? -72.090 -21.915 132.540 1.00 43.69 297 GLU A N 1
ATOM 2395 C CA . GLU A 1 297 ? -71.320 -22.974 133.231 1.00 43.69 297 GLU A CA 1
ATOM 2396 C C . GLU A 1 297 ? -72.187 -24.102 133.826 1.00 43.69 297 GLU A C 1
ATOM 2398 O O . GLU A 1 297 ? -71.723 -25.241 133.916 1.00 43.69 297 GLU A O 1
ATOM 2403 N N . GLU A 1 298 ? -73.463 -23.854 134.140 1.00 46.06 298 GLU A N 1
ATOM 2404 C CA . GLU A 1 298 ? -74.386 -24.908 134.599 1.00 46.06 298 GLU A CA 1
ATOM 2405 C C . GLU A 1 298 ? -74.931 -25.790 133.454 1.00 46.06 298 GLU A C 1
ATOM 2407 O O . GLU A 1 298 ? -75.427 -26.891 133.700 1.00 46.06 298 GLU A O 1
ATOM 2412 N N . ALA A 1 299 ? -74.818 -25.356 132.191 1.00 43.50 299 ALA A N 1
ATOM 2413 C CA . ALA A 1 299 ? -75.508 -25.990 131.062 1.00 43.50 299 ALA A CA 1
ATOM 2414 C C . ALA A 1 299 ? -74.659 -27.001 130.265 1.00 43.50 299 ALA A C 1
ATOM 2416 O O . ALA A 1 299 ? -75.195 -27.969 129.721 1.00 43.50 299 ALA A O 1
ATOM 2417 N N . ARG A 1 300 ? -73.334 -26.808 130.155 1.00 43.56 300 ARG A N 1
ATOM 2418 C CA . ARG A 1 300 ? -72.514 -27.530 129.153 1.00 43.56 300 ARG A CA 1
ATOM 2419 C C . ARG A 1 300 ? -71.867 -28.851 129.589 1.00 43.56 300 ARG A C 1
ATOM 2421 O O . ARG A 1 300 ? -71.266 -29.522 128.755 1.00 43.56 300 ARG A O 1
ATOM 2428 N N . ARG A 1 301 ? -72.035 -29.315 130.833 1.00 47.62 301 ARG A N 1
ATOM 2429 C CA . ARG A 1 301 ? -71.306 -30.500 131.350 1.00 47.62 301 ARG A CA 1
ATOM 2430 C C . ARG A 1 301 ? -71.928 -31.886 131.071 1.00 47.62 301 ARG A C 1
ATOM 2432 O O . ARG A 1 301 ? -71.564 -32.848 131.743 1.00 47.62 301 ARG A O 1
ATOM 2439 N N . LYS A 1 302 ? -72.862 -32.011 130.112 1.00 42.28 302 LYS A N 1
ATOM 2440 C CA . LYS A 1 302 ? -73.547 -33.289 129.771 1.00 42.28 302 LYS A CA 1
ATOM 2441 C C . LYS A 1 302 ? -73.776 -33.587 128.273 1.00 42.28 302 LYS A C 1
ATOM 2443 O O . LYS A 1 302 ? -74.356 -34.624 127.969 1.00 42.28 302 LYS A O 1
ATOM 2448 N N . ALA A 1 303 ? -73.338 -32.732 127.343 1.00 43.28 303 ALA A N 1
ATOM 2449 C CA . ALA A 1 303 ? -73.654 -32.876 125.908 1.00 43.28 303 ALA A CA 1
ATOM 2450 C C . ALA A 1 303 ? -72.495 -33.389 125.020 1.00 43.28 303 ALA A C 1
ATOM 2452 O O . ALA A 1 303 ? -72.708 -33.723 123.854 1.00 43.28 303 ALA A O 1
ATOM 2453 N N . GLU A 1 304 ? -71.274 -33.485 125.548 1.00 42.91 304 GLU A N 1
ATOM 2454 C CA . GLU A 1 304 ? -70.094 -33.934 124.801 1.00 42.91 304 GLU A CA 1
ATOM 2455 C C . GLU A 1 304 ? -69.857 -35.441 125.007 1.00 42.91 304 GLU A C 1
ATOM 2457 O O . GLU A 1 304 ? -69.313 -35.862 126.025 1.00 42.91 304 GLU A O 1
ATOM 2462 N N . GLY A 1 305 ? -70.289 -36.280 124.055 1.00 40.97 305 GLY A N 1
ATOM 2463 C CA . GLY A 1 305 ? -70.022 -37.724 124.153 1.00 40.97 305 GLY A CA 1
ATOM 2464 C C . GLY A 1 305 ? -70.513 -38.638 123.025 1.00 40.97 305 GLY A C 1
ATOM 2465 O O . GLY A 1 305 ? -69.863 -39.645 122.761 1.00 40.97 305 GLY A O 1
ATOM 2466 N N . GLN A 1 306 ? -71.626 -38.330 122.340 1.00 38.19 306 GLN A N 1
ATOM 2467 C CA . GLN A 1 306 ? -72.250 -39.293 121.400 1.00 38.19 306 GLN A CA 1
ATOM 2468 C C . GLN A 1 306 ? -72.444 -38.808 119.950 1.00 38.19 306 GLN A C 1
ATOM 2470 O O . GLN A 1 306 ? -72.738 -39.622 119.077 1.00 38.19 306 GLN A O 1
ATOM 2475 N N . ALA A 1 307 ? -72.205 -37.530 119.637 1.00 46.41 307 ALA A N 1
ATOM 2476 C CA . ALA A 1 307 ? -72.371 -37.009 118.272 1.00 46.41 307 ALA A CA 1
ATOM 2477 C C . ALA A 1 307 ? -71.290 -37.486 117.272 1.00 46.41 307 ALA A C 1
ATOM 2479 O O . ALA A 1 307 ? -71.536 -37.554 116.070 1.00 46.41 307 ALA A O 1
ATOM 2480 N N . ARG A 1 308 ? -70.084 -37.833 117.749 1.00 48.50 308 ARG A N 1
ATOM 2481 C CA . ARG A 1 308 ? -68.883 -37.944 116.895 1.00 48.50 308 ARG A CA 1
ATOM 2482 C C . ARG A 1 308 ? -68.811 -39.189 115.995 1.00 48.50 308 ARG A C 1
ATOM 2484 O O . ARG A 1 308 ? -67.947 -39.232 115.134 1.00 48.50 308 ARG A O 1
ATOM 2491 N N . ARG A 1 309 ? -69.689 -40.188 116.170 1.00 49.09 309 ARG A N 1
ATOM 2492 C CA . ARG A 1 309 ? -69.613 -41.494 115.470 1.00 49.09 309 ARG A CA 1
ATOM 2493 C C . ARG A 1 309 ? -70.580 -41.692 114.294 1.00 49.09 309 ARG A C 1
ATOM 2495 O O . ARG A 1 309 ? -70.587 -42.770 113.722 1.00 49.09 309 ARG A O 1
ATOM 2502 N N . ARG A 1 310 ? -71.398 -40.696 113.926 1.00 47.91 310 ARG A N 1
ATOM 2503 C CA . ARG A 1 310 ? -72.299 -40.790 112.749 1.00 47.91 310 ARG A CA 1
ATOM 2504 C C . ARG A 1 310 ? -71.827 -40.004 111.521 1.00 47.91 310 ARG A C 1
ATOM 2506 O O . ARG A 1 310 ? -72.262 -40.301 110.420 1.00 47.91 310 ARG A O 1
ATOM 2513 N N . ALA A 1 311 ? -70.914 -39.047 111.692 1.00 51.66 311 ALA A N 1
ATOM 2514 C CA . ALA A 1 311 ? -70.384 -38.233 110.592 1.00 51.66 311 ALA A CA 1
ATOM 2515 C C . ALA A 1 311 ? -69.283 -38.933 109.764 1.00 51.66 311 ALA A C 1
ATOM 2517 O O . ALA A 1 311 ? -68.921 -38.458 108.692 1.00 51.66 311 ALA A O 1
ATOM 2518 N N . GLU A 1 312 ? -68.724 -40.038 110.264 1.00 51.69 312 GLU A N 1
ATOM 2519 C CA . GLU A 1 312 ? -67.508 -40.663 109.717 1.00 51.69 312 GLU A CA 1
ATOM 2520 C C . GLU A 1 312 ? -67.796 -41.718 108.628 1.00 51.69 312 GLU A C 1
ATOM 2522 O O . GLU A 1 312 ? -66.938 -42.007 107.794 1.00 51.69 312 GLU A O 1
ATOM 2527 N N . GLU A 1 313 ? -69.020 -42.256 108.589 1.00 46.31 313 GLU A N 1
ATOM 2528 C CA . GLU A 1 313 ? -69.454 -43.256 107.602 1.00 46.31 313 GLU A CA 1
ATOM 2529 C C . GLU A 1 313 ? -70.057 -42.601 106.346 1.00 46.31 313 GLU A C 1
ATOM 2531 O O . GLU A 1 313 ? -69.729 -42.997 105.226 1.00 46.31 313 GLU A O 1
ATOM 2536 N N . GLU A 1 314 ? -70.850 -41.530 106.499 1.00 49.00 314 GLU A N 1
ATOM 2537 C CA . GLU A 1 314 ? -71.460 -40.804 105.367 1.00 49.00 314 GLU A CA 1
ATOM 2538 C C . GLU A 1 314 ? -70.414 -40.108 104.468 1.00 49.00 314 GLU A C 1
ATOM 2540 O O . GLU A 1 314 ? -70.638 -39.899 103.275 1.00 49.00 314 GLU A O 1
ATOM 2545 N N . ALA A 1 315 ? -69.233 -39.803 105.019 1.00 53.91 315 ALA A N 1
ATOM 2546 C CA . ALA A 1 315 ? -68.110 -39.233 104.280 1.00 53.91 315 ALA A CA 1
ATOM 2547 C C . ALA A 1 315 ? -67.469 -40.218 103.280 1.00 53.91 315 ALA A C 1
ATOM 2549 O O . ALA A 1 315 ? -66.940 -39.789 102.254 1.00 53.91 315 ALA A O 1
ATOM 2550 N N . ARG A 1 316 ? -67.518 -41.535 103.542 1.00 54.03 316 ARG A N 1
ATOM 2551 C CA . ARG A 1 316 ? -66.829 -42.541 102.708 1.00 54.03 316 ARG A CA 1
ATOM 2552 C C . ARG A 1 316 ? -67.527 -42.780 101.370 1.00 54.03 316 ARG A C 1
ATOM 2554 O O . ARG A 1 316 ? -66.865 -42.808 100.338 1.00 54.03 316 ARG A O 1
ATOM 2561 N N . LEU A 1 317 ? -68.858 -42.874 101.376 1.00 49.31 317 LEU A N 1
ATOM 2562 C CA . LEU A 1 317 ? -69.658 -43.160 100.176 1.00 49.31 317 LEU A CA 1
ATOM 2563 C C . LEU A 1 317 ? -69.605 -42.050 99.112 1.00 49.31 317 LEU A C 1
ATOM 2565 O O . LEU A 1 317 ? -69.782 -42.330 97.930 1.00 49.31 317 LEU A O 1
ATOM 2569 N N . ARG A 1 318 ? -69.333 -40.796 99.501 1.00 55.50 318 ARG A N 1
ATOM 2570 C CA . ARG A 1 318 ? -69.184 -39.688 98.538 1.00 55.50 318 ARG A CA 1
ATOM 2571 C C . ARG A 1 318 ? -67.833 -39.731 97.815 1.00 55.50 318 ARG A C 1
ATOM 2573 O O . ARG A 1 318 ? -67.790 -39.500 96.611 1.00 55.50 318 ARG A O 1
ATOM 2580 N N . ALA A 1 319 ? -66.761 -40.094 98.523 1.00 57.09 319 ALA A N 1
ATOM 2581 C CA . ALA A 1 319 ? -65.409 -40.154 97.965 1.00 57.09 319 ALA A CA 1
ATOM 2582 C C . ALA A 1 319 ? -65.262 -41.211 96.852 1.00 57.09 319 ALA A C 1
ATOM 2584 O O . ALA A 1 319 ? -64.565 -40.976 95.867 1.00 57.09 319 ALA A O 1
ATOM 2585 N N . GLU A 1 320 ? -65.935 -42.358 96.975 1.00 54.59 320 GLU A N 1
ATOM 2586 C CA . GLU A 1 320 ? -65.828 -43.460 96.006 1.00 54.59 320 GLU A CA 1
ATOM 2587 C C . GLU A 1 320 ? -66.481 -43.126 94.650 1.00 54.59 320 GLU A C 1
ATOM 2589 O O . GLU A 1 320 ? -65.894 -43.375 93.594 1.00 54.59 320 GLU A O 1
ATOM 2594 N N . ILE A 1 321 ? -67.643 -42.461 94.666 1.00 53.00 321 ILE A N 1
ATOM 2595 C CA . ILE A 1 321 ? -68.327 -41.986 93.449 1.00 53.00 321 ILE A CA 1
ATOM 2596 C C . ILE A 1 321 ? -67.526 -40.857 92.774 1.00 53.00 321 ILE A C 1
ATOM 2598 O O . ILE A 1 321 ? -67.399 -40.821 91.548 1.00 53.00 321 ILE A O 1
ATOM 2602 N N . GLU A 1 322 ? -66.938 -39.953 93.563 1.00 55.69 322 GLU A N 1
ATOM 2603 C CA . GLU A 1 322 ? -66.150 -38.822 93.056 1.00 55.69 322 GLU A CA 1
ATOM 2604 C C . GLU A 1 322 ? -64.863 -39.269 92.329 1.00 55.69 322 GLU A C 1
ATOM 2606 O O . GLU A 1 322 ? -64.425 -38.613 91.381 1.00 55.69 322 GLU A O 1
ATOM 2611 N N . VAL A 1 323 ? -64.284 -40.413 92.717 1.00 58.00 323 VAL A N 1
ATOM 2612 C CA . VAL A 1 323 ? -63.120 -41.018 92.045 1.00 58.00 323 VAL A CA 1
ATOM 2613 C C . VAL A 1 323 ? -63.488 -41.600 90.676 1.00 58.00 323 VAL A C 1
ATOM 2615 O O . VAL A 1 323 ? -62.783 -41.328 89.702 1.00 58.00 323 VAL A O 1
ATOM 2618 N N . GLN A 1 324 ? -64.591 -42.349 90.560 1.00 51.56 324 GLN A N 1
ATOM 2619 C CA . GLN A 1 324 ? -64.983 -42.961 89.279 1.00 51.56 324 GLN A CA 1
ATOM 2620 C C . GLN A 1 324 ? -65.360 -41.908 88.224 1.00 51.56 324 GLN A C 1
ATOM 2622 O O . GLN A 1 324 ? -64.872 -41.965 87.094 1.00 51.56 324 GLN A O 1
ATOM 2627 N N . VAL A 1 325 ? -66.141 -40.889 88.601 1.00 56.75 325 VAL A N 1
ATOM 2628 C CA . VAL A 1 325 ? -66.538 -39.810 87.675 1.00 56.75 325 VAL A CA 1
ATOM 2629 C C . VAL A 1 325 ? -65.331 -38.972 87.228 1.00 56.75 325 VAL A C 1
ATOM 2631 O O . VAL A 1 325 ? -65.273 -38.547 86.070 1.00 56.75 325 VAL A O 1
ATOM 2634 N N . ARG A 1 326 ? -64.322 -38.767 88.091 1.00 57.56 326 ARG A N 1
ATOM 2635 C CA . ARG A 1 326 ? -63.058 -38.119 87.691 1.00 57.56 326 ARG A CA 1
ATOM 2636 C C . ARG A 1 326 ? -62.224 -38.964 86.731 1.00 57.56 326 ARG A C 1
ATOM 2638 O O . ARG A 1 326 ? -61.593 -38.384 85.854 1.00 57.56 326 ARG A O 1
ATOM 2645 N N . ALA A 1 327 ? -62.225 -40.290 86.860 1.00 60.12 327 ALA A N 1
ATOM 2646 C CA . ALA A 1 327 ? -61.504 -41.162 85.937 1.00 60.12 327 ALA A CA 1
ATOM 2647 C C . ALA A 1 327 ? -62.110 -41.112 84.521 1.00 60.12 327 ALA A C 1
ATOM 2649 O O . ALA A 1 327 ? -61.413 -40.756 83.572 1.00 60.12 327 ALA A O 1
ATOM 2650 N N . GLU A 1 328 ? -63.418 -41.366 84.379 1.00 59.56 328 GLU A N 1
ATOM 2651 C CA . GLU A 1 328 ? -64.066 -41.412 83.056 1.00 59.56 328 GLU A CA 1
ATOM 2652 C C . GLU A 1 328 ? -64.050 -40.041 82.349 1.00 59.56 328 GLU A C 1
ATOM 2654 O O . GLU A 1 328 ? -63.816 -39.950 81.141 1.00 59.56 328 GLU A O 1
ATOM 2659 N N . SER A 1 329 ? -64.231 -38.944 83.096 1.00 52.69 329 SER A N 1
ATOM 2660 C CA . SER A 1 329 ? -64.150 -37.592 82.523 1.00 52.69 329 SER A CA 1
ATOM 2661 C C . SER A 1 329 ? -62.723 -37.164 82.156 1.00 52.69 329 SER A C 1
ATOM 2663 O O . SER A 1 329 ? -62.557 -36.386 81.214 1.00 52.69 329 SER A O 1
ATOM 2665 N N . ALA A 1 330 ? -61.690 -37.688 82.826 1.00 60.31 330 ALA A N 1
ATOM 2666 C CA . ALA A 1 330 ? -60.297 -37.447 82.453 1.00 60.31 330 ALA A CA 1
ATOM 2667 C C . ALA A 1 330 ? -59.904 -38.176 81.157 1.00 60.31 330 ALA A C 1
ATOM 2669 O O . ALA A 1 330 ? -59.184 -37.601 80.341 1.00 60.31 330 ALA A O 1
ATOM 2670 N N . GLU A 1 331 ? -60.387 -39.401 80.926 1.00 59.62 331 GLU A N 1
ATOM 2671 C CA . GLU A 1 331 ? -60.111 -40.116 79.670 1.00 59.62 331 GLU A CA 1
ATOM 2672 C C . GLU A 1 331 ? -60.851 -39.500 78.477 1.00 59.62 331 GLU A C 1
ATOM 2674 O O . GLU A 1 331 ? -60.234 -39.282 77.433 1.00 59.62 331 GLU A O 1
ATOM 2679 N N . ARG A 1 332 ? -62.124 -39.103 78.641 1.00 62.69 332 ARG A N 1
ATOM 2680 C CA . ARG A 1 332 ? -62.851 -38.372 77.586 1.00 62.69 332 ARG A CA 1
ATOM 2681 C C . ARG A 1 332 ? -62.169 -37.054 77.219 1.00 62.69 332 ARG A C 1
ATOM 2683 O O . ARG A 1 332 ? -61.986 -36.792 76.034 1.00 62.69 332 ARG A O 1
ATOM 2690 N N . ARG A 1 333 ? -61.729 -36.262 78.208 1.00 58.09 333 ARG A N 1
ATOM 2691 C CA . ARG A 1 333 ? -60.987 -35.017 77.938 1.00 58.09 333 ARG A CA 1
ATOM 2692 C C . ARG A 1 333 ? -59.687 -35.268 77.189 1.00 58.09 333 ARG A C 1
ATOM 2694 O O . ARG A 1 333 ? -59.441 -34.572 76.219 1.00 58.09 333 ARG A O 1
ATOM 2701 N N . ARG A 1 334 ? -58.908 -36.289 77.558 1.00 61.16 334 ARG A N 1
ATOM 2702 C CA . ARG A 1 334 ? -57.673 -36.639 76.833 1.00 61.16 334 ARG A CA 1
ATOM 2703 C C . ARG A 1 334 ? -57.943 -37.012 75.373 1.00 61.16 334 ARG A C 1
ATOM 2705 O O . ARG A 1 334 ? -57.192 -36.583 74.507 1.00 61.16 334 ARG A O 1
ATOM 2712 N N . ALA A 1 335 ? -59.025 -37.737 75.085 1.00 67.00 335 ALA A N 1
ATOM 2713 C CA . ALA A 1 335 ? -59.413 -38.066 73.712 1.00 67.00 335 ALA A CA 1
ATOM 2714 C C . ALA A 1 335 ? -59.895 -36.836 72.907 1.00 67.00 335 ALA A C 1
ATOM 2716 O O . ALA A 1 335 ? -59.550 -36.692 71.731 1.00 67.00 335 ALA A O 1
ATOM 2717 N N . GLU A 1 336 ? -60.656 -35.924 73.521 1.00 65.12 336 GLU A N 1
ATOM 2718 C CA . GLU A 1 336 ? -61.082 -34.663 72.887 1.00 65.12 336 GLU A CA 1
ATOM 2719 C C . GLU A 1 336 ? -59.918 -33.669 72.707 1.00 65.12 336 GLU A C 1
ATOM 2721 O O . GLU A 1 336 ? -59.837 -32.990 71.685 1.00 65.12 336 GLU A O 1
ATOM 2726 N N . GLU A 1 337 ? -58.986 -33.604 73.658 1.00 63.75 337 GLU A N 1
ATOM 2727 C CA . GLU A 1 337 ? -57.774 -32.780 73.589 1.00 63.75 337 GLU A CA 1
ATOM 2728 C C . GLU A 1 337 ? -56.780 -33.333 72.560 1.00 63.75 337 GLU A C 1
ATOM 2730 O O . GLU A 1 337 ? -56.232 -32.559 71.781 1.00 63.75 337 GLU A O 1
ATOM 2735 N N . GLU A 1 338 ? -56.592 -34.653 72.466 1.00 68.94 338 GLU A N 1
ATOM 2736 C CA . GLU A 1 338 ? -55.721 -35.258 71.451 1.00 68.94 338 GLU A CA 1
ATOM 2737 C C . GLU A 1 338 ? -56.290 -35.099 70.030 1.00 68.94 338 GLU A C 1
ATOM 2739 O O . GLU A 1 338 ? -55.548 -34.784 69.097 1.00 68.94 338 GLU A O 1
ATOM 2744 N N . THR A 1 339 ? -57.607 -35.253 69.848 1.00 63.75 339 THR A N 1
ATOM 2745 C CA . THR A 1 339 ? -58.246 -35.027 68.538 1.00 63.75 339 THR A CA 1
ATOM 2746 C C . THR A 1 339 ? -58.275 -33.549 68.143 1.00 63.75 339 THR A C 1
ATOM 2748 O O . THR A 1 339 ? -58.037 -33.243 66.974 1.00 63.75 339 THR A O 1
ATOM 2751 N N . ARG A 1 340 ? -58.466 -32.620 69.093 1.00 70.25 340 ARG A N 1
ATOM 2752 C CA . ARG A 1 340 ? -58.293 -31.176 68.845 1.00 70.25 340 ARG A CA 1
ATOM 2753 C C . ARG A 1 340 ? -56.850 -30.804 68.529 1.00 70.25 340 ARG A C 1
ATOM 2755 O O . ARG A 1 340 ? -56.632 -30.109 67.546 1.00 70.25 340 ARG A O 1
ATOM 2762 N N . SER A 1 341 ? -55.881 -31.289 69.304 1.00 62.44 341 SER A N 1
ATOM 2763 C CA . SER A 1 341 ? -54.459 -30.973 69.120 1.00 62.44 341 SER A CA 1
ATOM 2764 C C . SER A 1 341 ? -53.972 -31.387 67.730 1.00 62.44 341 SER A C 1
ATOM 2766 O O . SER A 1 341 ? -53.390 -30.579 67.014 1.00 62.44 341 SER A O 1
ATOM 2768 N N . ARG A 1 342 ? -54.324 -32.600 67.276 1.00 69.44 342 ARG A N 1
ATOM 2769 C CA . ARG A 1 342 ? -54.009 -33.072 65.914 1.00 69.44 342 ARG A CA 1
ATOM 2770 C C . ARG A 1 342 ? -54.664 -32.208 64.824 1.00 69.44 342 ARG A C 1
ATOM 2772 O O . ARG A 1 342 ? -54.039 -31.952 63.798 1.00 69.44 342 ARG A O 1
ATOM 2779 N N . ALA A 1 343 ? -55.892 -31.729 65.043 1.00 69.12 343 ALA A N 1
ATOM 2780 C CA . ALA A 1 343 ? -56.575 -30.829 64.112 1.00 69.12 343 ALA A CA 1
ATOM 2781 C C . ALA A 1 343 ? -55.965 -29.411 64.094 1.00 69.12 343 ALA A C 1
ATOM 2783 O O . ALA A 1 343 ? -55.853 -28.810 63.025 1.00 69.12 343 ALA A O 1
ATOM 2784 N N . GLU A 1 344 ? -55.528 -28.884 65.243 1.00 71.94 344 GLU A N 1
ATOM 2785 C CA . GLU A 1 344 ? -54.794 -27.615 65.323 1.00 71.94 344 GLU A CA 1
ATOM 2786 C C . GLU A 1 344 ? -53.378 -27.723 64.736 1.00 71.94 344 GLU A C 1
ATOM 2788 O O . GLU A 1 344 ? -52.937 -26.781 64.080 1.00 71.94 344 GLU A O 1
ATOM 2793 N N . GLU A 1 345 ? -52.675 -28.851 64.893 1.00 69.88 345 GLU A N 1
ATOM 2794 C CA . GLU A 1 345 ? -51.387 -29.095 64.228 1.00 69.88 345 GLU A CA 1
ATOM 2795 C C . GLU A 1 345 ? -51.529 -29.184 62.703 1.00 69.88 345 GLU A C 1
ATOM 2797 O O . GLU A 1 345 ? -50.737 -28.566 61.991 1.00 69.88 345 GLU A O 1
ATOM 2802 N N . GLU A 1 346 ? -52.540 -29.885 62.172 1.00 73.44 346 GLU A N 1
ATOM 2803 C CA . GLU A 1 346 ? -52.804 -29.882 60.726 1.00 73.44 346 GLU A CA 1
ATOM 2804 C C . GLU A 1 346 ? -53.169 -28.484 60.208 1.00 73.44 346 GLU A C 1
ATOM 2806 O O . GLU A 1 346 ? -52.670 -28.069 59.160 1.00 73.44 346 GLU A O 1
ATOM 2811 N N . ALA A 1 347 ? -54.004 -27.735 60.935 1.00 71.81 347 ALA A N 1
ATOM 2812 C CA . ALA A 1 347 ? -54.365 -26.370 60.561 1.00 71.81 347 ALA A CA 1
ATOM 2813 C C . ALA A 1 347 ? -53.144 -25.431 60.580 1.00 71.81 347 ALA A C 1
ATOM 2815 O O . ALA A 1 347 ? -52.946 -24.664 59.635 1.00 71.81 347 ALA A O 1
ATOM 2816 N N . ARG A 1 348 ? -52.290 -25.530 61.610 1.00 76.94 348 ARG A N 1
ATOM 2817 C CA . ARG A 1 348 ? -51.032 -24.774 61.712 1.00 76.94 348 ARG A CA 1
ATOM 2818 C C . ARG A 1 348 ? -50.062 -25.137 60.597 1.00 76.94 348 ARG A C 1
ATOM 2820 O O . ARG A 1 348 ? -49.585 -24.227 59.932 1.00 76.94 348 ARG A O 1
ATOM 2827 N N . ARG A 1 349 ? -49.824 -26.427 60.329 1.00 73.50 349 ARG A N 1
ATOM 2828 C CA . ARG A 1 349 ? -48.932 -26.860 59.238 1.00 73.50 349 ARG A CA 1
ATOM 2829 C C . ARG A 1 349 ? -49.378 -26.329 57.885 1.00 73.50 349 ARG A C 1
ATOM 2831 O O . ARG A 1 349 ? -48.552 -25.807 57.151 1.00 73.50 349 ARG A O 1
ATOM 2838 N N . ARG A 1 350 ? -50.673 -26.405 57.562 1.00 73.69 350 ARG A N 1
ATOM 2839 C CA . ARG A 1 350 ? -51.194 -25.888 56.284 1.00 73.69 350 ARG A CA 1
ATOM 2840 C C . ARG A 1 350 ? -51.023 -24.366 56.181 1.00 73.69 350 ARG A C 1
ATOM 2842 O O . ARG A 1 350 ? -50.593 -23.883 55.139 1.00 73.69 350 ARG A O 1
ATOM 2849 N N . ALA A 1 351 ? -51.263 -23.627 57.267 1.00 73.50 351 ALA A N 1
ATOM 2850 C CA . ALA A 1 351 ? -51.020 -22.183 57.316 1.00 73.50 351 ALA A CA 1
ATOM 2851 C C . ALA A 1 351 ? -49.522 -21.820 57.213 1.00 73.50 351 ALA A C 1
ATOM 2853 O O . ALA A 1 351 ? -49.168 -20.862 56.526 1.00 73.50 351 ALA A O 1
ATOM 2854 N N . GLU A 1 352 ? -48.631 -22.588 57.847 1.00 77.12 352 GLU A N 1
ATOM 2855 C CA . GLU A 1 352 ? -47.177 -22.415 57.735 1.00 77.12 352 GLU A CA 1
ATOM 2856 C C . GLU A 1 352 ? -46.660 -22.776 56.334 1.00 77.12 352 GLU A C 1
ATOM 2858 O O . GLU A 1 352 ? -45.827 -22.051 55.797 1.00 77.12 352 GLU A O 1
ATOM 2863 N N . GLU A 1 353 ? -47.175 -23.832 55.700 1.00 76.00 353 GLU A N 1
ATOM 2864 C CA . GLU A 1 353 ? -46.819 -24.224 54.329 1.00 76.00 353 GLU A CA 1
ATOM 2865 C C . GLU A 1 353 ? -47.294 -23.195 53.287 1.00 76.00 353 GLU A C 1
ATOM 2867 O O . GLU A 1 353 ? -46.538 -22.864 52.369 1.00 76.00 353 GLU A O 1
ATOM 2872 N N . GLU A 1 354 ? -48.496 -22.622 53.432 1.00 77.19 354 GLU A N 1
ATOM 2873 C CA . GLU A 1 354 ? -48.947 -21.511 52.580 1.00 77.19 354 GLU A CA 1
ATOM 2874 C C . GLU A 1 354 ? -48.125 -20.235 52.812 1.00 77.19 354 GLU A C 1
ATOM 2876 O O . GLU A 1 354 ? -47.692 -19.601 51.844 1.00 77.19 354 GLU A O 1
ATOM 2881 N N . ALA A 1 355 ? -47.829 -19.885 54.069 1.00 75.12 355 ALA A N 1
ATOM 2882 C CA . ALA A 1 355 ? -46.982 -18.739 54.397 1.00 75.12 355 ALA A CA 1
ATOM 2883 C C . ALA A 1 355 ? -45.551 -18.902 53.849 1.00 75.12 355 ALA A C 1
ATOM 2885 O O . ALA A 1 355 ? -45.002 -17.961 53.271 1.00 75.12 355 ALA A O 1
ATOM 2886 N N . GLN A 1 356 ? -44.965 -20.099 53.959 1.00 77.12 356 GLN A N 1
ATOM 2887 C CA . GLN A 1 356 ? -43.651 -20.419 53.395 1.00 77.12 356 GLN A CA 1
ATOM 2888 C C . GLN A 1 356 ? -43.666 -20.402 51.862 1.00 77.12 356 GLN A C 1
ATOM 2890 O O . GLN A 1 356 ? -42.724 -19.883 51.264 1.00 77.12 356 GLN A O 1
ATOM 2895 N N . ARG A 1 357 ? -44.732 -20.882 51.203 1.00 78.50 357 ARG A N 1
ATOM 2896 C CA . ARG A 1 357 ? -44.887 -20.762 49.740 1.00 78.50 357 ARG A CA 1
ATOM 2897 C C . ARG A 1 357 ? -44.946 -19.305 49.285 1.00 78.50 357 ARG A C 1
ATOM 2899 O O . ARG A 1 357 ? -44.218 -18.938 48.367 1.00 78.50 357 ARG A O 1
ATOM 2906 N N . LEU A 1 358 ? -45.751 -18.468 49.941 1.00 85.62 358 LEU A N 1
ATOM 2907 C CA . LEU A 1 358 ? -45.853 -17.035 49.633 1.00 85.62 358 LEU A CA 1
ATOM 2908 C C . LEU A 1 358 ? -44.545 -16.279 49.910 1.00 85.62 358 LEU A C 1
ATOM 2910 O O . LEU A 1 358 ? -44.178 -15.390 49.140 1.00 85.62 358 LEU A O 1
ATOM 2914 N N . ALA A 1 359 ? -43.812 -16.642 50.965 1.00 78.19 359 ALA A N 1
ATOM 2915 C CA . ALA A 1 359 ? -42.478 -16.107 51.228 1.00 78.19 359 ALA A CA 1
ATOM 2916 C C . ALA A 1 359 ? -41.467 -16.536 50.148 1.00 78.19 359 ALA A C 1
ATOM 2918 O O . ALA A 1 359 ? -40.716 -15.699 49.649 1.00 78.19 359 ALA A O 1
ATOM 2919 N N . ALA A 1 360 ? -41.484 -17.807 49.734 1.00 80.69 360 ALA A N 1
ATOM 2920 C CA . ALA A 1 360 ? -40.596 -18.341 48.705 1.00 80.69 360 ALA A CA 1
ATOM 2921 C C . ALA A 1 360 ? -40.888 -17.776 47.302 1.00 80.69 360 ALA A C 1
ATOM 2923 O O . ALA A 1 360 ? -39.946 -17.494 46.562 1.00 80.69 360 ALA A O 1
ATOM 2924 N N . GLU A 1 361 ? -42.156 -17.559 46.930 1.00 81.19 361 GLU A N 1
ATOM 2925 C CA . GLU A 1 361 ? -42.503 -16.899 45.662 1.00 81.19 361 GLU A CA 1
ATOM 2926 C C . GLU A 1 361 ? -42.026 -15.440 45.656 1.00 81.19 361 GLU A C 1
ATOM 2928 O O . GLU A 1 361 ? -41.401 -15.001 44.693 1.00 81.19 361 GLU A O 1
ATOM 2933 N N . ARG A 1 362 ? -42.244 -14.696 46.750 1.00 81.31 362 ARG A N 1
ATOM 2934 C CA . ARG A 1 362 ? -41.760 -13.310 46.881 1.00 81.31 362 ARG A CA 1
ATOM 2935 C C . ARG A 1 362 ? -40.234 -13.229 46.839 1.00 81.31 362 ARG A C 1
ATOM 2937 O O . ARG A 1 362 ? -39.702 -12.369 46.146 1.00 81.31 362 ARG A O 1
ATOM 2944 N N . ALA A 1 363 ? -39.535 -14.145 47.511 1.00 78.88 363 ALA A N 1
ATOM 2945 C CA . ALA A 1 363 ? -38.077 -14.232 47.455 1.00 78.88 363 ALA A CA 1
ATOM 2946 C C . ALA A 1 363 ? -37.566 -14.542 46.036 1.00 78.88 363 ALA A C 1
ATOM 2948 O O . ALA A 1 363 ? -36.582 -13.945 45.603 1.00 78.88 363 ALA A O 1
ATOM 2949 N N . ARG A 1 364 ? -38.252 -15.419 45.284 1.00 80.75 364 ARG A N 1
ATOM 2950 C CA . ARG A 1 364 ? -37.932 -15.677 43.870 1.00 80.75 364 ARG A CA 1
ATOM 2951 C C . ARG A 1 364 ? -38.163 -14.458 42.988 1.00 80.75 364 ARG A C 1
ATOM 2953 O O . ARG A 1 364 ? -37.245 -14.096 42.267 1.00 80.75 364 ARG A O 1
ATOM 2960 N N . ARG A 1 365 ? -39.319 -13.791 43.084 1.00 81.56 365 ARG A N 1
ATOM 2961 C CA . ARG A 1 365 ? -39.594 -12.579 42.290 1.00 81.56 365 ARG A CA 1
ATOM 2962 C C . ARG A 1 365 ? -38.569 -11.479 42.544 1.00 81.56 365 ARG A C 1
ATOM 2964 O O . ARG A 1 365 ? -38.089 -10.893 41.588 1.00 81.56 365 ARG A O 1
ATOM 2971 N N . LEU A 1 366 ? -38.187 -11.241 43.801 1.00 86.69 366 LEU A N 1
ATOM 2972 C CA . LEU A 1 366 ? -37.162 -10.244 44.130 1.00 86.69 366 LEU A CA 1
ATOM 2973 C C . LEU A 1 366 ? -35.787 -10.612 43.548 1.00 86.69 366 LEU A C 1
ATOM 2975 O O . LEU A 1 366 ? -35.105 -9.740 43.021 1.00 86.69 366 LEU A O 1
ATOM 2979 N N . ALA A 1 367 ? -35.399 -11.891 43.575 1.00 79.88 367 ALA A N 1
ATOM 2980 C CA . ALA A 1 367 ? -34.167 -12.351 42.930 1.00 79.88 367 ALA A CA 1
ATOM 2981 C C . ALA A 1 367 ? -34.236 -12.251 41.391 1.00 79.88 367 ALA A C 1
ATOM 2983 O O . ALA A 1 367 ? -33.270 -11.839 40.752 1.00 79.88 367 ALA A O 1
ATOM 2984 N N . GLU A 1 368 ? -35.378 -12.582 40.786 1.00 81.31 368 GLU A N 1
ATOM 2985 C CA . GLU A 1 368 ? -35.615 -12.453 39.344 1.00 81.31 368 GLU A CA 1
ATOM 2986 C C . GLU A 1 368 ? -35.575 -10.975 38.909 1.00 81.31 368 GLU A C 1
ATOM 2988 O O . GLU A 1 368 ? -34.821 -10.634 37.999 1.00 81.31 368 GLU A O 1
ATOM 2993 N N . GLU A 1 369 ? -36.271 -10.076 39.611 1.00 81.75 369 GLU A N 1
ATOM 2994 C CA . GLU A 1 369 ? -36.221 -8.622 39.394 1.00 81.75 369 GLU A CA 1
ATOM 2995 C C . GLU A 1 369 ? -34.809 -8.047 39.596 1.00 81.75 369 GLU A C 1
ATOM 2997 O O . GLU A 1 369 ? -34.382 -7.185 38.825 1.00 81.75 369 GLU A O 1
ATOM 3002 N N . GLU A 1 370 ? -34.044 -8.533 40.579 1.00 82.81 370 GLU A N 1
ATOM 3003 C CA . GLU A 1 370 ? -32.659 -8.101 40.785 1.00 82.81 370 GLU A CA 1
ATOM 3004 C C . GLU A 1 370 ? -31.735 -8.574 39.650 1.00 82.81 370 GLU A C 1
ATOM 3006 O O . GLU A 1 370 ? -30.934 -7.785 39.144 1.00 82.81 370 GLU A O 1
ATOM 3011 N N . THR A 1 371 ? -31.865 -9.823 39.186 1.00 79.62 371 THR A N 1
ATOM 3012 C CA . THR A 1 371 ? -31.095 -10.304 38.022 1.00 79.62 371 THR A CA 1
ATOM 3013 C C . THR A 1 371 ? -31.464 -9.567 36.735 1.00 79.62 371 THR A C 1
ATOM 3015 O O . THR A 1 371 ? -30.566 -9.212 35.971 1.00 79.62 371 THR A O 1
ATOM 3018 N N . GLN A 1 372 ? -32.746 -9.252 36.517 1.00 78.69 372 GLN A N 1
ATOM 3019 C CA . GLN A 1 372 ? -33.187 -8.449 35.373 1.00 78.69 372 GLN A CA 1
ATOM 3020 C C . GLN A 1 372 ? -32.672 -7.007 35.452 1.00 78.69 372 GLN A C 1
ATOM 3022 O O . GLN A 1 372 ? -32.206 -6.483 34.442 1.00 78.69 372 GLN A O 1
ATOM 3027 N N . ARG A 1 373 ? -32.677 -6.379 36.639 1.00 82.94 373 ARG A N 1
ATOM 3028 C CA . ARG A 1 373 ? -32.068 -5.054 36.844 1.00 82.94 373 ARG A CA 1
ATOM 3029 C C . ARG A 1 373 ? -30.578 -5.057 36.530 1.00 82.94 373 ARG A C 1
ATOM 3031 O O . ARG A 1 373 ? -30.144 -4.222 35.746 1.00 82.94 373 ARG A O 1
ATOM 3038 N N . ARG A 1 374 ? -29.814 -6.008 37.078 1.00 83.62 374 ARG A N 1
ATOM 3039 C CA . ARG A 1 374 ? -28.366 -6.124 36.823 1.00 83.62 374 ARG A CA 1
ATOM 3040 C C . ARG A 1 374 ? -28.075 -6.328 35.331 1.00 83.62 374 ARG A C 1
ATOM 3042 O O . ARG A 1 374 ? -27.236 -5.622 34.784 1.00 83.62 374 ARG A O 1
ATOM 3049 N N . ALA A 1 375 ? -28.821 -7.205 34.654 1.00 79.81 375 ALA A N 1
ATOM 3050 C CA . ALA A 1 375 ? -28.677 -7.429 33.213 1.00 79.81 375 ALA A CA 1
ATOM 3051 C C . ALA A 1 375 ? -29.033 -6.186 32.370 1.00 79.81 375 ALA A C 1
ATOM 3053 O O . ALA A 1 375 ? -28.338 -5.882 31.402 1.00 79.81 375 ALA A O 1
ATOM 3054 N N . ALA A 1 376 ? -30.079 -5.440 32.742 1.00 83.81 376 ALA A N 1
ATOM 3055 C CA . ALA A 1 376 ? -30.451 -4.193 32.071 1.00 83.81 376 ALA A CA 1
ATOM 3056 C C . ALA A 1 376 ? -29.426 -3.067 32.309 1.00 83.81 376 ALA A C 1
ATOM 3058 O O . ALA A 1 376 ? -29.119 -2.307 31.393 1.00 83.81 376 ALA A O 1
ATOM 3059 N N . GLU A 1 377 ? -28.860 -2.978 33.514 1.00 85.44 377 GLU A N 1
ATOM 3060 C CA . GLU A 1 377 ? -27.832 -1.996 33.876 1.00 85.44 377 GLU A CA 1
ATOM 3061 C C . GLU A 1 377 ? -26.495 -2.291 33.172 1.00 85.44 377 GLU A C 1
ATOM 3063 O O . GLU A 1 377 ? -25.857 -1.375 32.651 1.00 85.44 377 GLU A O 1
ATOM 3068 N N . GLU A 1 378 ? -26.097 -3.564 33.061 1.00 83.00 378 GLU A N 1
ATOM 3069 C CA . GLU A 1 378 ? -24.945 -3.979 32.248 1.00 83.00 378 GLU A CA 1
ATOM 3070 C C . GLU A 1 378 ? -25.171 -3.725 30.752 1.00 83.00 378 GLU A C 1
ATOM 3072 O O . GLU A 1 378 ? -24.280 -3.185 30.093 1.00 83.00 378 GLU A O 1
ATOM 3077 N N . ALA A 1 379 ? -26.358 -4.028 30.214 1.00 79.69 379 ALA A N 1
ATOM 3078 C CA . ALA A 1 379 ? -26.697 -3.726 28.822 1.00 79.69 379 ALA A CA 1
ATOM 3079 C C . ALA A 1 379 ? -26.673 -2.212 28.535 1.00 79.69 379 ALA A C 1
ATOM 3081 O O . ALA A 1 379 ? -26.130 -1.789 27.512 1.00 79.69 379 ALA A O 1
ATOM 3082 N N . SER A 1 380 ? -27.185 -1.386 29.456 1.00 84.94 380 SER A N 1
ATOM 3083 C CA . SER A 1 380 ? -27.121 0.077 29.353 1.00 84.94 380 SER A CA 1
ATOM 3084 C C . SER A 1 380 ? -25.675 0.578 29.361 1.00 84.94 380 SER A C 1
ATOM 3086 O O . SER A 1 380 ? -25.300 1.364 28.495 1.00 84.94 380 SER A O 1
ATOM 3088 N N . ARG A 1 381 ? -24.833 0.078 30.277 1.00 84.12 381 ARG A N 1
ATOM 3089 C CA . ARG A 1 381 ? -23.402 0.431 30.339 1.00 84.12 381 ARG A CA 1
ATOM 3090 C C . ARG A 1 381 ? -22.634 0.000 29.092 1.00 84.12 381 ARG A C 1
ATOM 3092 O O . ARG A 1 381 ? -21.743 0.722 28.655 1.00 84.12 381 ARG A O 1
ATOM 3099 N N . GLN A 1 382 ? -22.969 -1.145 28.497 1.00 79.88 382 GLN A N 1
ATOM 3100 C CA . GLN A 1 382 ? -22.372 -1.586 27.232 1.00 79.88 382 GLN A CA 1
ATOM 3101 C C . GLN A 1 382 ? -22.793 -0.688 26.060 1.00 79.88 382 GLN A C 1
ATOM 3103 O O . GLN A 1 382 ? -21.943 -0.318 25.251 1.00 79.88 382 GLN A O 1
ATOM 3108 N N . ALA A 1 383 ? -24.065 -0.283 25.987 1.00 79.44 383 ALA A N 1
ATOM 3109 C CA . ALA A 1 383 ? -24.547 0.656 24.974 1.00 79.44 383 ALA A CA 1
ATOM 3110 C C . ALA A 1 383 ? -23.901 2.048 25.119 1.00 79.44 383 ALA A C 1
ATOM 3112 O O . ALA A 1 383 ? -23.441 2.622 24.132 1.00 79.44 383 ALA A O 1
ATOM 3113 N N . GLU A 1 384 ? -23.798 2.560 26.346 1.00 85.69 384 GLU A N 1
ATOM 3114 C CA . GLU A 1 384 ? -23.174 3.847 26.671 1.00 85.69 384 GLU A CA 1
ATOM 3115 C C . GLU A 1 384 ? -21.660 3.843 26.392 1.00 85.69 384 GLU A C 1
ATOM 3117 O O . GLU A 1 384 ? -21.141 4.757 25.750 1.00 85.69 384 GLU A O 1
ATOM 3122 N N . ALA A 1 385 ? -20.949 2.772 26.765 1.00 83.50 385 ALA A N 1
ATOM 3123 C CA . ALA A 1 385 ? -19.534 2.597 26.435 1.00 83.50 385 ALA A CA 1
ATOM 3124 C C . ALA A 1 385 ? -19.292 2.473 24.919 1.00 83.50 385 ALA A C 1
ATOM 3126 O O . ALA A 1 385 ? -18.315 3.023 24.408 1.00 83.50 385 ALA A O 1
ATOM 3127 N N . ALA A 1 386 ? -20.184 1.799 24.183 1.00 82.69 386 ALA A N 1
ATOM 3128 C CA . ALA A 1 386 ? -20.114 1.708 22.725 1.00 82.69 386 ALA A CA 1
ATOM 3129 C C . ALA A 1 386 ? -20.403 3.056 22.037 1.00 82.69 386 ALA A C 1
ATOM 3131 O O . ALA A 1 386 ? -19.755 3.384 21.042 1.00 82.69 386 ALA A O 1
ATOM 3132 N N . ALA A 1 387 ? -21.327 3.859 22.575 1.00 81.75 387 ALA A N 1
ATOM 3133 C CA . ALA A 1 387 ? -21.583 5.219 22.106 1.00 81.75 387 ALA A CA 1
ATOM 3134 C C . ALA A 1 387 ? -20.375 6.141 22.354 1.00 81.75 387 ALA A C 1
ATOM 3136 O O . ALA A 1 387 ? -19.942 6.839 21.439 1.00 81.75 387 ALA A O 1
ATOM 3137 N N . LEU A 1 388 ? -19.768 6.078 23.545 1.00 89.56 388 LEU A N 1
ATOM 3138 C CA . LEU A 1 388 ? -18.546 6.819 23.884 1.00 89.56 388 LEU A CA 1
ATOM 3139 C C . LEU A 1 388 ? -17.328 6.399 23.048 1.00 89.56 388 LEU A C 1
ATOM 3141 O O . LEU A 1 388 ? -16.470 7.236 22.771 1.00 89.56 388 LEU A O 1
ATOM 3145 N N . LEU A 1 389 ? -17.232 5.128 22.642 1.00 86.44 389 LEU A N 1
ATOM 3146 C CA . LEU A 1 389 ? -16.198 4.668 21.711 1.00 86.44 389 LEU A CA 1
ATOM 3147 C C . LEU A 1 389 ? -16.397 5.261 20.314 1.00 86.44 389 LEU A C 1
ATOM 3149 O O . LEU A 1 389 ? -15.453 5.832 19.775 1.00 86.44 389 LEU A O 1
ATOM 3153 N N . LYS A 1 390 ? -17.619 5.206 19.766 1.00 83.75 390 LYS A N 1
ATOM 3154 C CA . LYS A 1 390 ? -17.933 5.819 18.464 1.00 83.75 390 LYS A CA 1
ATOM 3155 C C . LYS A 1 390 ? -17.679 7.323 18.458 1.00 83.75 390 LYS A C 1
ATOM 3157 O O . LYS A 1 390 ? -16.954 7.795 17.595 1.00 83.75 390 LYS A O 1
ATOM 3162 N N . ALA A 1 391 ? -18.172 8.048 19.465 1.00 85.75 391 ALA A N 1
ATOM 3163 C CA . ALA A 1 391 ? -17.938 9.487 19.591 1.00 85.75 391 ALA A CA 1
ATOM 3164 C C . ALA A 1 391 ? -16.437 9.832 19.569 1.00 85.75 391 ALA A C 1
ATOM 3166 O O . ALA A 1 391 ? -16.029 10.739 18.853 1.00 85.75 391 ALA A O 1
ATOM 3167 N N . LYS A 1 392 ? -15.599 9.054 20.269 1.00 88.19 392 LYS A N 1
ATOM 3168 C CA . LYS A 1 392 ? -14.137 9.230 20.257 1.00 88.19 392 LYS A CA 1
ATOM 3169 C C . LYS A 1 392 ? -13.479 8.834 18.937 1.00 88.19 392 LYS A C 1
ATOM 3171 O O . LYS A 1 392 ? -12.476 9.440 18.572 1.00 88.19 392 LYS A O 1
ATOM 3176 N N . GLU A 1 393 ? -13.992 7.828 18.231 1.00 84.75 393 GLU A N 1
ATOM 3177 C CA . GLU A 1 393 ? -13.527 7.510 16.876 1.00 84.75 393 GLU A CA 1
ATOM 3178 C C . GLU A 1 393 ? -13.864 8.637 15.894 1.00 84.75 393 GLU A C 1
ATOM 3180 O O . GLU A 1 393 ? -13.004 9.019 15.106 1.00 84.75 393 GLU A O 1
ATOM 3185 N N . ASP A 1 394 ? -15.068 9.201 15.960 1.00 82.44 394 ASP A N 1
ATOM 3186 C CA . ASP A 1 394 ? -15.513 10.264 15.056 1.00 82.44 394 ASP A CA 1
ATOM 3187 C C . ASP A 1 394 ? -14.832 11.614 15.374 1.00 82.44 394 ASP A C 1
ATOM 3189 O O . ASP A 1 394 ? -14.370 12.296 14.458 1.00 82.44 394 ASP A O 1
ATOM 3193 N N . GLU A 1 395 ? -14.609 11.942 16.655 1.00 86.12 395 GLU A N 1
ATOM 3194 C CA . GLU A 1 395 ? -13.713 13.035 17.077 1.00 86.12 395 GLU A CA 1
ATOM 3195 C C . GLU A 1 395 ? -12.283 12.844 16.540 1.00 86.12 395 GLU A C 1
ATOM 3197 O O . GLU A 1 395 ? -11.677 13.788 16.028 1.00 86.12 395 GLU A O 1
ATOM 3202 N N . GLN A 1 396 ? -11.731 11.625 16.615 1.00 87.31 396 GLN A N 1
ATOM 3203 C CA . GLN A 1 396 ? -10.395 11.330 16.085 1.00 87.31 396 GLN A CA 1
ATOM 3204 C C . GLN A 1 396 ? -10.338 11.408 14.557 1.00 87.31 396 GLN A C 1
ATOM 3206 O O . GLN A 1 396 ? -9.331 11.880 14.029 1.00 87.31 396 GLN A O 1
ATOM 3211 N N . ARG A 1 397 ? -11.391 10.990 13.845 1.00 83.38 397 ARG A N 1
ATOM 3212 C CA . ARG A 1 397 ? -11.491 11.116 12.383 1.00 83.38 397 ARG A CA 1
ATOM 3213 C C . ARG A 1 397 ? -11.504 12.585 11.977 1.00 83.38 397 ARG A C 1
ATOM 3215 O O . ARG A 1 397 ? -10.624 12.985 11.224 1.00 83.38 397 ARG A O 1
ATOM 3222 N N . HIS A 1 398 ? -12.373 13.411 12.560 1.00 86.19 398 HIS A N 1
ATOM 3223 C CA . HIS A 1 398 ? -12.389 14.848 12.270 1.00 86.19 398 HIS A CA 1
ATOM 3224 C C . HIS A 1 398 ? -11.084 15.560 12.664 1.00 86.19 398 HIS A C 1
ATOM 3226 O O . HIS A 1 398 ? -10.615 16.429 11.928 1.00 86.19 398 HIS A O 1
ATOM 3232 N N . ALA A 1 399 ? -10.435 15.172 13.768 1.00 87.44 399 ALA A N 1
ATOM 3233 C CA . ALA A 1 399 ? -9.118 15.703 14.125 1.00 87.44 399 ALA A CA 1
ATOM 3234 C C . ALA A 1 399 ? -8.028 15.308 13.105 1.00 87.44 399 ALA A C 1
ATOM 3236 O O . ALA A 1 399 ? -7.181 16.133 12.755 1.00 87.44 399 ALA A O 1
ATOM 3237 N N . GLN A 1 400 ? -8.055 14.072 12.591 1.00 87.75 400 GLN A N 1
ATOM 3238 C CA . GLN A 1 400 ? -7.146 13.606 11.537 1.00 87.75 400 GLN A CA 1
ATOM 3239 C C . GLN A 1 400 ? -7.435 14.269 10.183 1.00 87.75 400 GLN A C 1
ATOM 3241 O O . GLN A 1 400 ? -6.495 14.635 9.481 1.00 87.75 400 GLN A O 1
ATOM 3246 N N . GLU A 1 401 ? -8.702 14.483 9.829 1.00 87.06 401 GLU A N 1
ATOM 3247 C CA . GLU A 1 401 ? -9.118 15.201 8.619 1.00 87.06 401 GLU A CA 1
ATOM 3248 C C . GLU A 1 401 ? -8.663 16.661 8.652 1.00 87.06 401 GLU A C 1
ATOM 3250 O O . GLU A 1 401 ? -8.043 17.125 7.697 1.00 87.06 401 GLU A O 1
ATOM 3255 N N . GLN A 1 402 ? -8.875 17.374 9.763 1.00 86.38 402 GLN A N 1
ATOM 3256 C CA . GLN A 1 402 ? -8.390 18.749 9.924 1.00 86.38 402 GLN A CA 1
ATOM 3257 C C . GLN A 1 402 ? -6.856 18.826 9.892 1.00 86.38 402 GLN A C 1
ATOM 3259 O O . GLN A 1 402 ? -6.301 19.717 9.246 1.00 86.38 402 GLN A O 1
ATOM 3264 N N . ALA A 1 403 ? -6.157 17.879 10.527 1.00 87.12 403 ALA A N 1
ATOM 3265 C CA . ALA A 1 403 ? -4.698 17.799 10.461 1.00 87.12 403 ALA A CA 1
ATOM 3266 C C . ALA A 1 403 ? -4.193 17.511 9.034 1.00 87.12 403 ALA A C 1
ATOM 3268 O O . ALA A 1 403 ? -3.220 18.126 8.595 1.00 87.12 403 ALA A O 1
ATOM 3269 N N . ARG A 1 404 ? -4.872 16.627 8.289 1.00 92.62 404 ARG A N 1
ATOM 3270 C CA . ARG A 1 404 ? -4.559 16.309 6.890 1.00 92.62 404 ARG A CA 1
ATOM 3271 C C . ARG A 1 404 ? -4.798 17.507 5.975 1.00 92.62 404 ARG A C 1
ATOM 3273 O O . ARG A 1 404 ? -3.891 17.867 5.236 1.00 92.62 404 ARG A O 1
ATOM 3280 N N . LEU A 1 405 ? -5.972 18.137 6.046 1.00 90.06 405 LEU A N 1
ATOM 3281 C CA . LEU A 1 405 ? -6.309 19.321 5.248 1.00 90.06 405 LEU A CA 1
ATOM 3282 C C . LEU A 1 405 ? -5.313 20.458 5.491 1.00 90.06 405 LEU A C 1
ATOM 3284 O O . LEU A 1 405 ? -4.888 21.112 4.543 1.00 90.06 405 LEU A O 1
ATOM 3288 N N . LYS A 1 406 ? -4.885 20.654 6.744 1.00 89.06 406 LYS A N 1
ATOM 3289 C CA . LYS A 1 406 ? -3.869 21.652 7.077 1.00 89.06 406 LYS A CA 1
ATOM 3290 C C . LYS A 1 406 ? -2.483 21.295 6.530 1.00 89.06 406 LYS A C 1
ATOM 3292 O O . LYS A 1 406 ? -1.822 22.165 5.981 1.00 89.06 406 LYS A O 1
ATOM 3297 N N . ALA A 1 407 ? -2.059 20.033 6.616 1.00 87.00 407 ALA A N 1
ATOM 3298 C CA . ALA A 1 407 ? -0.797 19.590 6.018 1.00 87.00 407 ALA A CA 1
ATOM 3299 C C . ALA A 1 407 ? -0.809 19.691 4.478 1.00 87.00 407 ALA A C 1
ATOM 3301 O O . ALA A 1 407 ? 0.206 20.025 3.871 1.00 87.00 407 ALA A O 1
ATOM 3302 N N . GLU A 1 408 ? -1.958 19.443 3.845 1.00 90.75 408 GLU A N 1
ATOM 3303 C CA . GLU A 1 408 ? -2.158 19.584 2.399 1.00 90.75 408 GLU A CA 1
ATOM 3304 C C . GLU A 1 408 ? -2.142 21.061 1.960 1.00 90.75 408 GLU A C 1
ATOM 3306 O O . GLU A 1 408 ? -1.569 21.386 0.921 1.00 90.75 408 GLU A O 1
ATOM 3311 N N . GLN A 1 409 ? -2.682 21.969 2.783 1.00 86.94 409 GLN A N 1
ATOM 3312 C CA . GLN A 1 409 ? -2.536 23.420 2.613 1.00 86.94 409 GLN A CA 1
ATOM 3313 C C . GLN A 1 409 ? -1.081 23.877 2.800 1.00 86.94 409 GLN A C 1
ATOM 3315 O O . GLN A 1 409 ? -0.552 24.549 1.920 1.00 86.94 409 GLN A O 1
ATOM 3320 N N . ASP A 1 410 ? -0.400 23.452 3.871 1.00 89.44 410 ASP A N 1
ATOM 3321 C CA . ASP A 1 410 ? 1.008 23.792 4.128 1.00 89.44 410 ASP A CA 1
ATOM 3322 C C . ASP A 1 410 ? 1.931 23.335 2.974 1.00 89.44 410 ASP A C 1
ATOM 3324 O O . ASP A 1 410 ? 2.857 24.055 2.599 1.00 89.44 410 ASP A O 1
ATOM 3328 N N . GLU A 1 411 ? 1.695 22.155 2.385 1.00 88.00 411 GLU A N 1
ATOM 3329 C CA . GLU A 1 411 ? 2.432 21.675 1.204 1.00 88.00 411 GLU A CA 1
ATOM 3330 C C . GLU A 1 411 ? 2.054 22.426 -0.079 1.00 88.00 411 GLU A C 1
ATOM 3332 O O . GLU A 1 411 ? 2.933 22.772 -0.873 1.00 88.00 411 GLU A O 1
ATOM 3337 N N . ARG A 1 412 ? 0.770 22.744 -0.282 1.00 91.00 412 ARG A N 1
ATOM 3338 C CA . ARG A 1 412 ? 0.323 23.566 -1.415 1.00 91.00 412 ARG A CA 1
ATOM 3339 C C . ARG A 1 412 ? 0.963 24.954 -1.391 1.00 91.00 412 ARG A C 1
ATOM 3341 O O . ARG A 1 412 ? 1.447 25.402 -2.428 1.00 91.00 412 ARG A O 1
ATOM 3348 N N . ASP A 1 413 ? 1.031 25.592 -0.228 1.00 88.62 413 ASP A N 1
ATOM 3349 C CA . ASP A 1 413 ? 1.635 26.915 -0.062 1.00 88.62 413 ASP A CA 1
ATOM 3350 C C . ASP A 1 413 ? 3.162 26.874 -0.266 1.00 88.62 413 ASP A C 1
ATOM 3352 O O . ASP A 1 413 ? 3.726 27.796 -0.856 1.00 88.62 413 ASP A O 1
ATOM 3356 N N . ARG A 1 414 ? 3.844 25.779 0.114 1.00 91.44 414 ARG A N 1
ATOM 3357 C CA . ARG A 1 414 ? 5.270 25.542 -0.220 1.00 91.44 414 ARG A CA 1
ATOM 3358 C C . ARG A 1 414 ? 5.491 25.378 -1.725 1.00 91.44 414 ARG A C 1
ATOM 3360 O O . ARG A 1 414 ? 6.437 25.942 -2.284 1.00 91.44 414 ARG A O 1
ATOM 3367 N N . LEU A 1 415 ? 4.627 24.617 -2.396 1.00 90.25 415 LEU A N 1
ATOM 3368 C CA . LEU A 1 415 ? 4.687 24.431 -3.846 1.00 90.25 415 LEU A CA 1
ATOM 3369 C C . LEU A 1 415 ? 4.385 25.738 -4.590 1.00 90.25 415 LEU A C 1
ATOM 3371 O O . LEU A 1 415 ? 5.078 26.059 -5.553 1.00 90.25 415 LEU A O 1
ATOM 3375 N N . GLU A 1 416 ? 3.425 26.538 -4.121 1.00 91.94 416 GLU A N 1
ATOM 3376 C CA . GLU A 1 416 ? 3.146 27.845 -4.716 1.00 91.94 416 GLU A CA 1
ATOM 3377 C C . GLU A 1 416 ? 4.271 28.857 -4.440 1.00 91.94 416 GLU A C 1
ATOM 3379 O O . GLU A 1 416 ? 4.667 29.579 -5.352 1.00 91.94 416 GLU A O 1
ATOM 3384 N N . ALA A 1 417 ? 4.860 28.875 -3.240 1.00 89.81 417 ALA A N 1
ATOM 3385 C CA . ALA A 1 417 ? 6.022 29.712 -2.932 1.00 89.81 417 ALA A CA 1
ATOM 3386 C C . ALA A 1 417 ? 7.214 29.391 -3.850 1.00 89.81 417 ALA A C 1
ATOM 3388 O O . ALA A 1 417 ? 7.736 30.284 -4.516 1.00 89.81 417 ALA A O 1
ATOM 3389 N N . THR A 1 418 ? 7.588 28.114 -3.979 1.00 92.69 418 THR A N 1
ATOM 3390 C CA . THR A 1 418 ? 8.689 27.702 -4.873 1.00 92.69 418 THR A CA 1
ATOM 3391 C C . THR A 1 418 ? 8.369 27.902 -6.361 1.00 92.69 418 THR A C 1
ATOM 3393 O O . THR A 1 418 ? 9.280 28.135 -7.158 1.00 92.69 418 THR A O 1
ATOM 3396 N N . ALA A 1 419 ? 7.093 27.876 -6.763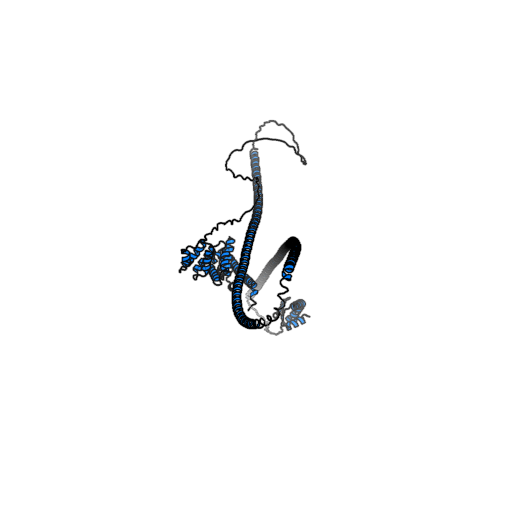 1.00 90.19 419 ALA A N 1
ATOM 3397 C CA . ALA A 1 419 ? 6.672 28.270 -8.108 1.00 90.19 419 ALA A CA 1
ATOM 3398 C C . ALA A 1 419 ? 6.797 29.789 -8.335 1.00 90.19 419 ALA A C 1
ATOM 3400 O O . ALA A 1 419 ? 7.294 30.205 -9.383 1.00 90.19 419 ALA A O 1
ATOM 3401 N N . ARG A 1 420 ? 6.412 30.618 -7.353 1.00 92.94 420 ARG A N 1
ATOM 3402 C CA . ARG A 1 420 ? 6.575 32.084 -7.386 1.00 92.94 420 ARG A CA 1
ATOM 3403 C C . ARG A 1 420 ? 8.054 32.482 -7.445 1.00 92.94 420 ARG A C 1
ATOM 3405 O O . ARG A 1 420 ? 8.418 33.288 -8.294 1.00 92.94 420 ARG A O 1
ATOM 3412 N N . GLU A 1 421 ? 8.918 31.861 -6.639 1.00 90.38 421 GLU A N 1
ATOM 3413 C CA . GLU A 1 421 ? 10.376 32.075 -6.679 1.00 90.38 421 GLU A CA 1
ATOM 3414 C C . GLU A 1 421 ? 10.972 31.759 -8.061 1.00 90.38 421 GLU A C 1
ATOM 3416 O O . GLU A 1 421 ? 11.763 32.538 -8.595 1.00 90.38 421 GLU A O 1
ATOM 3421 N N . ARG A 1 422 ? 10.563 30.642 -8.681 1.00 92.25 422 ARG A N 1
ATOM 3422 C CA . ARG A 1 422 ? 10.985 30.290 -10.049 1.00 92.25 422 ARG A CA 1
ATOM 3423 C C . ARG A 1 422 ? 10.482 31.299 -11.077 1.00 92.25 422 ARG A C 1
ATOM 3425 O O . ARG A 1 422 ? 11.267 31.732 -11.915 1.00 92.25 422 ARG A O 1
ATOM 3432 N N . ALA A 1 423 ? 9.219 31.715 -10.988 1.00 88.81 423 ALA A N 1
ATOM 3433 C CA . ALA A 1 423 ? 8.650 32.726 -11.875 1.00 88.81 423 ALA A CA 1
ATOM 3434 C C . ALA A 1 423 ? 9.363 34.085 -11.740 1.00 88.81 423 ALA A C 1
ATOM 3436 O O . ALA A 1 423 ? 9.630 34.733 -12.751 1.00 88.81 423 ALA A O 1
ATOM 3437 N N . GLU A 1 424 ? 9.743 34.495 -10.525 1.00 93.00 424 GLU A N 1
ATOM 3438 C CA . GLU A 1 424 ? 10.565 35.689 -10.300 1.00 93.00 424 GLU A CA 1
ATOM 3439 C C . GLU A 1 424 ? 11.970 35.558 -10.896 1.00 93.00 424 GLU A C 1
ATOM 3441 O O . GLU A 1 424 ? 12.440 36.488 -11.552 1.00 93.00 424 GLU A O 1
ATOM 3446 N N . LEU A 1 425 ? 12.649 34.425 -10.697 1.00 91.94 425 LEU A N 1
ATOM 3447 C CA . LEU A 1 425 ? 13.976 34.189 -11.273 1.00 91.94 425 LEU A CA 1
ATOM 3448 C C . LEU A 1 425 ? 13.926 34.186 -12.805 1.00 91.94 425 LEU A C 1
ATOM 3450 O O . LEU A 1 425 ? 14.744 34.844 -13.446 1.00 91.94 425 LEU A O 1
ATOM 3454 N N . GLU A 1 426 ? 12.933 33.527 -13.402 1.00 90.06 426 GLU A N 1
ATOM 3455 C CA . GLU A 1 426 ? 12.709 33.565 -14.846 1.00 90.06 426 GLU A CA 1
ATOM 3456 C C . GLU A 1 426 ? 12.375 34.975 -15.350 1.00 90.06 426 GLU A C 1
ATOM 3458 O O . GLU A 1 426 ? 12.878 35.371 -16.399 1.00 90.06 426 GLU A O 1
ATOM 3463 N N . ALA A 1 427 ? 11.568 35.754 -14.624 1.00 89.88 427 ALA A N 1
ATOM 3464 C CA . ALA A 1 427 ? 11.262 37.137 -14.986 1.00 89.88 427 ALA A CA 1
ATOM 3465 C C . ALA A 1 427 ? 12.510 38.034 -14.927 1.00 89.88 427 ALA A C 1
ATOM 3467 O O . ALA A 1 427 ? 12.733 38.827 -15.841 1.00 89.88 427 ALA A O 1
ATOM 3468 N N . ARG A 1 428 ? 13.366 37.868 -13.907 1.00 94.12 428 ARG A N 1
ATOM 3469 C CA . ARG A 1 428 ? 14.654 38.577 -13.791 1.00 94.12 428 ARG A CA 1
ATOM 3470 C C . ARG A 1 428 ? 15.604 38.207 -14.933 1.00 94.12 428 ARG A C 1
ATOM 3472 O O . ARG A 1 428 ? 16.160 39.104 -15.557 1.00 94.12 428 ARG A O 1
ATOM 3479 N N . ILE A 1 429 ? 15.730 36.918 -15.263 1.00 91.81 429 ILE A N 1
ATOM 3480 C CA . ILE A 1 429 ? 16.564 36.439 -16.380 1.00 91.81 429 ILE A CA 1
ATOM 3481 C C . ILE A 1 429 ? 16.059 36.991 -17.722 1.00 91.81 429 ILE A C 1
ATOM 3483 O O . ILE A 1 429 ? 16.857 37.483 -18.520 1.00 91.81 429 ILE A O 1
ATOM 3487 N N . ARG A 1 430 ? 14.741 36.974 -17.969 1.00 91.25 430 ARG A N 1
ATOM 3488 C CA . ARG A 1 430 ? 14.139 37.569 -19.178 1.00 91.25 430 ARG A CA 1
ATOM 3489 C C . ARG A 1 430 ? 14.412 39.073 -19.252 1.00 91.25 430 ARG A C 1
ATOM 3491 O O . ARG A 1 430 ? 14.883 39.542 -20.282 1.00 91.25 430 ARG A O 1
ATOM 3498 N N . ALA A 1 431 ? 14.204 39.808 -18.158 1.00 90.31 431 ALA A N 1
ATOM 3499 C CA . ALA A 1 431 ? 14.469 41.245 -18.097 1.00 90.31 431 ALA A CA 1
ATOM 3500 C C . ALA A 1 431 ? 15.956 41.586 -18.320 1.00 90.31 431 ALA A C 1
ATOM 3502 O O . ALA A 1 431 ? 16.259 42.557 -19.010 1.00 90.31 431 ALA A O 1
ATOM 3503 N N . GLU A 1 432 ? 16.889 40.781 -17.800 1.00 92.56 432 GLU A N 1
ATOM 3504 C CA . GLU A 1 432 ? 18.329 40.953 -18.034 1.00 92.56 432 GLU A CA 1
ATOM 3505 C C . GLU A 1 432 ? 18.707 40.690 -19.504 1.00 92.56 432 GLU A C 1
ATOM 3507 O O . GLU A 1 432 ? 19.493 41.440 -20.087 1.00 92.56 432 GLU A O 1
ATOM 3512 N N . ILE A 1 433 ? 18.119 39.666 -20.133 1.00 91.00 433 ILE A N 1
ATOM 3513 C CA . ILE A 1 433 ? 18.309 39.373 -21.562 1.00 91.00 433 ILE A CA 1
ATOM 3514 C C . ILE A 1 433 ? 17.737 40.506 -22.426 1.00 91.00 433 ILE A C 1
ATOM 3516 O O . ILE A 1 433 ? 18.430 41.011 -23.306 1.00 91.00 433 ILE A O 1
ATOM 3520 N N . GLU A 1 434 ? 16.518 40.973 -22.150 1.00 90.25 434 GLU A N 1
ATOM 3521 C CA . GLU A 1 434 ? 15.919 42.109 -22.860 1.00 90.25 434 GLU A CA 1
ATOM 3522 C C . GLU A 1 434 ? 16.676 43.427 -22.640 1.00 90.25 434 GLU A C 1
ATOM 3524 O O . GLU A 1 434 ? 16.654 44.293 -23.515 1.00 90.25 434 GLU A O 1
ATOM 3529 N N . ALA A 1 435 ? 17.320 43.615 -21.485 1.00 89.50 435 ALA A N 1
ATOM 3530 C CA . ALA A 1 435 ? 18.174 44.771 -21.226 1.00 89.50 435 ALA A CA 1
ATOM 3531 C C . ALA A 1 435 ? 19.472 44.701 -22.045 1.00 89.50 435 ALA A C 1
ATOM 3533 O O . ALA A 1 435 ? 19.870 45.703 -22.633 1.00 89.50 435 ALA A O 1
ATOM 3534 N N . LYS A 1 436 ? 20.093 43.517 -22.155 1.00 90.06 436 LYS A N 1
ATOM 3535 C CA . LYS A 1 436 ? 21.281 43.298 -23.001 1.00 90.06 436 LYS A CA 1
ATOM 3536 C C . LYS A 1 436 ? 20.971 43.465 -24.487 1.00 90.06 436 LYS A C 1
ATOM 3538 O O . LYS A 1 436 ? 21.716 44.153 -25.172 1.00 90.06 436 LYS A O 1
ATOM 3543 N N . ILE A 1 437 ? 19.848 42.924 -24.967 1.00 90.00 437 ILE A N 1
ATOM 3544 C CA . ILE A 1 437 ? 19.396 43.113 -26.357 1.00 90.00 437 ILE A CA 1
ATOM 3545 C C . ILE A 1 437 ? 19.157 44.602 -26.646 1.00 90.00 437 ILE A C 1
ATOM 3547 O O . ILE A 1 437 ? 19.636 45.105 -27.658 1.00 90.00 437 ILE A O 1
ATOM 3551 N N . ARG A 1 438 ? 18.490 45.334 -25.740 1.00 89.69 438 ARG A N 1
ATOM 3552 C CA . ARG A 1 438 ? 18.295 46.787 -25.885 1.00 89.69 438 ARG A CA 1
ATOM 3553 C C . ARG A 1 438 ? 19.607 47.571 -25.863 1.00 89.69 438 ARG A C 1
ATOM 3555 O O . ARG A 1 438 ? 19.757 48.473 -26.677 1.00 89.69 438 ARG A O 1
ATOM 3562 N N . ALA A 1 439 ? 20.557 47.216 -24.998 1.00 88.12 439 ALA A N 1
ATOM 3563 C CA . ALA A 1 439 ? 21.880 47.839 -24.978 1.00 88.12 439 ALA A CA 1
ATOM 3564 C C . ALA A 1 439 ? 22.641 47.593 -26.292 1.00 88.12 439 ALA A C 1
ATOM 3566 O O . ALA A 1 439 ? 23.121 48.542 -26.901 1.00 88.12 439 ALA A O 1
ATOM 3567 N N . GLU A 1 440 ? 22.665 46.351 -26.789 1.00 90.62 440 GLU A N 1
ATOM 3568 C CA . GLU A 1 440 ? 23.260 46.029 -28.089 1.00 90.62 440 GLU A CA 1
ATOM 3569 C C . GLU A 1 440 ? 22.572 46.747 -29.260 1.00 90.62 440 GLU A C 1
ATOM 3571 O O . GLU A 1 440 ? 23.244 47.139 -30.210 1.00 90.62 440 GLU A O 1
ATOM 3576 N N . GLU A 1 441 ? 21.245 46.902 -29.239 1.00 88.69 441 GLU A N 1
ATOM 3577 C CA . GLU A 1 441 ? 20.524 47.681 -30.251 1.00 88.69 441 GLU A CA 1
ATOM 3578 C C . GLU A 1 441 ? 20.820 49.181 -30.160 1.00 88.69 441 GLU A C 1
ATOM 3580 O O . GLU A 1 441 ? 20.947 49.833 -31.194 1.00 88.69 441 GLU A O 1
ATOM 3585 N N . GLU A 1 442 ? 20.935 49.744 -28.956 1.00 88.62 442 GLU A N 1
ATOM 3586 C CA . GLU A 1 442 ? 21.338 51.139 -28.778 1.00 88.62 442 GLU A CA 1
ATOM 3587 C C . GLU A 1 442 ? 22.775 51.374 -29.244 1.00 88.62 442 GLU A C 1
ATOM 3589 O O . GLU A 1 442 ? 23.017 52.354 -29.944 1.00 88.62 442 GLU A O 1
ATOM 3594 N N . ASP A 1 443 ? 23.711 50.479 -28.927 1.00 88.44 443 ASP A N 1
ATOM 3595 C CA . ASP A 1 443 ? 25.100 50.600 -29.370 1.00 88.44 443 ASP A CA 1
ATOM 3596 C C . ASP A 1 443 ? 25.235 50.417 -30.888 1.00 88.44 443 ASP A C 1
ATOM 3598 O O . ASP A 1 443 ? 25.863 51.258 -31.527 1.00 88.44 443 ASP A O 1
ATOM 3602 N N . LYS A 1 444 ? 24.526 49.461 -31.507 1.00 90.12 444 LYS A N 1
ATOM 3603 C CA . LYS A 1 444 ? 24.447 49.353 -32.981 1.00 90.12 444 LYS A CA 1
ATOM 3604 C C . LYS A 1 444 ? 23.875 50.622 -33.624 1.00 90.12 444 LYS A C 1
ATOM 3606 O O . LYS A 1 444 ? 24.398 51.085 -34.632 1.00 90.12 444 LYS A O 1
ATOM 3611 N N . ARG A 1 445 ? 22.848 51.247 -33.029 1.00 89.19 445 ARG A N 1
ATOM 3612 C CA . ARG A 1 445 ? 22.309 52.538 -33.510 1.00 89.19 445 ARG A CA 1
ATOM 3613 C C . ARG A 1 445 ? 23.312 53.683 -33.337 1.00 89.19 445 ARG A C 1
ATOM 3615 O O . ARG A 1 445 ? 23.416 54.522 -34.226 1.00 89.19 445 ARG A O 1
ATOM 3622 N N . ARG A 1 446 ? 24.069 53.720 -32.232 1.00 88.56 446 ARG A N 1
ATOM 3623 C CA . ARG A 1 446 ? 25.147 54.703 -31.999 1.00 88.56 446 ARG A CA 1
ATOM 3624 C C . ARG A 1 446 ? 26.293 54.524 -32.999 1.00 88.56 446 ARG A C 1
ATOM 3626 O O . ARG A 1 446 ? 26.823 55.526 -33.471 1.00 88.56 446 ARG A O 1
ATOM 3633 N N . GLU A 1 447 ? 26.646 53.287 -33.342 1.00 87.56 447 GLU A N 1
ATOM 3634 C CA . GLU A 1 447 ? 27.627 52.963 -34.383 1.00 87.56 447 GLU A CA 1
ATOM 3635 C C . GLU A 1 447 ? 27.124 53.383 -35.769 1.00 87.56 447 GLU A C 1
ATOM 3637 O O . GLU A 1 447 ? 27.801 54.168 -36.432 1.00 87.56 447 GLU A O 1
ATOM 3642 N N . GLU A 1 448 ? 25.914 52.981 -36.174 1.00 87.94 448 GLU A N 1
ATOM 3643 C CA . GLU A 1 448 ? 25.320 53.405 -37.449 1.00 87.94 448 GLU A CA 1
ATOM 3644 C C . GLU A 1 448 ? 25.208 54.934 -37.568 1.00 87.94 448 GLU A C 1
ATOM 3646 O O . GLU A 1 448 ? 25.508 55.494 -38.620 1.00 87.94 448 GLU A O 1
ATOM 3651 N N . ASP A 1 449 ? 24.792 55.638 -36.512 1.00 86.50 449 ASP A N 1
ATOM 3652 C CA . ASP A 1 449 ? 24.678 57.099 -36.537 1.00 86.50 449 ASP A CA 1
ATOM 3653 C C . ASP A 1 449 ? 26.053 57.790 -36.499 1.00 86.50 449 ASP A C 1
ATOM 3655 O O . ASP A 1 449 ? 26.215 58.876 -37.063 1.00 86.50 449 ASP A O 1
ATOM 3659 N N . ALA A 1 450 ? 27.074 57.164 -35.904 1.00 87.25 450 ALA A N 1
ATOM 3660 C CA . ALA A 1 450 ? 28.458 57.615 -36.023 1.00 87.25 450 ALA A CA 1
ATOM 3661 C C . ALA A 1 450 ? 29.007 57.394 -37.443 1.00 87.25 450 ALA A C 1
ATOM 3663 O O . ALA A 1 450 ? 29.714 58.261 -37.955 1.00 87.25 450 ALA A O 1
ATOM 3664 N N . GLU A 1 451 ? 28.661 56.290 -38.110 1.00 87.69 451 GLU A N 1
ATOM 3665 C CA . GLU A 1 451 ? 28.997 56.052 -39.518 1.00 87.69 451 GLU A CA 1
ATOM 3666 C C . GLU A 1 451 ? 28.259 57.008 -40.459 1.00 87.69 451 GLU A C 1
ATOM 3668 O O . GLU A 1 451 ? 28.896 57.591 -41.337 1.00 87.69 451 GLU A O 1
ATOM 3673 N N . ARG A 1 452 ? 26.964 57.270 -40.232 1.00 88.81 452 ARG A N 1
ATOM 3674 C CA . ARG A 1 452 ? 26.203 58.307 -40.952 1.00 88.81 452 ARG A CA 1
ATOM 3675 C C . ARG A 1 452 ? 26.887 59.666 -40.831 1.00 88.81 452 ARG A C 1
ATOM 3677 O O . ARG A 1 452 ? 27.201 60.267 -41.854 1.00 88.81 452 ARG A O 1
ATOM 3684 N N . ARG A 1 453 ? 27.231 60.102 -39.613 1.00 86.25 453 ARG A N 1
ATOM 3685 C CA . ARG A 1 453 ? 27.944 61.374 -39.377 1.00 86.25 453 ARG A CA 1
ATOM 3686 C C . ARG A 1 453 ? 29.340 61.408 -40.002 1.00 86.25 453 ARG A C 1
ATOM 3688 O O . ARG A 1 453 ? 29.747 62.454 -40.498 1.00 86.25 453 ARG A O 1
ATOM 3695 N N . ARG A 1 454 ? 30.077 60.289 -40.015 1.00 85.56 454 ARG A N 1
ATOM 3696 C CA . ARG A 1 454 ? 31.373 60.178 -40.715 1.00 85.56 454 ARG A CA 1
ATOM 3697 C C . ARG A 1 454 ? 31.200 60.324 -42.226 1.00 85.56 454 ARG A C 1
ATOM 3699 O O . ARG A 1 454 ? 31.923 61.109 -42.826 1.00 85.56 454 ARG A O 1
ATOM 3706 N N . ALA A 1 455 ? 30.223 59.642 -42.822 1.00 84.56 455 ALA A N 1
ATOM 3707 C CA . ALA A 1 455 ? 29.926 59.727 -44.251 1.00 84.56 455 ALA A CA 1
ATOM 3708 C C . ALA A 1 455 ? 29.363 61.103 -44.660 1.00 84.56 455 ALA A C 1
ATOM 3710 O O . ALA A 1 455 ? 29.640 61.584 -45.755 1.00 84.56 455 ALA A O 1
ATOM 3711 N N . GLU A 1 456 ? 28.599 61.767 -43.791 1.00 83.56 456 GLU A N 1
ATOM 3712 C CA . GLU A 1 456 ? 28.152 63.154 -43.976 1.00 83.56 456 GLU A CA 1
ATOM 3713 C C . GLU A 1 456 ? 29.325 64.137 -43.893 1.00 83.56 456 GLU A C 1
ATOM 3715 O O . GLU A 1 456 ? 29.461 64.991 -44.765 1.00 83.56 456 GLU A O 1
ATOM 3720 N N . HIS A 1 457 ? 30.221 63.980 -42.916 1.00 82.44 457 HIS A N 1
ATOM 3721 C CA . HIS A 1 457 ? 31.444 64.776 -42.814 1.00 82.44 457 HIS A CA 1
ATOM 3722 C C . HIS A 1 457 ? 32.372 64.554 -44.021 1.00 82.44 457 HIS A C 1
ATOM 3724 O O . HIS A 1 457 ? 32.892 65.513 -44.580 1.00 82.44 457 HIS A O 1
ATOM 3730 N N . GLU A 1 458 ? 32.557 63.310 -44.470 1.00 81.75 458 GLU A N 1
ATOM 3731 C CA . GLU A 1 458 ? 33.334 62.981 -45.672 1.00 81.75 458 GLU A CA 1
ATOM 3732 C C . GLU A 1 458 ? 32.702 63.580 -46.939 1.00 81.75 458 GLU A C 1
ATOM 3734 O O . GLU A 1 458 ? 33.415 64.136 -47.774 1.00 81.75 458 GLU A O 1
ATOM 3739 N N . ARG A 1 459 ? 31.365 63.570 -47.054 1.00 81.81 459 ARG A N 1
ATOM 3740 C CA . ARG A 1 459 ? 30.640 64.270 -48.129 1.00 81.81 459 ARG A CA 1
ATOM 3741 C C . ARG A 1 459 ? 30.822 65.783 -48.073 1.00 81.81 459 ARG A C 1
ATOM 3743 O O . ARG A 1 459 ? 31.060 66.371 -49.121 1.00 81.81 459 ARG A O 1
ATOM 3750 N N . MET A 1 460 ? 30.745 66.409 -46.896 1.00 74.44 460 MET A N 1
ATOM 3751 C CA . MET A 1 460 ? 30.984 67.851 -46.765 1.00 74.44 460 MET A CA 1
ATOM 3752 C C . MET A 1 460 ? 32.430 68.209 -47.116 1.00 74.44 460 MET A C 1
ATOM 3754 O O . MET A 1 460 ? 32.638 69.118 -47.908 1.00 74.44 460 MET A O 1
ATOM 3758 N N . VAL A 1 461 ? 33.420 67.444 -46.644 1.00 76.06 461 VAL A N 1
ATOM 3759 C CA . VAL A 1 461 ? 34.834 67.631 -47.020 1.00 76.06 461 VAL A CA 1
ATOM 3760 C C . VAL A 1 461 ? 35.048 67.428 -48.526 1.00 76.06 461 VAL A C 1
ATOM 3762 O O . VAL A 1 461 ? 35.801 68.180 -49.140 1.00 76.06 461 VAL A O 1
ATOM 3765 N N . ALA A 1 462 ? 34.364 66.469 -49.156 1.00 71.94 462 ALA A N 1
ATOM 3766 C CA . ALA A 1 462 ? 34.405 66.282 -50.608 1.00 71.94 462 ALA A CA 1
ATOM 3767 C C . ALA A 1 462 ? 33.712 67.426 -51.379 1.00 71.94 462 ALA A C 1
ATOM 3769 O O . ALA A 1 462 ? 34.181 67.818 -52.448 1.00 71.94 462 ALA A O 1
ATOM 3770 N N . GLU A 1 463 ? 32.626 67.994 -50.846 1.00 69.19 463 GLU A N 1
ATOM 3771 C CA . GLU A 1 463 ? 31.932 69.143 -51.435 1.00 69.19 463 GLU A CA 1
ATOM 3772 C C . GLU A 1 463 ? 32.743 70.441 -51.280 1.00 69.19 463 GLU A C 1
ATOM 3774 O O . GLU A 1 463 ? 32.849 71.215 -52.231 1.00 69.19 463 GLU A O 1
ATOM 3779 N N . GLU A 1 464 ? 33.383 70.659 -50.129 1.00 61.47 464 GLU A N 1
ATOM 3780 C CA . GLU A 1 464 ? 34.318 71.765 -49.900 1.00 61.47 464 GLU A CA 1
ATOM 3781 C C . GLU A 1 464 ? 35.571 71.629 -50.771 1.00 61.47 464 GLU A C 1
ATOM 3783 O O . GLU A 1 464 ? 35.961 72.597 -51.424 1.00 61.47 464 GLU A O 1
ATOM 3788 N N . ALA A 1 465 ? 36.149 70.429 -50.895 1.00 58.25 465 ALA A N 1
ATOM 3789 C CA . ALA A 1 465 ? 37.244 70.163 -51.830 1.00 58.25 465 ALA A CA 1
ATOM 3790 C C . ALA A 1 465 ? 36.826 70.388 -53.298 1.00 58.25 465 ALA A C 1
ATOM 3792 O O . ALA A 1 465 ? 37.617 70.896 -54.093 1.00 58.25 465 ALA A O 1
ATOM 3793 N N . GLY A 1 466 ? 35.573 70.080 -53.654 1.00 59.38 466 GLY A N 1
ATOM 3794 C CA . GLY A 1 466 ? 34.987 70.408 -54.958 1.00 59.38 466 GLY A CA 1
ATOM 3795 C C . GLY A 1 466 ? 34.742 71.909 -55.172 1.00 59.38 466 GLY A C 1
ATOM 3796 O O . GLY A 1 466 ? 34.820 72.391 -56.302 1.00 59.38 466 GLY A O 1
ATOM 3797 N N . LYS A 1 467 ? 34.488 72.668 -54.098 1.00 57.16 467 LYS A N 1
ATOM 3798 C CA . LYS A 1 467 ? 34.295 74.131 -54.111 1.00 57.16 467 LYS A CA 1
ATOM 3799 C C . LYS A 1 467 ? 35.599 74.927 -53.989 1.00 57.16 467 LYS A C 1
ATOM 3801 O O . LYS A 1 467 ? 35.635 76.077 -54.422 1.00 57.16 467 LYS A O 1
ATOM 3806 N N . ALA A 1 468 ? 36.691 74.316 -53.528 1.00 47.81 468 ALA A N 1
ATOM 3807 C CA . ALA A 1 468 ? 38.031 74.912 -53.431 1.00 47.81 468 ALA A CA 1
ATOM 3808 C C . ALA A 1 468 ? 38.687 75.261 -54.794 1.00 47.81 468 ALA A C 1
ATOM 3810 O O . ALA A 1 468 ? 39.850 75.660 -54.850 1.00 47.81 468 ALA A O 1
ATOM 3811 N N . GLY A 1 469 ? 37.943 75.148 -55.901 1.00 47.88 469 GLY A N 1
ATOM 3812 C CA . GLY A 1 469 ? 38.316 75.597 -57.245 1.00 47.88 469 GLY A CA 1
ATOM 3813 C C . GLY A 1 469 ? 37.915 77.040 -57.597 1.00 47.88 469 GLY A C 1
ATOM 3814 O O . GLY A 1 469 ? 37.946 77.390 -58.776 1.00 47.88 469 GLY A O 1
ATOM 3815 N N . GLY A 1 470 ? 37.518 77.881 -56.631 1.00 40.12 470 GLY A N 1
ATOM 3816 C CA . GLY A 1 470 ? 37.084 79.262 -56.888 1.00 40.12 470 GLY A CA 1
ATOM 3817 C C . GLY A 1 470 ? 37.448 80.248 -55.774 1.00 40.12 470 GLY A C 1
ATOM 3818 O O . GLY A 1 470 ? 37.186 79.999 -54.603 1.00 40.12 470 GLY A O 1
ATOM 3819 N N . LYS A 1 471 ? 38.037 81.393 -56.143 1.00 38.84 471 LYS A N 1
ATOM 3820 C CA . LYS A 1 471 ? 38.294 82.514 -55.222 1.00 38.84 471 LYS A CA 1
ATOM 3821 C C . LYS A 1 471 ? 37.035 83.357 -55.014 1.00 38.84 471 LYS A C 1
ATOM 3823 O O . LYS A 1 471 ? 36.442 83.774 -56.006 1.00 38.84 471 LYS A O 1
ATOM 3828 N N . SER A 1 472 ? 36.810 83.806 -53.782 1.00 34.06 472 SER A N 1
ATOM 3829 C CA . SER A 1 472 ? 36.600 85.237 -53.511 1.00 34.06 472 SER A CA 1
ATOM 3830 C C . SER A 1 472 ? 36.772 85.548 -52.029 1.00 34.06 472 SER A C 1
ATOM 3832 O O . SER A 1 472 ? 36.271 84.821 -51.175 1.00 34.06 472 SER A O 1
ATOM 3834 N N . ASP A 1 473 ? 37.445 86.655 -51.747 1.00 38.38 473 ASP A N 1
ATOM 3835 C CA . ASP A 1 473 ? 37.537 87.278 -50.431 1.00 38.38 473 ASP A CA 1
ATOM 3836 C C . ASP A 1 473 ? 36.150 87.694 -49.912 1.00 38.38 473 ASP A C 1
ATOM 3838 O O . ASP A 1 473 ? 35.306 88.107 -50.704 1.00 38.38 473 ASP A O 1
ATOM 3842 N N . PHE A 1 474 ? 35.950 87.694 -48.591 1.00 35.44 474 PHE A N 1
ATOM 3843 C CA . PHE A 1 474 ? 35.386 88.848 -47.876 1.00 35.44 474 PHE A CA 1
ATOM 3844 C C . PHE A 1 474 ? 35.677 88.738 -46.374 1.00 35.44 474 PHE A C 1
ATOM 3846 O O . PHE A 1 474 ? 35.586 87.660 -45.792 1.00 35.44 474 PHE A O 1
ATOM 3853 N N . ALA A 1 475 ? 36.044 89.858 -45.750 1.00 32.78 475 ALA A N 1
ATOM 3854 C CA . ALA A 1 475 ? 36.338 89.939 -44.322 1.00 32.78 475 ALA A CA 1
ATOM 3855 C C . ALA A 1 475 ? 35.148 90.517 -43.542 1.00 32.78 475 ALA A C 1
ATOM 3857 O O . ALA A 1 475 ? 34.473 91.425 -44.031 1.00 32.78 475 ALA A O 1
ATOM 3858 N N . PHE A 1 476 ? 34.943 90.041 -42.312 1.00 32.84 476 PHE A N 1
ATOM 3859 C CA . PHE A 1 476 ? 34.133 90.737 -41.314 1.00 32.84 476 PHE A CA 1
ATOM 3860 C C . PHE A 1 476 ? 34.621 90.402 -39.897 1.00 32.84 476 PHE A C 1
ATOM 3862 O O . PHE A 1 476 ? 34.687 89.233 -39.522 1.00 32.84 476 PHE A O 1
ATOM 3869 N N . GLU A 1 477 ? 34.976 91.425 -39.123 1.00 35.44 477 GLU A N 1
ATOM 3870 C CA . GLU A 1 477 ? 35.422 91.313 -37.730 1.00 35.44 477 GLU A CA 1
ATOM 3871 C C . GLU A 1 477 ? 34.273 91.697 -36.789 1.00 35.44 477 GLU A C 1
ATOM 3873 O O . GLU A 1 477 ? 33.757 92.804 -36.918 1.00 35.44 477 GLU A O 1
ATOM 3878 N N . ILE A 1 478 ? 33.920 90.848 -35.812 1.00 36.47 478 ILE A N 1
ATOM 3879 C CA . ILE A 1 478 ? 33.319 91.279 -34.533 1.00 36.47 478 ILE A CA 1
ATOM 3880 C C . ILE A 1 478 ? 33.888 90.419 -33.383 1.00 36.47 478 ILE A C 1
ATOM 3882 O O . ILE A 1 478 ? 33.553 89.249 -33.238 1.00 36.47 478 ILE A O 1
ATOM 3886 N N . GLU A 1 479 ? 34.781 91.048 -32.617 1.00 34.62 479 GLU A N 1
ATOM 3887 C CA . GLU A 1 479 ? 34.988 91.008 -31.153 1.00 34.62 479 GLU A CA 1
ATOM 3888 C C . GLU A 1 479 ? 34.875 89.686 -30.341 1.00 34.62 479 GLU A C 1
ATOM 3890 O O . GLU A 1 479 ? 33.828 89.052 -30.231 1.00 34.62 479 GLU A O 1
ATOM 3895 N N . ARG A 1 480 ? 35.964 89.380 -29.611 1.00 35.19 480 ARG A N 1
ATOM 3896 C CA . ARG A 1 480 ? 35.986 88.630 -28.331 1.00 35.19 480 ARG A CA 1
ATOM 3897 C C . ARG A 1 480 ? 36.007 89.621 -27.152 1.00 35.19 480 ARG A C 1
ATOM 3899 O O . ARG A 1 480 ? 36.504 90.732 -27.329 1.00 35.19 480 ARG A O 1
ATOM 3906 N N . PRO A 1 481 ? 35.539 89.221 -25.956 1.00 47.16 481 PRO A N 1
ATOM 3907 C CA . PRO A 1 481 ? 36.474 88.849 -24.863 1.00 47.16 481 PRO A CA 1
ATOM 3908 C C . PRO A 1 481 ? 36.438 87.328 -24.555 1.00 47.16 481 PRO A C 1
ATOM 3910 O O . PRO A 1 481 ? 35.513 86.647 -24.983 1.00 47.16 481 PRO A O 1
ATOM 3913 N N . GLU A 1 482 ? 37.499 86.657 -24.076 1.00 33.38 482 GLU A N 1
ATOM 3914 C CA . GLU A 1 482 ? 37.999 86.573 -22.674 1.00 33.38 482 GLU A CA 1
ATOM 3915 C C . GLU A 1 482 ? 36.930 85.985 -21.715 1.00 33.38 482 GLU A C 1
ATOM 3917 O O . GLU A 1 482 ? 35.783 86.414 -21.745 1.00 33.38 482 GLU A O 1
ATOM 3922 N N . ILE A 1 483 ? 37.187 84.946 -20.902 1.00 35.00 483 ILE A N 1
ATOM 3923 C CA . ILE A 1 483 ? 38.245 84.813 -19.875 1.00 35.00 483 ILE A CA 1
ATOM 3924 C C . ILE A 1 483 ? 38.632 83.325 -19.600 1.00 35.00 483 ILE A C 1
ATOM 3926 O O . ILE A 1 483 ? 37.793 82.437 -19.697 1.00 35.00 483 ILE A O 1
ATOM 3930 N N . GLU A 1 484 ? 39.913 83.116 -19.259 1.00 34.75 484 GLU A N 1
ATOM 3931 C CA . GLU A 1 484 ? 40.592 82.058 -18.455 1.00 34.75 484 GLU A CA 1
ATOM 3932 C C . GLU A 1 484 ? 40.207 80.546 -18.481 1.00 34.75 484 GLU A C 1
ATOM 3934 O O . GLU A 1 484 ? 39.139 80.102 -18.072 1.00 34.75 484 GLU A O 1
ATOM 3939 N N . GLU A 1 485 ? 41.229 79.740 -18.810 1.00 36.38 485 GLU A N 1
ATOM 3940 C CA . GLU A 1 485 ? 41.543 78.395 -18.272 1.00 36.38 485 GLU A CA 1
ATOM 3941 C C . GLU A 1 485 ? 41.835 78.451 -16.742 1.00 36.38 485 GLU A C 1
ATOM 3943 O O . GLU A 1 485 ? 42.273 79.515 -16.299 1.00 36.38 485 GLU A O 1
ATOM 3948 N N . PRO A 1 486 ? 41.729 77.361 -15.922 1.00 48.84 486 PRO A N 1
ATOM 3949 C CA . PRO A 1 486 ? 42.524 76.146 -16.178 1.00 48.84 486 PRO A CA 1
ATOM 3950 C C . PRO A 1 486 ? 42.059 74.770 -15.622 1.00 48.84 486 PRO A C 1
ATOM 3952 O O . PRO A 1 486 ? 41.195 74.638 -14.763 1.00 48.84 486 PRO A O 1
ATOM 3955 N N . ALA A 1 487 ? 42.767 73.745 -16.119 1.00 29.45 487 ALA A N 1
ATOM 3956 C CA . ALA A 1 487 ? 43.258 72.516 -15.468 1.00 29.45 487 ALA A CA 1
ATOM 3957 C C . ALA A 1 487 ? 42.478 71.822 -14.321 1.00 29.45 487 ALA A C 1
ATOM 3959 O O . ALA A 1 487 ? 42.265 72.353 -13.235 1.00 29.45 487 ALA A O 1
ATOM 3960 N N . ALA A 1 488 ? 42.268 70.513 -14.495 1.00 34.84 488 ALA A N 1
ATOM 3961 C CA . ALA A 1 488 ? 41.923 69.582 -13.418 1.00 34.84 488 ALA A CA 1
ATOM 3962 C C . ALA A 1 488 ? 43.141 69.188 -12.556 1.00 34.84 488 ALA A C 1
ATOM 3964 O O . ALA A 1 488 ? 44.251 69.099 -13.075 1.00 34.84 488 ALA A O 1
ATOM 3965 N N . THR A 1 489 ? 42.929 68.807 -11.285 1.00 30.62 489 THR A N 1
ATOM 3966 C CA . THR A 1 489 ? 43.512 67.572 -10.697 1.00 30.62 489 THR A CA 1
ATOM 3967 C C . THR A 1 489 ? 42.924 67.182 -9.326 1.00 30.62 489 THR A C 1
ATOM 3969 O O . THR A 1 489 ? 42.554 68.031 -8.528 1.00 30.62 489 THR A O 1
ATOM 3972 N N . THR A 1 490 ? 42.953 65.866 -9.062 1.00 29.06 490 THR A N 1
ATOM 3973 C CA . THR A 1 490 ? 43.101 65.171 -7.754 1.00 29.06 490 THR A CA 1
ATOM 3974 C C . THR A 1 490 ? 42.065 65.266 -6.613 1.00 29.06 490 THR A C 1
ATOM 3976 O O . THR A 1 490 ? 41.901 66.303 -5.987 1.00 29.06 490 THR A O 1
ATOM 3979 N N . ALA A 1 491 ? 41.644 64.054 -6.208 1.00 30.25 491 ALA A N 1
ATOM 3980 C CA . ALA A 1 491 ? 41.654 63.486 -4.841 1.00 30.25 491 ALA A CA 1
ATOM 3981 C C . ALA A 1 491 ? 40.412 63.543 -3.916 1.00 30.25 491 ALA A C 1
ATOM 3983 O O . ALA A 1 491 ? 39.831 64.588 -3.667 1.00 30.25 491 ALA A O 1
ATOM 3984 N N . ASP A 1 492 ? 40.154 62.348 -3.357 1.00 28.70 492 ASP A N 1
ATOM 3985 C CA . ASP A 1 492 ? 39.559 61.957 -2.064 1.00 28.70 492 ASP A CA 1
ATOM 3986 C C . ASP A 1 492 ? 38.175 62.443 -1.579 1.00 28.70 492 ASP A C 1
ATOM 3988 O O . ASP A 1 492 ? 37.679 63.528 -1.862 1.00 28.70 492 ASP A O 1
ATOM 3992 N N . ALA A 1 493 ? 37.557 61.561 -0.783 1.00 32.53 493 ALA A N 1
ATOM 3993 C CA . ALA A 1 493 ? 36.359 61.799 0.028 1.00 32.53 493 ALA A CA 1
ATOM 3994 C C . ALA A 1 493 ? 36.755 62.323 1.436 1.00 32.53 493 ALA A C 1
ATOM 3996 O O . ALA A 1 493 ? 37.919 62.168 1.820 1.00 32.53 493 ALA A O 1
ATOM 3997 N N . PRO A 1 494 ? 35.838 62.913 2.239 1.00 45.66 494 PRO A N 1
ATOM 3998 C CA . PRO A 1 494 ? 34.821 62.122 2.957 1.00 45.66 494 PRO A CA 1
ATOM 3999 C C . PRO A 1 494 ? 33.462 62.840 3.188 1.00 45.66 494 PRO A C 1
ATOM 4001 O O . PRO A 1 494 ? 33.202 63.918 2.662 1.00 45.66 494 PRO A O 1
ATOM 4004 N N . ASP A 1 495 ? 32.586 62.221 3.993 1.00 36.41 495 ASP A N 1
ATOM 4005 C CA . ASP A 1 495 ? 31.259 62.713 4.406 1.00 36.41 495 ASP A CA 1
ATOM 4006 C C . ASP A 1 495 ? 31.217 64.130 5.017 1.00 36.41 495 ASP A C 1
ATOM 4008 O O . ASP A 1 495 ? 32.035 64.470 5.873 1.00 36.41 495 ASP A O 1
ATOM 4012 N N . THR A 1 496 ? 30.130 64.878 4.762 1.00 30.48 496 THR A N 1
ATOM 4013 C CA . THR A 1 496 ? 29.288 65.494 5.826 1.00 30.48 496 THR A CA 1
ATOM 4014 C C . THR A 1 496 ? 27.936 66.016 5.296 1.00 30.48 496 THR A C 1
ATOM 4016 O O . THR A 1 496 ? 27.701 66.048 4.092 1.00 30.48 496 THR A O 1
ATOM 4019 N N . LYS A 1 497 ? 27.005 66.378 6.201 1.00 38.81 497 LYS A N 1
ATOM 4020 C CA . LYS A 1 497 ? 25.602 66.756 5.907 1.00 38.81 497 LYS A CA 1
ATOM 4021 C C . LYS A 1 497 ? 25.288 68.220 6.261 1.00 38.81 497 LYS A C 1
ATOM 4023 O O . LYS A 1 497 ? 25.562 68.611 7.391 1.00 38.81 497 LYS A O 1
ATOM 4028 N N . VAL A 1 498 ? 24.580 68.931 5.376 1.00 26.95 498 VAL A N 1
ATOM 4029 C CA . VAL A 1 498 ? 23.738 70.138 5.615 1.00 26.95 498 VAL A CA 1
ATOM 4030 C C . VAL A 1 498 ? 22.662 70.106 4.501 1.00 26.95 498 VAL A C 1
ATOM 4032 O O . VAL A 1 498 ? 23.061 70.003 3.348 1.00 26.95 498 VAL A O 1
ATOM 4035 N N . THR A 1 499 ? 21.334 69.961 4.649 1.00 32.56 499 THR A N 1
ATOM 4036 C CA . THR A 1 499 ? 20.250 70.480 5.529 1.00 32.56 499 THR A CA 1
ATOM 4037 C C . THR A 1 499 ? 19.676 71.862 5.167 1.00 32.56 499 THR A C 1
ATOM 4039 O O . THR A 1 499 ? 20.124 72.855 5.722 1.00 32.56 499 THR A O 1
ATOM 4042 N N . GLU A 1 500 ? 18.624 71.867 4.335 1.00 28.83 500 GLU A N 1
ATOM 4043 C CA . GLU A 1 500 ? 17.518 72.846 4.138 1.00 28.83 500 GLU A CA 1
ATOM 4044 C C . GLU A 1 500 ? 16.422 72.111 3.305 1.00 28.83 500 GLU A C 1
ATOM 4046 O O . GLU A 1 500 ? 16.750 71.089 2.700 1.00 28.83 500 GLU A O 1
ATOM 4051 N N . VAL A 1 501 ? 15.129 72.463 3.189 1.00 28.08 501 VAL A N 1
ATOM 4052 C CA . VAL A 1 501 ? 14.178 73.370 3.890 1.00 28.08 501 VAL A CA 1
ATOM 4053 C C . VAL A 1 501 ? 12.774 72.730 3.683 1.00 28.08 501 VAL A C 1
ATOM 4055 O O . VAL A 1 501 ? 12.497 72.216 2.605 1.00 28.08 501 VAL A O 1
ATOM 4058 N N . VAL A 1 502 ? 11.985 72.417 4.720 1.00 27.83 502 VAL A N 1
ATOM 4059 C CA . VAL A 1 502 ? 10.938 73.240 5.382 1.00 27.83 502 VAL A CA 1
ATOM 4060 C C . VAL A 1 502 ? 9.733 73.641 4.487 1.00 27.83 502 VAL A C 1
ATOM 4062 O O . VAL A 1 502 ? 9.742 74.667 3.826 1.00 27.83 502 VAL A O 1
ATOM 4065 N N . GLU A 1 503 ? 8.673 72.825 4.601 1.00 30.56 503 GLU A N 1
ATOM 4066 C CA . GLU A 1 503 ? 7.235 73.181 4.713 1.00 30.56 503 GLU A CA 1
ATOM 4067 C C . GLU A 1 503 ? 6.328 73.679 3.539 1.00 30.56 503 GLU A C 1
ATOM 4069 O O . GLU A 1 503 ? 6.502 74.749 2.972 1.00 30.56 503 GLU A O 1
ATOM 4074 N N . TRP A 1 504 ? 5.210 72.930 3.387 1.00 30.28 504 TRP A N 1
ATOM 4075 C CA . TRP A 1 504 ? 3.781 73.351 3.302 1.00 30.28 504 TRP A CA 1
ATOM 4076 C C . TRP A 1 504 ? 2.938 73.305 1.991 1.00 30.28 504 TRP A C 1
ATOM 4078 O O . TRP A 1 504 ? 3.126 74.068 1.054 1.00 30.28 504 TRP A O 1
ATOM 4088 N N . PHE A 1 505 ? 1.859 72.504 2.112 1.00 24.67 505 PHE A N 1
ATOM 4089 C CA . PHE A 1 505 ? 0.451 72.677 1.677 1.00 24.67 505 PHE A CA 1
ATOM 4090 C C . PHE A 1 505 ? -0.071 72.366 0.246 1.00 24.67 505 PHE A C 1
ATOM 4092 O O . PHE A 1 505 ? 0.434 72.837 -0.762 1.00 24.67 505 PHE A O 1
ATOM 4099 N N . GLU A 1 506 ? -1.158 71.565 0.261 1.00 26.19 506 GLU A N 1
ATOM 4100 C CA . GLU A 1 506 ? -2.387 71.488 -0.574 1.00 26.19 506 GLU A CA 1
ATOM 4101 C C . GLU A 1 506 ? -2.380 72.073 -2.013 1.00 26.19 506 GLU A C 1
ATOM 4103 O O . GLU A 1 506 ? -2.008 73.215 -2.242 1.00 26.19 506 GLU A O 1
ATOM 4108 N N . VAL A 1 507 ? -2.892 71.384 -3.046 1.00 26.05 507 VAL A N 1
ATOM 4109 C CA . VAL A 1 507 ? -4.339 71.161 -3.300 1.00 26.05 507 VAL A CA 1
ATOM 4110 C C . VAL A 1 507 ? -4.551 70.155 -4.458 1.00 26.05 507 VAL A C 1
ATOM 4112 O O . VAL A 1 507 ? -3.853 70.209 -5.464 1.00 26.05 507 VAL A O 1
ATOM 4115 N N . GLY A 1 508 ? -5.610 69.336 -4.370 1.00 26.48 508 GLY A N 1
ATOM 4116 C CA . GLY A 1 508 ? -6.488 69.009 -5.512 1.00 26.48 508 GLY A CA 1
ATOM 4117 C C . GLY A 1 508 ? -6.036 68.009 -6.591 1.00 26.48 508 GLY A C 1
ATOM 4118 O O . GLY A 1 508 ? -5.571 68.400 -7.657 1.00 26.48 508 GLY A O 1
ATOM 4119 N N . LEU A 1 509 ? -6.414 66.737 -6.416 1.00 30.75 509 LEU A N 1
ATOM 4120 C CA . LEU A 1 509 ? -6.795 65.857 -7.532 1.00 30.75 509 LEU A CA 1
ATOM 4121 C C . LEU A 1 509 ? -8.161 65.226 -7.241 1.00 30.75 509 LEU A C 1
ATOM 4123 O O . LEU A 1 509 ? -8.272 64.218 -6.545 1.00 30.75 509 LEU A O 1
ATOM 4127 N N . GLU A 1 510 ? -9.216 65.847 -7.762 1.00 30.00 510 GLU A N 1
ATOM 4128 C CA . GLU A 1 510 ? -10.576 65.328 -7.647 1.00 30.00 510 GLU A CA 1
ATOM 4129 C C . GLU A 1 510 ? -10.930 64.306 -8.745 1.00 30.00 510 GLU A C 1
ATOM 4131 O O . GLU A 1 510 ? -10.443 64.363 -9.871 1.00 30.00 510 GLU A O 1
ATOM 4136 N N . ASN A 1 511 ? -11.931 63.474 -8.439 1.00 28.94 511 ASN A N 1
ATOM 4137 C CA . ASN A 1 511 ? -12.927 62.967 -9.389 1.00 28.94 511 ASN A CA 1
ATOM 4138 C C . ASN A 1 511 ? -12.464 62.103 -10.588 1.00 28.94 511 ASN A C 1
ATOM 4140 O O . ASN A 1 511 ? -12.474 62.561 -11.730 1.00 28.94 511 ASN A O 1
ATOM 4144 N N . ARG A 1 512 ? -12.414 60.770 -10.373 1.00 26.22 512 ARG A N 1
ATOM 4145 C CA . ARG A 1 512 ? -13.369 59.862 -11.066 1.00 26.22 512 ARG A CA 1
ATOM 4146 C C . ARG A 1 512 ? -13.644 58.521 -10.344 1.00 26.22 512 ARG A C 1
ATOM 4148 O O . ARG A 1 512 ? -12.925 57.552 -10.526 1.00 26.22 512 ARG A O 1
ATOM 4155 N N . ALA A 1 513 ? -14.747 58.487 -9.584 1.00 31.12 513 ALA A N 1
ATOM 4156 C CA . ALA A 1 513 ? -15.831 57.472 -9.601 1.00 31.12 513 ALA A CA 1
ATOM 4157 C C . ALA A 1 513 ? -15.538 56.066 -10.201 1.00 31.12 513 ALA A C 1
ATOM 4159 O O . ALA A 1 513 ? -15.154 55.996 -11.365 1.00 31.12 513 ALA A O 1
ATOM 4160 N N . LYS A 1 514 ? -15.863 54.904 -9.595 1.00 34.44 514 LYS A N 1
ATOM 4161 C CA . LYS A 1 514 ? -16.705 54.443 -8.440 1.00 34.44 514 LYS A CA 1
ATOM 4162 C C . LYS A 1 514 ? -16.139 53.057 -7.974 1.00 34.44 514 LYS A C 1
ATOM 4164 O O . LYS A 1 514 ? -15.269 52.553 -8.669 1.00 34.44 514 LYS A O 1
ATOM 4169 N N . THR A 1 515 ? -16.526 52.346 -6.899 1.00 31.00 515 THR A N 1
ATOM 4170 C CA . THR A 1 515 ? -17.753 52.231 -6.053 1.00 31.00 515 THR A CA 1
ATOM 4171 C C . THR A 1 515 ? -17.427 52.079 -4.544 1.00 31.00 515 THR A C 1
ATOM 4173 O O . THR A 1 515 ? -16.265 52.013 -4.166 1.00 31.00 515 THR A O 1
ATOM 4176 N N . ALA A 1 516 ? -18.454 52.048 -3.677 1.00 33.00 516 ALA A N 1
ATOM 4177 C CA . ALA A 1 516 ? -18.351 52.084 -2.205 1.00 33.00 516 ALA A CA 1
ATOM 4178 C C . ALA A 1 516 ? -18.086 50.711 -1.510 1.00 33.00 516 ALA A C 1
ATOM 4180 O O . ALA A 1 516 ? -18.278 49.679 -2.155 1.00 33.00 516 ALA A O 1
ATOM 4181 N N . PRO A 1 517 ? -17.670 50.685 -0.217 1.00 40.09 517 PRO A N 1
ATOM 4182 C CA . PRO A 1 517 ? -17.101 49.500 0.448 1.00 40.09 517 PRO A CA 1
ATOM 4183 C C . PRO A 1 517 ? -17.974 48.861 1.556 1.00 40.09 517 PRO A C 1
ATOM 4185 O O . PRO A 1 517 ? -18.983 49.419 1.986 1.00 40.09 517 PRO A O 1
ATOM 4188 N N . VAL A 1 518 ? -17.500 47.724 2.084 1.00 31.77 518 VAL A N 1
ATOM 4189 C CA . VAL A 1 518 ? -17.922 47.117 3.364 1.00 31.77 518 VAL A CA 1
ATOM 4190 C C . VAL A 1 518 ? -16.974 47.573 4.489 1.00 31.77 518 VAL A C 1
ATOM 4192 O O . VAL A 1 518 ? -15.762 47.560 4.266 1.00 31.77 518 VAL A O 1
ATOM 4195 N N . PRO A 1 519 ? -17.467 47.946 5.687 1.00 45.31 519 PRO A N 1
ATOM 4196 C CA . PRO A 1 519 ? -16.626 48.195 6.856 1.00 45.31 519 PRO A CA 1
ATOM 4197 C C . PRO A 1 519 ? -16.551 46.980 7.799 1.00 45.31 519 PRO A C 1
ATOM 4199 O O . PRO A 1 519 ? -17.575 46.478 8.259 1.00 45.31 519 PRO A O 1
ATOM 4202 N N . ASP A 1 520 ? -15.331 46.572 8.151 1.00 40.12 520 ASP A N 1
ATOM 4203 C CA . ASP A 1 520 ? -15.062 45.825 9.388 1.00 40.12 520 ASP A CA 1
ATOM 4204 C C . ASP A 1 520 ? -15.271 46.735 10.617 1.00 40.12 520 ASP A C 1
ATOM 4206 O O . ASP A 1 520 ? -15.086 47.955 10.531 1.00 40.12 520 ASP A O 1
ATOM 4210 N N . ARG A 1 521 ? -15.638 46.145 11.761 1.00 29.14 521 ARG A N 1
ATOM 4211 C CA . ARG A 1 521 ? -15.543 46.773 13.086 1.00 29.14 521 ARG A CA 1
ATOM 4212 C C . ARG A 1 521 ? -15.500 45.732 14.205 1.00 29.14 521 ARG A C 1
ATOM 4214 O O . ARG A 1 521 ? -16.530 45.262 14.684 1.00 29.14 521 ARG A O 1
ATOM 4221 N N . SER A 1 522 ? -14.297 45.479 14.700 1.00 34.94 522 SER A N 1
ATOM 4222 C CA . SER A 1 522 ? -14.063 44.928 16.034 1.00 34.94 522 SER A CA 1
ATOM 4223 C C . SER A 1 522 ? -14.184 46.027 17.104 1.00 34.94 522 SER A C 1
ATOM 4225 O O . SER A 1 522 ? -13.637 47.119 16.943 1.00 34.94 522 SER A O 1
ATOM 4227 N N . GLN A 1 523 ? -14.900 45.748 18.200 1.00 31.41 523 GLN A N 1
ATOM 4228 C CA . GLN A 1 523 ? -14.768 46.457 19.483 1.00 31.41 523 GLN A CA 1
ATOM 4229 C C . GLN A 1 523 ? -15.481 45.693 20.611 1.00 31.41 523 GLN A C 1
ATOM 4231 O O . GLN A 1 523 ? -16.692 45.484 20.558 1.00 31.41 523 GLN A O 1
ATOM 4236 N N . ASP A 1 524 ? -14.733 45.303 21.643 1.00 34.97 524 ASP A N 1
ATOM 4237 C CA . ASP A 1 524 ? -15.274 44.714 22.870 1.00 34.97 524 ASP A CA 1
ATOM 4238 C C . ASP A 1 524 ? -15.995 45.752 23.734 1.00 34.97 524 ASP A C 1
ATOM 4240 O O . ASP A 1 524 ? -15.440 46.817 23.994 1.00 34.97 524 ASP A O 1
ATOM 4244 N N . HIS A 1 525 ? -17.147 45.390 24.314 1.00 29.80 525 HIS A N 1
ATOM 4245 C CA . HIS A 1 525 ? -17.568 45.927 25.616 1.00 29.80 525 HIS A CA 1
ATOM 4246 C C . HIS A 1 525 ? -18.469 44.955 26.400 1.00 29.80 525 HIS A C 1
ATOM 4248 O O . HIS A 1 525 ? -19.683 44.905 26.232 1.00 29.80 525 HIS A O 1
ATOM 4254 N N . PHE A 1 526 ? -17.813 44.211 27.294 1.00 28.34 526 PHE A N 1
ATOM 4255 C CA . PHE A 1 526 ? -18.243 43.772 28.631 1.00 28.34 526 PHE A CA 1
ATOM 4256 C C . PHE A 1 526 ? -19.741 43.847 29.013 1.00 28.34 526 PHE A C 1
ATOM 4258 O O . PHE A 1 526 ? -20.320 44.928 29.147 1.00 28.34 526 PHE A O 1
ATOM 4265 N N . ARG A 1 527 ? -20.305 42.704 29.431 1.00 27.45 527 ARG A N 1
ATOM 4266 C CA . ARG A 1 527 ? -21.379 42.654 30.439 1.00 27.45 527 ARG A CA 1
ATOM 4267 C C . ARG A 1 527 ? -21.292 41.356 31.248 1.00 27.45 527 ARG A C 1
ATOM 4269 O O . ARG A 1 527 ? -20.879 40.335 30.710 1.00 27.45 527 ARG A O 1
ATOM 4276 N N . THR A 1 528 ? -21.638 41.407 32.532 1.00 30.86 528 THR A N 1
ATOM 4277 C CA . THR A 1 528 ? -21.399 40.329 33.509 1.00 30.86 528 THR A CA 1
ATOM 4278 C C . THR A 1 528 ? -22.597 40.094 34.435 1.00 30.86 528 THR A C 1
ATOM 4280 O O . THR A 1 528 ? -23.427 40.989 34.598 1.00 30.86 528 THR A O 1
ATOM 4283 N N . LEU A 1 529 ? -22.578 38.927 35.102 1.00 28.86 529 LEU A N 1
ATOM 4284 C CA . LEU A 1 529 ? -23.450 38.469 36.202 1.00 28.86 529 LEU A CA 1
ATOM 4285 C C . LEU A 1 529 ? -24.896 38.065 35.822 1.00 28.86 529 LEU A C 1
ATOM 4287 O O . LEU A 1 529 ? -25.417 38.573 34.826 1.00 28.86 529 LEU A O 1
ATOM 4291 N N . PRO A 1 530 ? -25.576 37.222 36.638 1.00 40.97 530 PRO A N 1
ATOM 4292 C CA . PRO A 1 530 ? -25.118 36.548 37.871 1.00 40.97 530 PRO A CA 1
ATOM 4293 C C . PRO A 1 530 ? -25.195 35.002 37.834 1.00 40.97 530 PRO A C 1
ATOM 4295 O O . PRO A 1 530 ? -25.813 34.420 36.945 1.00 40.97 530 PRO A O 1
ATOM 4298 N N . ASP A 1 531 ? -24.617 34.358 38.851 1.00 36.50 531 ASP A N 1
ATOM 4299 C CA . ASP A 1 531 ? -24.954 32.988 39.271 1.00 36.50 531 ASP A CA 1
ATOM 4300 C C . ASP A 1 531 ? -26.236 32.982 40.132 1.00 36.50 531 ASP A C 1
ATOM 4302 O O . ASP A 1 531 ? -26.442 33.928 40.891 1.00 36.50 531 ASP A O 1
ATOM 4306 N N . GLU A 1 532 ? -27.065 31.929 40.043 1.00 32.19 532 GLU A N 1
ATOM 4307 C CA . GLU A 1 532 ? -27.533 31.098 41.183 1.00 32.19 532 GLU A CA 1
ATOM 4308 C C . GLU A 1 532 ? -28.565 30.019 40.756 1.00 32.19 532 GLU A C 1
ATOM 4310 O O . GLU A 1 532 ? -29.331 30.195 39.812 1.00 32.19 532 GLU A O 1
ATOM 4315 N N . ASP A 1 533 ? -28.538 28.900 41.489 1.00 31.08 533 ASP A N 1
ATOM 4316 C CA . ASP A 1 533 ? -29.552 27.856 41.725 1.00 31.08 533 ASP A CA 1
ATOM 4317 C C . ASP A 1 533 ? -30.322 27.102 40.606 1.00 31.08 533 ASP A C 1
ATOM 4319 O O . ASP A 1 533 ? -31.152 27.611 39.859 1.00 31.08 533 ASP A O 1
ATOM 4323 N N . HIS A 1 534 ? -30.140 25.773 40.665 1.00 32.59 534 HIS A N 1
ATOM 4324 C CA . HIS A 1 534 ? -31.154 24.708 40.581 1.00 32.59 534 HIS A CA 1
ATOM 4325 C C . HIS A 1 534 ? -32.409 24.891 39.689 1.00 32.59 534 HIS A C 1
ATOM 4327 O O . HIS A 1 534 ? -33.398 25.477 40.132 1.00 32.59 534 HIS A O 1
ATOM 4333 N N . SER A 1 535 ? -32.504 24.128 38.582 1.00 28.36 535 SER A N 1
ATOM 4334 C CA . SER A 1 535 ? -33.496 23.024 38.456 1.00 28.36 535 SER A CA 1
ATOM 4335 C C . SER A 1 535 ? -33.506 22.280 37.106 1.00 28.36 535 SER A C 1
ATOM 4337 O O . SER A 1 535 ? -33.314 22.866 36.051 1.00 28.36 535 SER A O 1
ATOM 4339 N N . GLU A 1 536 ? -33.839 20.987 37.207 1.00 31.86 536 GLU A N 1
ATOM 4340 C CA . GLU A 1 536 ? -34.549 20.110 36.252 1.00 31.86 536 GLU A CA 1
ATOM 4341 C C . GLU A 1 536 ? -34.070 19.891 34.798 1.00 31.86 536 GLU A C 1
ATOM 4343 O O . GLU A 1 536 ? -33.861 20.785 33.983 1.00 31.86 536 GLU A O 1
ATOM 4348 N N . PHE A 1 537 ? -34.048 18.601 34.438 1.00 35.75 537 PHE A N 1
ATOM 4349 C CA . PHE A 1 537 ? -33.916 18.093 33.075 1.00 35.75 537 PHE A CA 1
ATOM 4350 C C . PHE A 1 537 ? -34.999 18.651 32.136 1.00 35.75 537 PHE A C 1
ATOM 4352 O O . PHE A 1 537 ? -36.196 18.475 32.371 1.00 35.75 537 PHE A O 1
ATOM 4359 N N . ARG A 1 538 ? -34.582 19.102 30.949 1.00 29.92 538 ARG A N 1
ATOM 4360 C CA . ARG A 1 538 ? -35.372 18.921 29.725 1.00 29.92 538 ARG A CA 1
ATOM 4361 C C . ARG A 1 538 ? -34.517 18.276 28.648 1.00 29.92 538 ARG A C 1
ATOM 4363 O O . ARG A 1 538 ? -33.530 18.855 28.207 1.00 29.92 538 ARG A O 1
ATOM 4370 N N . ALA A 1 539 ? -34.931 17.093 28.201 1.00 31.97 539 ALA A N 1
ATOM 4371 C CA . ALA A 1 539 ? -34.409 16.518 26.973 1.00 31.97 539 ALA A CA 1
ATOM 4372 C C . ALA A 1 539 ? -34.790 17.442 25.808 1.00 31.97 539 ALA A C 1
ATOM 4374 O O . ALA A 1 539 ? -35.974 17.664 25.548 1.00 31.97 539 ALA A O 1
ATOM 4375 N N . VAL A 1 540 ? -33.790 17.997 25.123 1.00 31.81 540 VAL A N 1
ATOM 4376 C CA . VAL A 1 540 ? -34.012 18.674 23.846 1.00 31.81 540 VAL A CA 1
ATOM 4377 C C . VAL A 1 540 ? -34.271 17.584 22.818 1.00 31.81 540 VAL A C 1
ATOM 4379 O O . VAL A 1 540 ? -33.339 16.964 22.309 1.00 31.81 540 VAL A O 1
ATOM 4382 N N . SER A 1 541 ? -35.548 17.333 22.537 1.00 37.28 541 SER A N 1
ATOM 4383 C CA . SER A 1 541 ? -35.962 16.518 21.401 1.00 37.28 541 SER A CA 1
ATOM 4384 C C . SER A 1 541 ? -35.560 17.239 20.117 1.00 37.28 541 SER A C 1
ATOM 4386 O O . SER A 1 541 ? -36.321 18.054 19.593 1.00 37.28 541 SER A O 1
ATOM 4388 N N . VAL A 1 542 ? -34.349 16.964 19.631 1.00 33.06 542 VAL A N 1
ATOM 4389 C CA . VAL A 1 542 ? -33.962 17.279 18.254 1.00 33.06 542 VAL A CA 1
ATOM 4390 C C . VAL A 1 542 ? -35.006 16.616 17.352 1.00 33.06 542 VAL A C 1
ATOM 4392 O O . VAL A 1 542 ? -35.247 15.417 17.521 1.00 33.06 542 VAL A O 1
ATOM 4395 N N . PRO A 1 543 ? -35.672 17.352 16.444 1.00 36.44 543 PRO A N 1
ATOM 4396 C CA . PRO A 1 543 ? -36.556 16.733 15.475 1.00 36.44 543 PRO A CA 1
ATOM 4397 C C . PRO A 1 543 ? -35.750 15.732 14.653 1.00 36.44 543 PRO A C 1
ATOM 4399 O O . PRO A 1 543 ? -34.783 16.101 13.990 1.00 36.44 543 PRO A O 1
ATOM 4402 N N . GLU A 1 544 ? -36.137 14.464 14.728 1.00 38.84 544 GLU A N 1
ATOM 4403 C CA . GLU A 1 544 ? -35.607 13.419 13.865 1.00 38.84 544 GLU A CA 1
ATOM 4404 C C . GLU A 1 544 ? -36.106 13.715 12.446 1.00 38.84 544 GLU A C 1
ATOM 44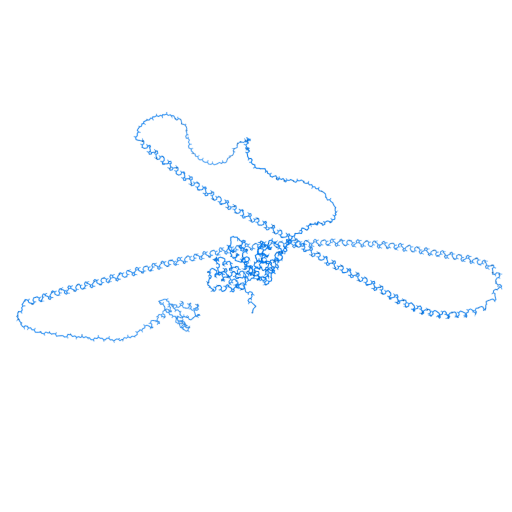06 O O . GLU A 1 544 ? -37.211 13.324 12.062 1.00 38.84 544 GLU A O 1
ATOM 4411 N N . GLU A 1 545 ? -35.324 14.490 11.686 1.00 32.62 545 GLU A N 1
ATOM 4412 C CA . GLU A 1 545 ? -35.535 14.678 10.253 1.00 32.62 545 GLU A CA 1
ATOM 4413 C C . GLU A 1 545 ? -35.303 13.334 9.569 1.00 32.62 545 GLU A C 1
ATOM 4415 O O . GLU A 1 545 ? -34.203 13.007 9.125 1.00 32.62 545 GLU A O 1
ATOM 4420 N N . ALA A 1 546 ? -36.370 12.535 9.532 1.00 34.00 546 ALA A N 1
ATOM 4421 C CA . ALA A 1 546 ? -36.438 11.280 8.816 1.00 34.00 546 ALA A CA 1
ATOM 4422 C C . ALA A 1 546 ? -36.197 11.559 7.330 1.00 34.00 546 ALA A C 1
ATOM 4424 O O . ALA A 1 546 ? -37.121 11.878 6.575 1.00 34.00 546 ALA A O 1
ATOM 4425 N N . THR A 1 547 ? -34.932 11.458 6.927 1.00 34.31 547 THR A N 1
ATOM 4426 C CA . THR A 1 547 ? -34.494 11.530 5.542 1.00 34.31 547 THR A CA 1
ATOM 4427 C C . THR A 1 547 ? -35.192 10.417 4.780 1.00 34.31 547 THR A C 1
ATOM 4429 O O . THR A 1 547 ? -34.853 9.240 4.885 1.00 34.31 547 THR A O 1
ATOM 4432 N N . GLN A 1 548 ? -36.229 10.802 4.037 1.00 37.19 548 GLN A N 1
ATOM 4433 C CA . GLN A 1 548 ? -36.966 9.905 3.162 1.00 37.19 548 GLN A CA 1
ATOM 4434 C C . GLN A 1 548 ? -36.018 9.455 2.052 1.00 37.19 548 GLN A C 1
ATOM 4436 O O . GLN A 1 548 ? -35.890 10.118 1.022 1.00 37.19 548 GLN A O 1
ATOM 4441 N N . SER A 1 549 ? -35.327 8.337 2.285 1.00 42.31 549 SER A N 1
ATOM 4442 C CA . SER A 1 549 ? -34.613 7.601 1.247 1.00 42.31 549 SER A CA 1
ATOM 4443 C C . SER A 1 549 ? -35.565 7.421 0.064 1.00 42.31 549 SER A C 1
ATOM 4445 O O . SER A 1 549 ? -36.701 6.994 0.291 1.00 42.31 549 SER A O 1
ATOM 4447 N N . PRO A 1 550 ? -35.161 7.762 -1.171 1.00 54.03 550 PRO A N 1
ATOM 4448 C CA . PRO A 1 550 ? -36.068 7.749 -2.310 1.00 54.03 550 PRO A CA 1
ATOM 4449 C C . PRO A 1 550 ? -36.562 6.320 -2.564 1.00 54.03 550 PRO A C 1
ATOM 4451 O O . PRO A 1 550 ? -35.825 5.477 -3.075 1.00 54.03 550 PRO A O 1
ATOM 4454 N N . GLU A 1 551 ? -37.807 6.034 -2.167 1.00 60.72 551 GLU A N 1
ATOM 4455 C CA . GLU A 1 551 ? -38.404 4.713 -2.354 1.00 60.72 551 GLU A CA 1
ATOM 4456 C C . GLU A 1 551 ? -38.417 4.360 -3.845 1.00 60.72 551 GLU A C 1
ATOM 4458 O O . GLU A 1 551 ? -38.846 5.154 -4.687 1.00 60.72 551 GLU A O 1
ATOM 4463 N N . LEU A 1 552 ? -37.962 3.148 -4.175 1.00 70.50 552 LEU A N 1
ATOM 4464 C CA . LEU A 1 552 ? -37.984 2.648 -5.546 1.00 70.50 552 LEU A CA 1
ATOM 4465 C C . LEU A 1 552 ? -39.420 2.688 -6.085 1.00 70.50 552 LEU A C 1
ATOM 4467 O O . LEU A 1 552 ? -40.308 2.007 -5.566 1.00 70.50 552 LEU A O 1
ATOM 4471 N N . SER A 1 553 ? -39.636 3.460 -7.153 1.00 80.38 553 SER A N 1
ATOM 4472 C CA . SER A 1 553 ? -40.932 3.548 -7.830 1.00 80.38 553 SER A CA 1
ATOM 4473 C C . SER A 1 553 ? -41.478 2.153 -8.132 1.00 80.38 553 SER A C 1
ATOM 4475 O O . SER A 1 553 ? -40.767 1.298 -8.662 1.00 80.38 553 SER A O 1
ATOM 4477 N N . ARG A 1 554 ? -42.759 1.919 -7.824 1.00 78.69 554 ARG A N 1
ATOM 4478 C CA . ARG A 1 554 ? -43.383 0.584 -7.919 1.00 78.69 554 ARG A CA 1
ATOM 4479 C C . ARG A 1 554 ? -43.274 -0.040 -9.311 1.00 78.69 554 ARG A C 1
ATOM 4481 O O . ARG A 1 554 ? -43.176 -1.256 -9.426 1.00 78.69 554 ARG A O 1
ATOM 4488 N N . ASP A 1 555 ? -43.244 0.785 -10.351 1.00 81.88 555 ASP A N 1
ATOM 4489 C CA . ASP A 1 555 ? -43.065 0.338 -11.732 1.00 81.88 555 ASP A CA 1
ATOM 4490 C C . ASP A 1 555 ? -41.645 -0.207 -11.970 1.00 81.88 555 ASP A C 1
ATOM 4492 O O . ASP A 1 555 ? -41.491 -1.286 -12.534 1.00 81.88 555 ASP A O 1
ATOM 4496 N N . LEU A 1 556 ? -40.616 0.440 -11.409 1.00 85.19 556 LEU A N 1
ATOM 4497 C CA . LEU A 1 556 ? -39.225 -0.030 -11.439 1.00 85.19 556 LEU A CA 1
ATOM 4498 C C . LEU A 1 556 ? -39.049 -1.340 -10.644 1.00 85.19 556 LEU A C 1
ATOM 4500 O O . LEU A 1 556 ? -38.377 -2.264 -11.096 1.00 85.19 556 LEU A O 1
ATOM 4504 N N . GLU A 1 557 ? -39.712 -1.461 -9.489 1.00 85.25 557 GLU A N 1
ATOM 4505 C CA . GLU A 1 557 ? -39.819 -2.714 -8.720 1.00 85.25 557 GLU A CA 1
ATOM 4506 C C . GLU A 1 557 ? -40.467 -3.860 -9.525 1.00 85.25 557 GLU A C 1
ATOM 4508 O O . GLU A 1 557 ? -40.086 -5.023 -9.361 1.00 85.25 557 GLU A O 1
ATOM 4513 N N . ASN A 1 558 ? -41.447 -3.551 -10.381 1.00 87.06 558 ASN A N 1
ATOM 4514 C CA . ASN A 1 558 ? -42.106 -4.526 -11.251 1.00 87.06 558 ASN A CA 1
ATOM 4515 C C . ASN A 1 558 ? -41.218 -4.906 -12.445 1.00 87.06 558 ASN A C 1
ATOM 4517 O O . ASN A 1 558 ? -41.088 -6.094 -12.745 1.00 87.06 558 ASN A O 1
ATOM 4521 N N . ASP A 1 559 ? -40.555 -3.939 -13.082 1.00 88.62 559 ASP A N 1
ATOM 4522 C CA . ASP A 1 559 ? -39.668 -4.195 -14.219 1.00 88.62 559 ASP A CA 1
ATOM 4523 C C . ASP A 1 559 ? -38.413 -4.982 -13.818 1.00 88.62 559 ASP A C 1
ATOM 4525 O O . ASP A 1 559 ? -38.020 -5.897 -14.543 1.00 88.62 559 ASP A O 1
ATOM 4529 N N . LEU A 1 560 ? -37.854 -4.754 -12.621 1.00 88.44 560 LEU A N 1
ATOM 4530 C CA . LEU A 1 560 ? -36.804 -5.606 -12.035 1.00 88.44 560 LEU A CA 1
ATOM 4531 C C . LEU A 1 560 ? -37.257 -7.061 -11.817 1.00 88.44 560 LEU A C 1
ATOM 4533 O O . LEU A 1 560 ? -36.428 -7.971 -11.832 1.00 88.44 560 LEU A O 1
ATOM 4537 N N . ARG A 1 561 ? -38.561 -7.302 -11.632 1.00 88.81 561 ARG A N 1
ATOM 4538 C CA . ARG A 1 561 ? -39.164 -8.641 -11.492 1.00 88.81 561 ARG A CA 1
ATOM 4539 C C . ARG A 1 561 ? -39.730 -9.185 -12.815 1.00 88.81 561 ARG A C 1
ATOM 4541 O O . ARG A 1 561 ? -40.285 -10.284 -12.832 1.00 88.81 561 ARG A O 1
ATOM 4548 N N . SER A 1 562 ? -39.587 -8.454 -13.923 1.00 91.50 562 SER A N 1
ATOM 4549 C CA . SER A 1 562 ? -40.153 -8.821 -15.225 1.00 91.50 562 SER A CA 1
ATOM 4550 C C . SER A 1 562 ? -39.544 -10.107 -15.785 1.00 91.50 562 SER A C 1
ATOM 4552 O O . SER A 1 562 ? -38.338 -10.341 -15.698 1.00 91.50 562 SER A O 1
ATOM 4554 N N . ALA A 1 563 ? -40.360 -10.932 -16.445 1.00 88.56 563 ALA A N 1
ATOM 4555 C CA . ALA A 1 563 ? -39.878 -12.132 -17.132 1.00 88.56 563 ALA A CA 1
ATOM 4556 C C . ALA A 1 563 ? -38.906 -11.798 -18.285 1.00 88.56 563 ALA A C 1
ATOM 4558 O O . ALA A 1 563 ? -37.998 -12.580 -18.577 1.00 88.56 563 ALA A O 1
ATOM 4559 N N . ASN A 1 564 ? -39.054 -10.627 -18.916 1.00 92.88 564 ASN A N 1
ATOM 4560 C CA . ASN A 1 564 ? -38.203 -10.209 -20.026 1.00 92.88 564 ASN A CA 1
ATOM 4561 C C . ASN A 1 564 ? -36.831 -9.701 -19.539 1.00 92.88 564 ASN A C 1
ATOM 4563 O O . ASN A 1 564 ? -36.748 -8.750 -18.763 1.00 92.88 564 ASN A O 1
ATOM 4567 N N . ALA A 1 565 ? -35.751 -10.292 -20.056 1.00 93.69 565 ALA A N 1
ATOM 4568 C CA . ALA A 1 565 ? -34.384 -9.917 -19.707 1.00 93.69 565 ALA A CA 1
ATOM 4569 C C . ALA A 1 565 ? -34.023 -8.476 -20.111 1.00 93.69 565 ALA A C 1
ATOM 4571 O O . ALA A 1 565 ? -33.357 -7.803 -19.333 1.00 93.69 565 ALA A O 1
ATOM 4572 N N . THR A 1 566 ? -34.499 -7.968 -21.256 1.00 93.88 566 THR A N 1
ATOM 4573 C CA . THR A 1 566 ? -34.229 -6.569 -21.654 1.00 93.88 566 THR A CA 1
ATOM 4574 C C . THR A 1 566 ? -34.946 -5.561 -20.756 1.00 93.88 566 THR A C 1
ATOM 4576 O O . THR A 1 566 ? -34.379 -4.515 -20.458 1.00 93.88 566 THR A O 1
ATOM 4579 N N . ALA A 1 567 ? -36.144 -5.886 -20.253 1.00 92.06 567 ALA A N 1
ATOM 4580 C CA . ALA A 1 567 ? -36.847 -5.044 -19.279 1.00 92.06 567 ALA A CA 1
ATOM 4581 C C . ALA A 1 567 ? -36.085 -4.981 -17.943 1.00 92.06 567 ALA A C 1
ATOM 4583 O O . ALA A 1 567 ? -35.802 -3.889 -17.455 1.00 92.06 567 ALA A O 1
ATOM 4584 N N . ARG A 1 568 ? -35.640 -6.133 -17.411 1.00 94.62 568 ARG A N 1
ATOM 4585 C CA . ARG A 1 568 ? -34.779 -6.166 -16.214 1.00 94.62 568 ARG A CA 1
ATOM 4586 C C . ARG A 1 568 ? -33.457 -5.424 -16.433 1.00 94.62 568 ARG A C 1
ATOM 4588 O O . ARG A 1 568 ? -33.025 -4.684 -15.558 1.00 94.62 568 ARG A O 1
ATOM 4595 N N . ALA A 1 569 ? -32.824 -5.588 -17.596 1.00 94.25 569 ALA A N 1
ATOM 4596 C CA . ALA A 1 569 ? -31.556 -4.936 -17.926 1.00 94.25 569 ALA A CA 1
ATOM 4597 C C . ALA A 1 569 ? -31.681 -3.407 -18.051 1.00 94.25 569 ALA A C 1
ATOM 4599 O O . ALA A 1 569 ? -30.737 -2.700 -17.695 1.00 94.25 569 ALA A O 1
ATOM 4600 N N . ALA A 1 570 ? -32.829 -2.902 -18.516 1.00 93.44 570 ALA A N 1
ATOM 4601 C CA . ALA A 1 570 ? -33.149 -1.476 -18.519 1.00 93.44 570 ALA A CA 1
ATOM 4602 C C . ALA A 1 570 ? -33.427 -0.961 -17.098 1.00 93.44 570 ALA A C 1
ATOM 4604 O O . ALA A 1 570 ? -32.823 0.020 -16.680 1.00 93.44 570 ALA A O 1
ATOM 4605 N N . ALA A 1 571 ? -34.253 -1.666 -16.317 1.00 93.12 571 ALA A N 1
ATOM 4606 C CA . ALA A 1 571 ? -34.549 -1.298 -14.932 1.00 93.12 571 ALA A CA 1
ATOM 4607 C C . ALA A 1 571 ? -33.287 -1.243 -14.049 1.00 93.12 571 ALA A C 1
ATOM 4609 O O . ALA A 1 571 ? -33.114 -0.310 -13.269 1.00 93.12 571 ALA A O 1
ATOM 4610 N N . VAL A 1 572 ? -32.353 -2.187 -14.218 1.00 94.69 572 VAL A N 1
ATOM 4611 C CA . VAL A 1 572 ? -31.053 -2.162 -13.523 1.00 94.69 572 VAL A CA 1
ATOM 4612 C C . VAL A 1 572 ? -30.214 -0.935 -13.905 1.00 94.69 572 VAL A C 1
ATOM 4614 O O . VAL A 1 572 ? -29.526 -0.398 -13.044 1.00 94.69 572 VAL A O 1
ATOM 4617 N N . ALA A 1 573 ? -30.291 -0.456 -15.150 1.00 93.94 573 ALA A N 1
ATOM 4618 C CA . ALA A 1 573 ? -29.561 0.731 -15.609 1.00 93.94 573 ALA A CA 1
ATOM 4619 C C . ALA A 1 573 ? -30.160 2.068 -15.116 1.00 93.94 573 ALA A C 1
ATOM 4621 O O . ALA A 1 573 ? -29.486 3.093 -15.170 1.00 93.94 573 ALA A O 1
ATOM 4622 N N . GLU A 1 574 ? -31.396 2.073 -14.606 1.00 92.31 574 GLU A N 1
ATOM 4623 C CA . GLU A 1 574 ? -32.025 3.261 -14.008 1.00 92.31 574 GLU A CA 1
ATOM 4624 C C . GLU A 1 574 ? -31.748 3.392 -12.496 1.00 92.31 574 GLU A C 1
ATOM 4626 O O . GLU A 1 574 ? -31.819 4.495 -11.955 1.00 92.31 574 GLU A O 1
ATOM 4631 N N . LEU A 1 575 ? -31.366 2.302 -11.814 1.00 91.00 575 LEU A N 1
ATOM 4632 C CA . LEU A 1 575 ? -31.059 2.290 -10.374 1.00 91.00 575 LEU A CA 1
ATOM 4633 C C . LEU A 1 575 ? -30.004 3.323 -9.908 1.00 91.00 575 LEU A C 1
ATOM 4635 O O . LEU A 1 575 ? -30.218 3.901 -8.840 1.00 91.00 575 LEU A O 1
ATOM 4639 N N . PRO A 1 576 ? -28.921 3.632 -10.657 1.00 92.00 576 PRO A N 1
ATOM 4640 C CA . PRO A 1 576 ? -27.947 4.651 -10.248 1.00 92.00 576 PRO A CA 1
ATOM 4641 C C . PRO A 1 576 ? -28.561 6.040 -10.044 1.00 92.00 576 PRO A C 1
ATOM 4643 O O . PRO A 1 576 ? -28.120 6.787 -9.178 1.00 92.00 576 PRO A O 1
ATOM 4646 N N . LYS A 1 577 ? -29.628 6.368 -10.787 1.00 89.44 577 LYS A N 1
ATOM 4647 C CA . LYS A 1 577 ? -30.326 7.663 -10.702 1.00 89.44 577 LYS A CA 1
ATOM 4648 C C . LYS A 1 577 ? -31.191 7.798 -9.446 1.00 89.44 577 LYS A C 1
ATOM 4650 O O . LYS A 1 577 ? -31.581 8.909 -9.103 1.00 89.44 577 LYS A O 1
ATOM 4655 N N . VAL A 1 578 ? -31.514 6.679 -8.792 1.00 86.19 578 VAL A N 1
ATOM 4656 C CA . VAL A 1 578 ? -32.187 6.649 -7.483 1.00 86.19 578 VAL A CA 1
ATOM 4657 C C . VAL A 1 578 ? -31.152 6.740 -6.359 1.00 86.19 578 VAL A C 1
ATOM 4659 O O . VAL A 1 578 ? -31.357 7.464 -5.388 1.00 86.19 578 VAL A O 1
ATOM 4662 N N . GLY A 1 579 ? -30.021 6.046 -6.521 1.00 83.38 579 GLY A N 1
ATOM 4663 C CA . GLY A 1 579 ? -28.901 6.075 -5.585 1.00 83.38 579 GLY A CA 1
ATOM 4664 C C . GLY A 1 579 ? -29.160 5.348 -4.257 1.00 83.38 579 GLY A C 1
ATOM 4665 O O . GLY A 1 579 ? -30.183 4.695 -4.048 1.00 83.38 579 GLY A O 1
ATOM 4666 N N . GLY A 1 580 ? -28.192 5.461 -3.346 1.00 86.38 580 GLY A N 1
ATOM 4667 C CA . GLY A 1 580 ? -28.268 4.904 -1.993 1.00 86.38 580 GLY A CA 1
ATOM 4668 C C . GLY A 1 580 ? -28.086 3.381 -1.887 1.00 86.38 580 GLY A C 1
ATOM 4669 O O . GLY A 1 580 ? -27.909 2.659 -2.870 1.00 86.38 580 GLY A O 1
ATOM 4670 N N . GLU A 1 581 ? -28.125 2.889 -0.647 1.00 87.50 581 GLU A N 1
ATOM 4671 C CA . GLU A 1 581 ? -27.839 1.485 -0.303 1.00 87.50 581 GLU A CA 1
ATOM 4672 C C . GLU A 1 581 ? -28.850 0.489 -0.898 1.00 87.50 581 GLU A C 1
ATOM 4674 O O . GLU A 1 581 ? -28.475 -0.618 -1.277 1.00 87.50 581 GLU A O 1
ATOM 4679 N N . GLU A 1 582 ? -30.123 0.866 -1.053 1.00 87.06 582 GLU A N 1
ATOM 4680 C CA . GLU A 1 582 ? -31.115 -0.028 -1.667 1.00 87.06 582 GLU A CA 1
ATOM 4681 C C . GLU A 1 582 ? -30.839 -0.221 -3.169 1.00 87.06 582 GLU A C 1
ATOM 4683 O O . GLU A 1 582 ? -30.877 -1.351 -3.661 1.00 87.06 582 GLU A O 1
ATOM 4688 N N . ALA A 1 583 ? -30.456 0.838 -3.897 1.00 90.50 583 ALA A N 1
ATOM 4689 C CA . ALA A 1 583 ? -30.003 0.706 -5.283 1.00 90.50 583 ALA A CA 1
ATOM 4690 C C . ALA A 1 583 ? -28.749 -0.181 -5.373 1.00 90.50 583 ALA A C 1
ATOM 4692 O O . ALA A 1 583 ? -28.704 -1.087 -6.210 1.00 90.50 583 ALA A O 1
ATOM 4693 N N . TYR A 1 584 ? -27.783 -0.003 -4.462 1.00 92.75 584 TYR A N 1
ATOM 4694 C CA . TYR A 1 584 ? -26.605 -0.870 -4.345 1.00 92.75 584 TYR A CA 1
ATOM 4695 C C . TYR A 1 584 ? -26.985 -2.348 -4.150 1.00 92.75 584 TYR A C 1
ATOM 4697 O O . TYR A 1 584 ? -26.472 -3.227 -4.852 1.00 92.75 584 TYR A O 1
ATOM 4705 N N . HIS A 1 585 ? -27.920 -2.652 -3.247 1.00 92.56 585 HIS A N 1
ATOM 4706 C CA . HIS A 1 585 ? -28.375 -4.020 -2.994 1.00 92.56 585 HIS A CA 1
ATOM 4707 C C . HIS A 1 585 ? -29.139 -4.633 -4.179 1.00 92.56 585 HIS A C 1
ATOM 4709 O O . HIS A 1 585 ? -28.936 -5.809 -4.493 1.00 92.56 585 HIS A O 1
ATOM 4715 N N . ARG A 1 586 ? -29.953 -3.856 -4.908 1.00 92.31 586 ARG A N 1
ATOM 4716 C CA . ARG A 1 586 ? -30.628 -4.342 -6.127 1.00 92.31 586 ARG A CA 1
ATOM 4717 C C . ARG A 1 586 ? -29.655 -4.558 -7.293 1.00 92.31 586 ARG A C 1
ATOM 4719 O O . ARG A 1 586 ? -29.747 -5.588 -7.962 1.00 92.31 586 ARG A O 1
ATOM 4726 N N . ILE A 1 587 ? -28.683 -3.665 -7.495 1.00 94.25 587 ILE A N 1
ATOM 4727 C CA . ILE A 1 587 ? -27.619 -3.826 -8.502 1.00 94.25 587 ILE A CA 1
ATOM 4728 C C . ILE A 1 587 ? -26.746 -5.048 -8.175 1.00 94.25 587 ILE A C 1
ATOM 4730 O O . ILE A 1 587 ? -26.492 -5.882 -9.045 1.00 94.25 587 ILE A O 1
ATOM 4734 N N . THR A 1 588 ? -26.327 -5.218 -6.917 1.00 94.38 588 THR A N 1
ATOM 4735 C CA . THR A 1 588 ? -25.480 -6.358 -6.525 1.00 94.38 588 THR A CA 1
ATOM 4736 C C . THR A 1 588 ? -26.207 -7.706 -6.570 1.00 94.38 588 THR A C 1
ATOM 4738 O O . THR A 1 588 ? -25.567 -8.725 -6.841 1.00 94.38 588 THR A O 1
ATOM 4741 N N . ALA A 1 589 ? -27.532 -7.732 -6.389 1.00 93.56 589 ALA A N 1
ATOM 4742 C CA . ALA A 1 589 ? -28.358 -8.915 -6.636 1.00 93.56 589 ALA A CA 1
ATOM 4743 C C . ALA A 1 589 ? -28.478 -9.259 -8.136 1.00 93.56 589 ALA A C 1
ATOM 4745 O O . ALA A 1 589 ? -28.494 -10.436 -8.496 1.00 93.56 589 ALA A O 1
ATOM 4746 N N . ALA A 1 590 ? -28.498 -8.261 -9.027 1.00 95.38 590 ALA A N 1
ATOM 4747 C CA . ALA A 1 590 ? -28.631 -8.469 -10.472 1.00 95.38 590 ALA A CA 1
ATOM 4748 C C . ALA A 1 590 ? -27.435 -9.204 -11.123 1.00 95.38 590 ALA A C 1
ATOM 4750 O O . ALA A 1 590 ? -27.578 -9.748 -12.219 1.00 95.38 590 ALA A O 1
ATOM 4751 N N . PHE A 1 591 ? -26.282 -9.318 -10.446 1.00 96.31 591 PHE A N 1
ATOM 4752 C CA . PHE A 1 591 ? -25.186 -10.198 -10.887 1.00 96.31 591 PHE A CA 1
ATOM 4753 C C . PHE A 1 591 ? -25.515 -11.697 -10.811 1.00 96.31 591 PHE A C 1
ATOM 4755 O O . PHE A 1 591 ? -24.831 -12.484 -11.465 1.00 96.31 591 PHE A O 1
ATOM 4762 N N . ASP A 1 592 ? -26.550 -12.101 -10.069 1.00 94.56 592 ASP A N 1
ATOM 4763 C CA . ASP A 1 592 ? -27.013 -13.494 -10.018 1.00 94.56 592 ASP A CA 1
ATOM 4764 C C . ASP A 1 592 ? -28.100 -13.804 -11.077 1.00 94.56 592 ASP A C 1
ATOM 4766 O O . ASP A 1 592 ? -28.558 -14.945 -11.169 1.00 94.56 592 ASP A O 1
ATOM 4770 N N . ASP A 1 593 ? -28.507 -12.829 -11.909 1.00 95.12 593 ASP A N 1
ATOM 4771 C CA . ASP A 1 593 ? -29.491 -13.044 -12.982 1.00 95.12 593 ASP A CA 1
ATOM 4772 C C . ASP A 1 593 ? -28.991 -14.063 -14.018 1.00 95.12 593 ASP A C 1
ATOM 4774 O O . ASP A 1 593 ? -27.804 -14.116 -14.350 1.00 95.12 593 ASP A O 1
ATOM 4778 N N . GLN A 1 594 ? -29.902 -14.857 -14.586 1.00 93.56 594 GLN A N 1
ATOM 4779 C CA . GLN A 1 594 ? -29.579 -15.869 -15.592 1.00 93.56 594 GLN A CA 1
ATOM 4780 C C . GLN A 1 594 ? -29.067 -15.259 -16.915 1.00 93.56 594 GLN A C 1
ATOM 4782 O O . GLN A 1 594 ? -28.180 -15.835 -17.557 1.00 93.56 594 GLN A O 1
ATOM 4787 N N . SER A 1 595 ? -29.559 -14.082 -17.312 1.00 95.56 595 SER A N 1
ATOM 4788 C CA . SER A 1 595 ? -29.151 -13.382 -18.534 1.00 95.56 595 SER A CA 1
ATOM 4789 C C . SER A 1 595 ? -27.806 -12.671 -18.379 1.00 95.56 595 SER A C 1
ATOM 4791 O O . SER A 1 595 ? -27.590 -11.887 -17.457 1.00 95.56 595 SER A O 1
ATOM 4793 N N . ALA A 1 596 ? -26.903 -12.879 -19.341 1.00 93.69 596 ALA A N 1
ATOM 4794 C CA . ALA A 1 596 ? -25.642 -12.138 -19.410 1.00 93.69 596 ALA A CA 1
ATOM 4795 C C . ALA A 1 596 ? -25.842 -10.630 -19.648 1.00 93.69 596 ALA A C 1
ATOM 4797 O O . ALA A 1 596 ? -24.997 -9.835 -19.243 1.00 93.69 596 ALA A O 1
ATOM 4798 N N . GLU A 1 597 ? -26.955 -10.242 -20.272 1.00 95.00 597 GLU A N 1
ATOM 4799 C CA . GLU A 1 597 ? -27.316 -8.850 -20.544 1.00 95.00 597 GLU A CA 1
ATOM 4800 C C . GLU A 1 597 ? -27.646 -8.099 -19.247 1.00 95.00 597 GLU A C 1
ATOM 4802 O O . GLU A 1 597 ? -27.037 -7.071 -18.971 1.00 95.00 597 GLU A O 1
ATOM 4807 N N . VAL A 1 598 ? -28.498 -8.675 -18.388 1.00 96.19 598 VAL A N 1
ATOM 4808 C CA . VAL A 1 598 ? -28.854 -8.099 -17.076 1.00 96.19 598 VAL A CA 1
ATOM 4809 C C . VAL A 1 598 ? -27.615 -7.957 -16.191 1.00 96.19 598 VAL A C 1
ATOM 4811 O O . VAL A 1 598 ? -27.390 -6.893 -15.617 1.00 96.19 598 VAL A O 1
ATOM 4814 N N . ARG A 1 599 ? -26.746 -8.979 -16.151 1.00 95.75 599 ARG A N 1
ATOM 4815 C CA . ARG A 1 599 ? -25.463 -8.897 -15.430 1.00 95.75 599 ARG A CA 1
ATOM 4816 C C . ARG A 1 599 ? -24.535 -7.819 -16.005 1.00 95.75 599 ARG A C 1
ATOM 4818 O O . ARG A 1 599 ? -23.846 -7.146 -15.248 1.00 95.75 599 ARG A O 1
ATOM 4825 N N . SER A 1 600 ? -24.525 -7.625 -17.326 1.00 95.56 600 SER A N 1
ATOM 4826 C CA . SER A 1 600 ? -23.728 -6.575 -17.981 1.00 95.56 600 SER A CA 1
ATOM 4827 C C . SER A 1 600 ? -24.263 -5.170 -17.677 1.00 95.56 600 SER A C 1
ATOM 4829 O O . SER A 1 600 ? -23.462 -4.267 -17.443 1.00 95.56 600 SER A O 1
ATOM 4831 N N . SER A 1 601 ? -25.589 -4.991 -17.602 1.00 96.06 601 SER A N 1
ATOM 4832 C CA . SER A 1 601 ? -26.197 -3.768 -17.059 1.00 96.06 601 SER A CA 1
ATOM 4833 C C . SER A 1 601 ? -25.837 -3.566 -15.590 1.00 96.06 601 SER A C 1
ATOM 4835 O O . SER A 1 601 ? -25.500 -2.451 -15.222 1.00 96.06 601 SER A O 1
ATOM 4837 N N . ALA A 1 602 ? -25.823 -4.619 -14.765 1.00 95.94 602 ALA A N 1
ATOM 4838 C CA . ALA A 1 602 ? -25.426 -4.519 -13.357 1.00 95.94 602 ALA A CA 1
ATOM 4839 C C . ALA A 1 602 ? -23.967 -4.058 -13.183 1.00 95.94 602 ALA A C 1
ATOM 4841 O O . ALA A 1 602 ? -23.677 -3.288 -12.273 1.00 95.94 602 ALA A O 1
ATOM 4842 N N . ALA A 1 603 ? -23.055 -4.459 -14.078 1.00 95.25 603 ALA A N 1
ATOM 4843 C CA . ALA A 1 603 ? -21.682 -3.948 -14.076 1.00 95.25 603 ALA A CA 1
ATOM 4844 C C . ALA A 1 603 ? -21.607 -2.448 -14.405 1.00 95.25 603 ALA A C 1
ATOM 4846 O O . ALA A 1 603 ? -20.855 -1.737 -13.747 1.00 95.25 603 ALA A O 1
ATOM 4847 N N . ARG A 1 604 ? -22.388 -1.954 -15.376 1.00 94.75 604 ARG A N 1
ATOM 4848 C CA . ARG A 1 604 ? -22.456 -0.510 -15.671 1.00 94.75 604 ARG A CA 1
ATOM 4849 C C . ARG A 1 604 ? -23.125 0.257 -14.540 1.00 94.75 604 ARG A C 1
ATOM 4851 O O . ARG A 1 604 ? -22.511 1.144 -13.980 1.00 94.75 604 ARG A O 1
ATOM 4858 N N . ALA A 1 605 ? -24.295 -0.189 -14.095 1.00 94.69 605 ALA A N 1
ATOM 4859 C CA . ALA A 1 605 ? -25.005 0.429 -12.986 1.00 94.69 605 ALA A CA 1
ATOM 4860 C C . ALA A 1 605 ? -24.160 0.499 -11.700 1.00 94.69 605 ALA A C 1
ATOM 4862 O O . ALA A 1 605 ? -24.236 1.490 -10.992 1.00 94.69 605 ALA A O 1
ATOM 4863 N N . LEU A 1 606 ? -23.320 -0.502 -11.402 1.00 94.06 606 LEU A N 1
ATOM 4864 C CA . LEU A 1 606 ? -22.405 -0.433 -10.255 1.00 94.06 606 LEU A CA 1
ATOM 4865 C C . LEU A 1 606 ? -21.244 0.556 -10.463 1.00 94.06 606 LEU A C 1
ATOM 4867 O O . LEU A 1 606 ? -20.776 1.142 -9.492 1.00 94.06 606 LEU A O 1
ATOM 4871 N N . PHE A 1 607 ? -20.787 0.734 -11.704 1.00 92.56 607 PHE A N 1
ATOM 4872 C CA . PHE A 1 607 ? -19.785 1.735 -12.080 1.00 92.56 607 PHE A CA 1
ATOM 4873 C C . PHE A 1 607 ? -20.359 3.163 -12.028 1.00 92.56 607 PHE A C 1
ATOM 4875 O O . PHE A 1 607 ? -19.685 4.070 -11.562 1.00 92.56 607 PHE A O 1
ATOM 4882 N N . ASP A 1 608 ? -21.621 3.336 -12.431 1.00 91.12 608 ASP A N 1
ATOM 4883 C CA . ASP A 1 608 ? -22.323 4.624 -12.514 1.00 91.12 608 ASP A CA 1
ATOM 4884 C C . ASP A 1 608 ? -22.935 5.092 -11.166 1.00 91.12 608 ASP A C 1
ATOM 4886 O O . ASP A 1 608 ? -23.499 6.182 -11.094 1.00 91.12 608 ASP A O 1
ATOM 4890 N N . LEU A 1 609 ? -22.893 4.266 -10.107 1.00 86.00 609 LEU A N 1
ATOM 4891 C CA . LEU A 1 609 ? -23.585 4.507 -8.823 1.00 86.00 609 LEU A CA 1
ATOM 4892 C C . LEU A 1 609 ? -22.770 5.315 -7.797 1.00 86.00 609 LEU A C 1
ATOM 4894 O O . LEU A 1 609 ? -23.366 5.932 -6.914 1.00 86.00 609 LEU A O 1
ATOM 4898 N N . GLN A 1 610 ? -21.436 5.260 -7.842 1.00 75.50 610 GLN A N 1
ATOM 4899 C CA . GLN A 1 610 ? -20.561 5.900 -6.848 1.00 75.50 610 GLN A CA 1
ATOM 4900 C C . GLN A 1 610 ? -19.341 6.539 -7.510 1.00 75.50 610 GLN A C 1
ATOM 4902 O O . GLN A 1 610 ? -18.743 5.937 -8.398 1.00 75.50 610 GLN A O 1
ATOM 4907 N N . ASP A 1 611 ? -18.933 7.708 -7.006 1.00 74.25 611 ASP A N 1
ATOM 4908 C CA . ASP A 1 611 ? -17.770 8.451 -7.512 1.00 74.25 611 ASP A CA 1
ATOM 4909 C C . ASP A 1 611 ? -16.453 7.654 -7.385 1.00 74.25 611 ASP A C 1
ATOM 4911 O O . ASP A 1 611 ? -15.557 7.805 -8.209 1.00 74.25 611 ASP A O 1
ATOM 4915 N N . ASP A 1 612 ? -16.351 6.762 -6.389 1.00 83.69 612 ASP A N 1
ATOM 4916 C CA . ASP A 1 612 ? -15.291 5.749 -6.288 1.00 83.69 612 ASP A CA 1
ATOM 4917 C C . ASP A 1 612 ? -15.807 4.382 -6.778 1.00 83.69 612 ASP A C 1
ATOM 4919 O O . ASP A 1 612 ? -16.340 3.555 -6.023 1.00 83.69 612 ASP A O 1
ATOM 4923 N N . CYS A 1 613 ? -15.613 4.126 -8.073 1.00 84.38 613 CYS A N 1
ATOM 4924 C CA . CYS A 1 613 ? -15.977 2.852 -8.688 1.00 84.38 613 CYS A CA 1
ATOM 4925 C C . CYS A 1 613 ? -15.171 1.666 -8.112 1.00 84.38 613 CYS A C 1
ATOM 4927 O O . CYS A 1 613 ? -15.676 0.538 -8.038 1.00 84.38 613 CYS A O 1
ATOM 4929 N N . ALA A 1 614 ? -13.930 1.891 -7.662 1.00 86.38 614 ALA A N 1
ATOM 4930 C CA . ALA A 1 614 ? -13.066 0.845 -7.130 1.00 86.38 614 ALA A CA 1
ATOM 4931 C C . ALA A 1 614 ? -13.556 0.370 -5.754 1.00 86.38 614 ALA A C 1
ATOM 4933 O O . ALA A 1 614 ? -13.578 -0.841 -5.501 1.00 86.38 614 ALA A O 1
ATOM 4934 N N . ALA A 1 615 ? -14.025 1.277 -4.894 1.00 89.06 615 ALA A N 1
ATOM 4935 C CA . ALA A 1 615 ? -14.684 0.952 -3.633 1.00 89.06 615 ALA A CA 1
ATOM 4936 C C . ALA A 1 615 ? -15.983 0.163 -3.860 1.00 89.06 615 ALA A C 1
ATOM 4938 O O . ALA A 1 615 ? -16.161 -0.899 -3.251 1.00 89.06 615 ALA A O 1
ATOM 4939 N N . ALA A 1 616 ? -16.843 0.611 -4.783 1.00 90.69 616 ALA A N 1
ATOM 4940 C CA . ALA A 1 616 ? -18.117 -0.042 -5.098 1.00 90.69 616 ALA A CA 1
ATOM 4941 C C . ALA A 1 616 ? -17.932 -1.512 -5.532 1.00 90.69 616 ALA A C 1
ATOM 4943 O O . ALA A 1 616 ? -18.555 -2.426 -4.969 1.00 90.69 616 ALA A O 1
ATOM 4944 N N . PHE A 1 617 ? -17.011 -1.764 -6.474 1.00 93.44 617 PHE A N 1
ATOM 4945 C CA . PHE A 1 617 ? -16.656 -3.117 -6.918 1.00 93.44 617 PHE A CA 1
ATOM 4946 C C . PHE A 1 617 ? -15.892 -3.922 -5.855 1.00 93.44 617 PHE A C 1
ATOM 4948 O O . PHE A 1 617 ? -16.113 -5.130 -5.742 1.00 93.44 617 PHE A O 1
ATOM 4955 N N . THR A 1 618 ? -15.037 -3.294 -5.042 1.00 93.31 618 THR A N 1
ATOM 4956 C CA . THR A 1 618 ? -14.325 -3.976 -3.943 1.00 93.31 618 THR A CA 1
ATOM 4957 C C . THR A 1 618 ? -15.298 -4.473 -2.877 1.00 93.31 618 THR A C 1
ATOM 4959 O O . THR A 1 618 ? -15.209 -5.632 -2.461 1.00 93.31 618 THR A O 1
ATOM 4962 N N . ARG A 1 619 ? -16.272 -3.646 -2.476 1.00 93.31 619 ARG A N 1
ATOM 4963 C CA . ARG A 1 619 ? -17.359 -4.039 -1.570 1.00 93.31 619 ARG A CA 1
ATOM 4964 C C . ARG A 1 619 ? -18.180 -5.182 -2.173 1.00 93.31 619 ARG A C 1
ATOM 4966 O O . ARG A 1 619 ? -18.353 -6.212 -1.520 1.00 93.31 619 ARG A O 1
ATOM 4973 N N . ALA A 1 620 ? -18.563 -5.067 -3.448 1.00 93.25 620 ALA A N 1
ATOM 4974 C CA . ALA A 1 620 ? -19.377 -6.078 -4.121 1.00 93.25 620 ALA A CA 1
ATOM 4975 C C . ALA A 1 620 ? -18.650 -7.428 -4.200 1.00 93.25 620 ALA A C 1
ATOM 4977 O O . ALA A 1 620 ? -19.239 -8.467 -3.911 1.00 93.25 620 ALA A O 1
ATOM 4978 N N . LEU A 1 621 ? -17.352 -7.433 -4.523 1.00 93.50 621 LEU A N 1
ATOM 4979 C CA . LEU A 1 621 ? -16.533 -8.646 -4.546 1.00 93.50 621 LEU A CA 1
ATOM 4980 C C . LEU A 1 621 ? -16.263 -9.209 -3.143 1.00 93.50 621 LEU A C 1
ATOM 4982 O O . LEU A 1 621 ? -16.199 -10.430 -2.997 1.00 93.50 621 LEU A O 1
ATOM 4986 N N . ARG A 1 622 ? -16.138 -8.368 -2.108 1.00 94.19 622 ARG A N 1
ATOM 4987 C CA . ARG A 1 622 ? -15.987 -8.808 -0.711 1.00 94.19 622 ARG A CA 1
ATOM 4988 C C . ARG A 1 622 ? -17.231 -9.558 -0.233 1.00 94.19 622 ARG A C 1
ATOM 4990 O O . ARG A 1 622 ? -17.096 -10.674 0.268 1.00 94.19 622 ARG A O 1
ATOM 4997 N N . GLU A 1 623 ? -18.411 -8.975 -0.434 1.00 91.81 623 GLU A N 1
ATOM 4998 C CA . GLU A 1 623 ? -19.712 -9.522 -0.016 1.00 91.81 623 GLU A CA 1
ATOM 4999 C C . GLU A 1 623 ? -20.193 -10.690 -0.908 1.00 91.81 623 GLU A C 1
ATOM 5001 O O . GLU A 1 623 ? -20.947 -11.555 -0.461 1.00 91.81 623 GLU A O 1
ATOM 5006 N N . ALA A 1 624 ? -19.739 -10.767 -2.164 1.00 92.69 624 ALA A N 1
ATOM 5007 C CA . ALA A 1 624 ? -20.143 -11.796 -3.122 1.00 92.69 624 ALA A CA 1
ATOM 5008 C C . ALA A 1 624 ? -19.648 -13.221 -2.796 1.00 92.69 624 ALA A C 1
ATOM 5010 O O . ALA A 1 624 ? -18.501 -13.443 -2.397 1.00 92.69 624 ALA A O 1
ATOM 5011 N N . SER A 1 625 ? -20.489 -14.210 -3.119 1.00 93.69 625 SER A N 1
ATOM 5012 C CA . SER A 1 625 ? -20.151 -15.642 -3.131 1.00 93.69 625 SER A CA 1
ATOM 5013 C C . SER A 1 625 ? -19.132 -16.003 -4.234 1.00 93.69 625 SER A C 1
ATOM 5015 O O . SER A 1 625 ? -18.990 -15.261 -5.208 1.00 93.69 625 SER A O 1
ATOM 5017 N N . PRO A 1 626 ? -18.454 -17.169 -4.179 1.00 92.31 626 PRO A N 1
ATOM 5018 C CA . PRO A 1 626 ? -17.533 -17.611 -5.239 1.00 92.31 626 PRO A CA 1
ATOM 5019 C C . PRO A 1 626 ? -18.180 -17.799 -6.626 1.00 92.31 626 PRO A C 1
ATOM 5021 O O . PRO A 1 626 ? -17.480 -17.861 -7.640 1.00 92.31 626 PRO A O 1
ATOM 5024 N N . GLN A 1 627 ? -19.506 -17.923 -6.700 1.00 92.50 627 GLN A N 1
ATOM 5025 C CA . GLN A 1 627 ? -20.279 -17.860 -7.939 1.00 92.50 627 GLN A CA 1
A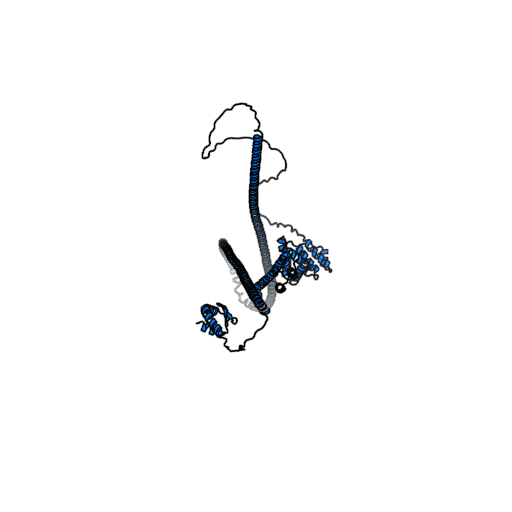TOM 5026 C C . GLN A 1 627 ? -20.444 -16.400 -8.382 1.00 92.50 627 GLN A C 1
ATOM 5028 O O . GLN A 1 627 ? -19.999 -16.052 -9.477 1.00 92.50 627 GLN A O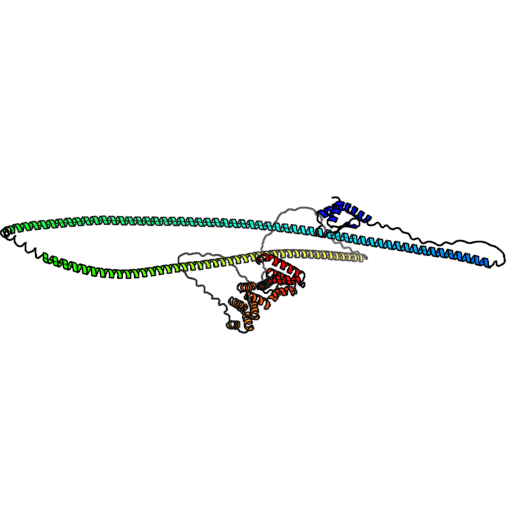 1
ATOM 5033 N N . ARG A 1 628 ? -20.991 -15.536 -7.513 1.00 94.56 628 ARG A N 1
ATOM 5034 C CA . ARG A 1 628 ? -21.259 -14.124 -7.826 1.00 94.56 628 ARG A CA 1
ATOM 5035 C C . ARG A 1 628 ? -19.983 -13.343 -8.158 1.00 94.56 628 ARG A C 1
ATOM 5037 O O . ARG A 1 628 ? -19.995 -12.559 -9.096 1.00 94.56 628 ARG A O 1
ATOM 5044 N N . ARG A 1 629 ? -18.847 -13.616 -7.500 1.00 94.44 629 ARG A N 1
ATOM 5045 C CA . ARG A 1 629 ? -17.534 -13.021 -7.843 1.00 94.44 629 ARG A CA 1
ATOM 5046 C C . ARG A 1 629 ? -17.165 -13.269 -9.307 1.00 94.44 629 ARG A C 1
ATOM 5048 O O . ARG A 1 629 ? -16.859 -12.327 -10.029 1.00 94.44 629 ARG A O 1
ATOM 5055 N N . ARG A 1 630 ? -17.277 -14.517 -9.777 1.00 92.38 630 ARG A N 1
ATOM 5056 C CA . ARG A 1 630 ? -17.022 -14.868 -11.186 1.00 92.38 630 ARG A CA 1
ATOM 5057 C C . ARG A 1 630 ? -18.063 -14.266 -12.132 1.00 92.38 630 ARG A C 1
ATOM 5059 O O . ARG A 1 630 ? -17.711 -13.901 -13.249 1.00 92.38 630 ARG A O 1
ATOM 5066 N N . ALA A 1 631 ? -19.313 -14.119 -11.689 1.00 94.44 631 ALA A N 1
ATOM 5067 C CA . ALA A 1 631 ? -20.354 -13.432 -12.450 1.00 94.44 631 ALA A CA 1
ATOM 5068 C C . ALA A 1 631 ? -20.062 -11.926 -12.615 1.00 94.44 631 ALA A C 1
ATOM 5070 O O . ALA A 1 631 ? -20.195 -11.418 -13.725 1.00 94.44 631 ALA A O 1
ATOM 5071 N N . ILE A 1 632 ? -19.580 -11.248 -11.564 1.00 94.88 632 ILE A N 1
ATOM 5072 C CA . ILE A 1 632 ? -19.107 -9.851 -11.593 1.00 94.88 632 ILE A CA 1
ATOM 5073 C C . ILE A 1 632 ? -17.922 -9.707 -12.560 1.00 94.88 632 ILE A C 1
ATOM 5075 O O . ILE A 1 632 ? -17.970 -8.873 -13.460 1.00 94.88 632 ILE A O 1
ATOM 5079 N N . GLY A 1 633 ? -16.891 -10.554 -12.446 1.00 93.50 633 GLY A N 1
ATOM 5080 C CA . GLY A 1 633 ? -15.737 -10.525 -13.358 1.00 93.50 633 GLY A CA 1
ATOM 5081 C C . GLY A 1 633 ? -16.133 -10.718 -14.826 1.00 93.50 633 GLY A C 1
ATOM 5082 O O . GLY A 1 633 ? -15.741 -9.934 -15.691 1.00 93.50 633 GLY A O 1
ATOM 5083 N N . ALA A 1 634 ? -16.982 -11.712 -15.104 1.00 93.50 634 ALA A N 1
ATOM 5084 C CA . ALA A 1 634 ? -17.529 -11.940 -16.440 1.00 93.50 634 ALA A CA 1
ATOM 5085 C C . ALA A 1 634 ? -18.368 -10.751 -16.945 1.00 93.50 634 ALA A C 1
ATOM 5087 O O . ALA A 1 634 ? -18.290 -10.421 -18.126 1.00 93.50 634 ALA A O 1
ATOM 5088 N N . ALA A 1 635 ? -19.123 -10.087 -16.064 1.00 95.44 635 ALA A N 1
ATOM 5089 C CA . ALA A 1 635 ? -19.943 -8.926 -16.395 1.00 95.44 635 ALA A CA 1
ATOM 5090 C C . ALA A 1 635 ? -19.118 -7.668 -16.718 1.00 95.44 635 ALA A C 1
ATOM 5092 O O . ALA A 1 635 ? -19.439 -6.966 -17.675 1.00 95.44 635 ALA A O 1
ATOM 5093 N N . ILE A 1 636 ? -18.022 -7.395 -15.998 1.00 94.94 636 ILE A N 1
ATOM 5094 C CA . ILE A 1 636 ? -17.079 -6.311 -16.348 1.00 94.94 636 ILE A CA 1
ATOM 5095 C C . ILE A 1 636 ? -16.460 -6.578 -17.736 1.00 94.94 636 ILE A C 1
ATOM 5097 O O . ILE A 1 636 ? -16.350 -5.670 -18.564 1.00 94.94 636 ILE A O 1
ATOM 5101 N N . GLY A 1 637 ? -16.135 -7.844 -18.030 1.00 92.12 637 GLY A N 1
ATOM 5102 C CA . GLY A 1 637 ? -15.634 -8.280 -19.336 1.00 92.12 637 GLY A CA 1
ATOM 5103 C C . GLY A 1 637 ? -16.648 -8.167 -20.484 1.00 92.12 637 GLY A C 1
ATOM 5104 O O . GLY A 1 637 ? -16.255 -7.828 -21.600 1.00 92.12 637 GLY A O 1
ATOM 5105 N N . SER A 1 638 ? -17.939 -8.433 -20.242 1.00 92.50 638 SER A N 1
ATOM 5106 C CA . SER A 1 638 ? -18.987 -8.427 -21.280 1.00 92.50 638 SER A CA 1
ATOM 5107 C C . SER A 1 638 ? -19.728 -7.095 -21.439 1.00 92.50 638 SER A C 1
ATOM 5109 O O . SER A 1 638 ? -20.224 -6.810 -22.525 1.00 92.50 638 SER A O 1
ATOM 5111 N N . SER A 1 639 ? -19.766 -6.252 -20.405 1.00 93.06 639 SER A N 1
ATOM 5112 C CA . SER A 1 639 ? -20.358 -4.901 -20.444 1.00 93.06 639 SER A CA 1
ATOM 5113 C C . SER A 1 639 ? -19.556 -3.894 -21.277 1.00 93.06 639 SER A C 1
ATOM 5115 O O . SER A 1 639 ? -20.036 -2.792 -21.548 1.00 93.06 639 SER A O 1
ATOM 5117 N N . GLY A 1 640 ? -18.337 -4.251 -21.685 1.00 91.12 640 GLY A N 1
ATOM 5118 C CA . GLY A 1 640 ? -17.424 -3.387 -22.430 1.00 91.12 640 GLY A CA 1
ATOM 5119 C C . GLY A 1 640 ? -16.553 -2.482 -21.555 1.00 91.12 640 GLY A C 1
ATOM 5120 O O . GLY A 1 640 ? -15.545 -1.999 -22.067 1.00 91.12 640 GLY A O 1
ATOM 5121 N N . LEU A 1 641 ? -16.858 -2.342 -20.256 1.00 93.12 641 LEU A N 1
ATOM 5122 C CA . LEU A 1 641 ? -16.061 -1.563 -19.296 1.00 93.12 641 LEU A CA 1
ATOM 5123 C C . LEU A 1 641 ? -14.586 -1.992 -19.295 1.00 93.12 641 LEU A C 1
ATOM 5125 O O . LEU A 1 641 ? -13.692 -1.151 -19.312 1.00 93.12 641 LEU A O 1
ATOM 5129 N N . ALA A 1 642 ? -14.312 -3.298 -19.386 1.00 93.56 642 ALA A N 1
ATOM 5130 C CA . ALA A 1 642 ? -12.947 -3.807 -19.518 1.00 93.56 642 ALA A CA 1
ATOM 5131 C C . ALA A 1 642 ? -12.205 -3.239 -20.746 1.00 93.56 642 ALA A C 1
ATOM 5133 O O . ALA A 1 642 ? -11.043 -2.856 -20.651 1.00 93.56 642 ALA A O 1
ATOM 5134 N N . ASN A 1 643 ? -12.870 -3.145 -21.901 1.00 91.88 643 ASN A N 1
ATOM 5135 C CA . ASN A 1 643 ? -12.261 -2.621 -23.129 1.00 91.88 643 ASN A CA 1
ATOM 5136 C C . ASN A 1 643 ? -12.068 -1.099 -23.081 1.00 91.88 643 ASN A C 1
ATOM 5138 O O . ASN A 1 643 ? -11.270 -0.565 -23.845 1.00 91.88 643 ASN A O 1
ATOM 5142 N N . GLU A 1 644 ? -12.824 -0.405 -22.236 1.00 91.44 644 GLU A N 1
ATOM 5143 C CA . GLU A 1 644 ? -12.708 1.030 -21.993 1.00 91.44 644 GLU A CA 1
ATOM 5144 C C . GLU A 1 644 ? -11.563 1.342 -21.038 1.00 91.44 644 GLU A C 1
ATOM 5146 O O . GLU A 1 644 ? -10.644 2.068 -21.411 1.00 91.44 644 GLU A O 1
ATOM 5151 N N . ALA A 1 645 ? -11.516 0.663 -19.893 1.00 92.81 645 ALA A N 1
ATOM 5152 C CA . ALA A 1 645 ? -10.380 0.714 -18.987 1.00 92.81 645 ALA A CA 1
ATOM 5153 C C . ALA A 1 645 ? -9.054 0.359 -19.695 1.00 92.81 645 ALA A C 1
ATOM 5155 O O . ALA A 1 645 ? -8.064 1.058 -19.514 1.00 92.81 645 ALA A O 1
ATOM 5156 N N . ILE A 1 646 ? -9.026 -0.649 -20.582 1.00 92.88 646 ILE A N 1
ATOM 5157 C CA . ILE A 1 646 ? -7.813 -0.999 -21.354 1.00 92.88 646 ILE A CA 1
ATOM 5158 C C . ILE A 1 646 ? -7.319 0.165 -22.237 1.00 92.88 646 ILE A C 1
ATOM 5160 O O . ILE A 1 646 ? -6.109 0.318 -22.390 1.00 92.88 646 ILE A O 1
ATOM 5164 N N . ARG A 1 647 ? -8.214 1.003 -22.787 1.00 89.56 647 ARG A N 1
ATOM 5165 C CA . ARG A 1 647 ? -7.821 2.219 -23.532 1.00 89.56 647 ARG A CA 1
ATOM 5166 C C . ARG A 1 647 ? -7.304 3.314 -22.597 1.00 89.56 647 ARG A C 1
ATOM 5168 O O . ARG A 1 647 ? -6.357 4.010 -22.946 1.00 89.56 647 ARG A O 1
ATOM 5175 N N . ASN A 1 648 ? -7.897 3.430 -21.411 1.00 90.19 648 ASN A N 1
ATOM 5176 C CA . ASN A 1 648 ? -7.599 4.486 -20.443 1.00 90.19 648 ASN A CA 1
ATOM 5177 C C . ASN A 1 648 ? -6.348 4.192 -19.581 1.00 90.19 648 ASN A C 1
ATOM 5179 O O . ASN A 1 648 ? -5.881 5.078 -18.874 1.00 90.19 648 ASN A O 1
ATOM 5183 N N . LEU A 1 649 ? -5.744 2.996 -19.685 1.00 88.94 649 LEU A N 1
ATOM 5184 C CA . LEU A 1 649 ? -4.475 2.628 -19.024 1.00 88.94 649 LEU A CA 1
ATOM 5185 C C . LEU A 1 649 ? -3.264 3.507 -19.406 1.00 88.94 649 LEU A C 1
ATOM 5187 O O . LEU A 1 649 ? -2.240 3.450 -18.727 1.00 88.94 649 LEU A O 1
ATOM 5191 N N . THR A 1 650 ? -3.352 4.279 -20.491 1.00 82.56 650 THR A N 1
ATOM 5192 C CA . THR A 1 650 ? -2.350 5.282 -20.898 1.00 82.56 650 THR A CA 1
ATOM 5193 C C . THR A 1 650 ? -3.015 6.642 -21.141 1.00 82.56 650 THR A C 1
ATOM 5195 O O . THR A 1 650 ? -2.759 7.285 -22.158 1.00 82.56 650 THR A O 1
ATOM 5198 N N . GLY A 1 651 ? -3.943 7.033 -20.261 1.00 77.19 651 GLY A N 1
ATOM 5199 C CA . GLY A 1 651 ? -4.631 8.324 -20.309 1.00 77.19 651 GLY A CA 1
ATOM 5200 C C . GLY A 1 651 ? -3.805 9.482 -19.735 1.00 77.19 651 GLY A C 1
ATOM 5201 O O . GLY A 1 651 ? -2.818 9.282 -19.030 1.00 77.19 651 GLY A O 1
ATOM 5202 N N . GLU A 1 652 ? -4.231 10.715 -20.020 1.00 74.44 652 GLU A N 1
ATOM 5203 C CA . GLU A 1 652 ? -3.584 11.935 -19.505 1.00 74.44 652 GLU A CA 1
ATOM 5204 C C . GLU A 1 652 ? -3.937 12.214 -18.030 1.00 74.44 652 GLU A C 1
ATOM 5206 O O . GLU A 1 652 ? -3.122 12.760 -17.286 1.00 74.44 652 GLU A O 1
ATOM 5211 N N . SER A 1 653 ? -5.133 11.808 -17.581 1.00 87.25 653 SER A N 1
ATOM 5212 C CA . SER A 1 653 ? -5.538 11.885 -16.171 1.00 87.25 653 SER A CA 1
ATOM 5213 C C . SER A 1 653 ? -4.998 10.693 -15.376 1.00 87.25 653 SER A C 1
ATOM 5215 O O . SER A 1 653 ? -5.170 9.528 -15.753 1.00 87.25 653 SER A O 1
ATOM 5217 N N . ARG A 1 654 ? -4.381 10.992 -14.227 1.00 84.88 654 ARG A N 1
ATOM 5218 C CA . ARG A 1 654 ? -3.919 9.986 -13.260 1.00 84.88 654 ARG A CA 1
ATOM 5219 C C . ARG A 1 654 ? -5.078 9.213 -12.643 1.00 84.88 654 ARG A C 1
ATOM 5221 O O . ARG A 1 654 ? -4.952 8.007 -12.466 1.00 84.88 654 ARG A O 1
ATOM 5228 N N . ASP A 1 655 ? -6.182 9.895 -12.372 1.00 83.19 655 ASP A N 1
ATOM 5229 C CA . ASP A 1 655 ? -7.339 9.344 -11.666 1.00 83.19 655 ASP A CA 1
ATOM 5230 C C . ASP A 1 655 ? -8.058 8.339 -12.575 1.00 83.19 655 ASP A C 1
ATOM 5232 O O . ASP A 1 655 ? -8.151 7.163 -12.241 1.00 83.19 655 ASP A O 1
ATOM 5236 N N . GLN A 1 656 ? -8.350 8.731 -13.822 1.00 84.00 656 GLN A N 1
ATOM 5237 C CA . GLN A 1 656 ? -8.896 7.823 -14.845 1.00 84.00 656 GLN A CA 1
ATOM 5238 C C . GLN A 1 656 ? -7.990 6.609 -15.114 1.00 84.00 656 GLN A C 1
ATOM 5240 O O . GLN A 1 656 ? -8.479 5.511 -15.381 1.00 84.00 656 GLN A O 1
ATOM 5245 N N . THR A 1 657 ? -6.666 6.792 -15.044 1.00 88.81 657 THR A N 1
ATOM 5246 C CA . THR A 1 657 ? -5.692 5.697 -15.185 1.00 88.81 657 THR A CA 1
ATOM 5247 C C . THR A 1 657 ? -5.715 4.767 -13.963 1.00 88.81 657 THR A C 1
ATOM 5249 O O . THR A 1 657 ? -5.599 3.549 -14.115 1.00 88.81 657 THR A O 1
ATOM 5252 N N . TYR A 1 658 ? -5.894 5.315 -12.757 1.00 88.69 658 TYR A N 1
ATOM 5253 C CA . TYR A 1 658 ? -6.028 4.560 -11.510 1.00 88.69 658 TYR A CA 1
ATOM 5254 C C . TYR A 1 658 ? -7.341 3.770 -11.453 1.00 88.69 658 TYR A C 1
ATOM 5256 O O . TYR A 1 658 ? -7.310 2.586 -11.118 1.00 88.69 658 TYR A O 1
ATOM 5264 N N . ASP A 1 659 ? -8.464 4.368 -11.849 1.00 88.00 659 ASP A N 1
ATOM 5265 C CA . ASP A 1 659 ? -9.771 3.705 -11.933 1.00 88.00 659 ASP A CA 1
ATOM 5266 C C . ASP A 1 659 ? -9.744 2.573 -12.960 1.00 88.00 659 ASP A C 1
ATOM 5268 O O . ASP A 1 659 ? -10.137 1.439 -12.672 1.00 88.00 659 ASP A O 1
ATOM 5272 N N . ALA A 1 660 ? -9.185 2.842 -14.145 1.00 91.69 660 ALA A N 1
ATOM 5273 C CA . ALA A 1 660 ? -8.985 1.842 -15.184 1.00 91.69 660 ALA A CA 1
ATOM 5274 C C . ALA A 1 660 ? -8.114 0.671 -14.700 1.00 91.69 660 ALA A C 1
ATOM 5276 O O . ALA A 1 660 ? -8.468 -0.495 -14.894 1.00 91.69 660 ALA A O 1
ATOM 5277 N N . PHE A 1 661 ? -6.991 0.958 -14.036 1.00 92.56 661 PHE A N 1
ATOM 5278 C CA . PHE A 1 661 ? -6.132 -0.072 -13.455 1.00 92.56 661 PHE A CA 1
ATOM 5279 C C . PHE A 1 661 ? -6.868 -0.872 -12.371 1.00 92.56 661 PHE A C 1
ATOM 5281 O O . PHE A 1 661 ? -6.829 -2.103 -12.382 1.00 92.56 661 PHE A O 1
ATOM 5288 N N . SER A 1 662 ? -7.576 -0.191 -11.469 1.00 92.44 662 SER A N 1
ATOM 5289 C CA . SER A 1 662 ? -8.289 -0.796 -10.341 1.00 92.44 662 SER A CA 1
ATOM 5290 C C . SER A 1 662 ? -9.430 -1.696 -10.808 1.00 92.44 662 SER A C 1
ATOM 5292 O O . SER A 1 662 ? -9.509 -2.848 -10.382 1.00 92.44 662 SER A O 1
ATOM 5294 N N . LEU A 1 663 ? -10.257 -1.244 -11.755 1.00 93.06 663 LEU A N 1
ATOM 5295 C CA . LEU A 1 663 ? -11.350 -2.036 -12.322 1.00 93.06 663 LEU A CA 1
ATOM 5296 C C . LEU A 1 663 ? -10.837 -3.294 -13.041 1.00 93.06 663 LEU A C 1
ATOM 5298 O O . LEU A 1 663 ? -11.391 -4.382 -12.866 1.00 93.06 663 LEU A O 1
ATOM 5302 N N . LEU A 1 664 ? -9.746 -3.183 -13.805 1.00 93.81 664 LEU A N 1
ATOM 5303 C CA . LEU A 1 664 ? -9.125 -4.329 -14.479 1.00 93.81 664 LEU A CA 1
ATOM 5304 C C . LEU A 1 664 ? -8.436 -5.289 -13.500 1.00 93.81 664 LEU A C 1
ATOM 5306 O O . LEU A 1 664 ? -8.479 -6.505 -13.702 1.00 93.81 664 LEU A O 1
ATOM 5310 N N . PHE A 1 665 ? -7.840 -4.775 -12.424 1.00 93.06 665 PHE A N 1
ATOM 5311 C CA . PHE A 1 665 ? -7.267 -5.584 -11.351 1.00 93.06 665 PHE A CA 1
ATOM 5312 C C . PHE A 1 665 ? -8.356 -6.335 -10.574 1.00 93.06 665 PHE A C 1
ATOM 5314 O O . PHE A 1 665 ? -8.213 -7.533 -10.330 1.00 93.06 665 PHE A O 1
ATOM 5321 N N . LEU A 1 666 ? -9.481 -5.686 -10.262 1.00 92.44 666 LEU A N 1
ATOM 5322 C CA . LEU A 1 666 ? -10.645 -6.307 -9.623 1.00 92.44 666 LEU A CA 1
ATOM 5323 C C . LEU A 1 666 ? -11.305 -7.353 -10.538 1.00 92.44 666 LEU A C 1
ATOM 5325 O O . LEU A 1 666 ? -11.586 -8.462 -10.083 1.00 92.44 666 LEU A O 1
ATOM 5329 N N . MET A 1 667 ? -11.456 -7.073 -11.839 1.00 92.88 667 MET A N 1
ATOM 5330 C CA . MET A 1 667 ? -11.906 -8.052 -12.842 1.00 92.88 667 MET A CA 1
ATOM 5331 C C . MET A 1 667 ? -10.960 -9.262 -12.931 1.00 92.88 667 MET A C 1
ATOM 5333 O O . MET A 1 667 ? -11.420 -10.407 -12.974 1.00 92.88 667 MET A O 1
ATOM 5337 N N . SER A 1 668 ? -9.642 -9.028 -12.906 1.00 91.88 668 SER A N 1
ATOM 5338 C CA . SER A 1 668 ? -8.650 -10.103 -12.841 1.00 91.88 668 SER A CA 1
ATOM 5339 C C . SER A 1 668 ? -8.831 -10.917 -11.561 1.00 91.88 668 SER A C 1
ATOM 5341 O O . SER A 1 668 ? -9.066 -12.115 -11.664 1.00 91.88 668 SER A O 1
ATOM 5343 N N . LYS A 1 669 ? -8.833 -10.300 -10.370 1.00 89.38 669 LYS A N 1
ATOM 5344 C CA . LYS A 1 669 ? -9.035 -10.988 -9.076 1.00 89.38 669 LYS A CA 1
ATOM 5345 C C . LYS A 1 669 ? -10.365 -11.756 -9.001 1.00 89.38 669 LYS A C 1
ATOM 5347 O O . LYS A 1 669 ? -10.420 -12.796 -8.349 1.00 89.38 669 LYS A O 1
ATOM 5352 N N . ALA A 1 670 ? -11.402 -11.304 -9.707 1.00 89.38 670 ALA A N 1
ATOM 5353 C CA . ALA A 1 670 ? -12.682 -11.999 -9.871 1.00 89.38 670 ALA A CA 1
ATOM 5354 C C . ALA A 1 670 ? -12.619 -13.259 -10.772 1.00 89.38 670 ALA A C 1
ATOM 5356 O O . ALA A 1 670 ? -13.551 -14.067 -10.770 1.00 89.38 670 ALA A O 1
ATOM 5357 N N . GLY A 1 671 ? -11.521 -13.446 -11.511 1.00 87.44 671 GLY A N 1
ATOM 5358 C CA . GLY A 1 671 ? -11.202 -14.627 -12.320 1.00 87.44 671 GLY A CA 1
ATOM 5359 C C . GLY A 1 671 ? -11.345 -14.439 -13.835 1.00 87.44 671 GLY A C 1
ATOM 5360 O O . GLY A 1 671 ? -11.157 -15.403 -14.579 1.00 87.44 671 GLY A O 1
ATOM 5361 N N . GLU A 1 672 ? -11.674 -13.238 -14.325 1.00 90.88 672 GLU A N 1
ATOM 5362 C CA . GLU A 1 672 ? -11.871 -12.993 -15.761 1.00 90.88 672 GLU A CA 1
ATOM 5363 C C . GLU A 1 672 ? -10.663 -12.295 -16.399 1.00 90.88 672 GLU A C 1
ATOM 5365 O O . GLU A 1 672 ? -10.629 -11.087 -16.612 1.00 90.88 672 GLU A O 1
ATOM 5370 N N . VAL A 1 673 ? -9.646 -13.091 -16.735 1.00 91.88 673 VAL A N 1
ATOM 5371 C CA . VAL A 1 673 ? -8.404 -12.603 -17.360 1.00 91.88 673 VAL A CA 1
ATOM 5372 C C . VAL A 1 673 ? -8.424 -12.610 -18.895 1.00 91.88 673 VAL A C 1
ATOM 5374 O O . VAL A 1 673 ? -7.484 -12.110 -19.511 1.00 91.88 673 VAL A O 1
ATOM 5377 N N . LYS A 1 674 ? -9.461 -13.148 -19.561 1.00 90.50 674 LYS A N 1
ATOM 5378 C CA . LYS A 1 674 ? -9.459 -13.297 -21.035 1.00 90.50 674 LYS A CA 1
ATOM 5379 C C . LYS A 1 674 ? -9.351 -11.965 -21.804 1.00 90.50 674 LYS A C 1
ATOM 5381 O O . LYS A 1 674 ? -8.608 -11.957 -22.788 1.00 90.50 674 LYS A O 1
ATOM 5386 N N . PRO A 1 675 ? -10.012 -10.854 -21.403 1.00 91.56 675 PRO A N 1
ATOM 5387 C CA . PRO A 1 675 ? -9.845 -9.563 -22.081 1.00 91.56 675 PRO A CA 1
ATOM 5388 C C . PRO A 1 675 ? -8.402 -9.050 -21.996 1.00 91.56 675 PRO A C 1
ATOM 5390 O O . PRO A 1 675 ? -7.844 -8.583 -22.986 1.00 91.56 675 PRO A O 1
ATOM 5393 N N . LEU A 1 676 ? -7.766 -9.224 -20.834 1.00 93.19 676 LEU A N 1
ATOM 5394 C CA . LEU A 1 676 ? -6.389 -8.805 -20.571 1.00 93.19 676 LEU A CA 1
ATOM 5395 C C . LEU A 1 676 ? -5.375 -9.630 -21.382 1.00 93.19 676 LEU A C 1
ATOM 5397 O O . LEU A 1 676 ? -4.450 -9.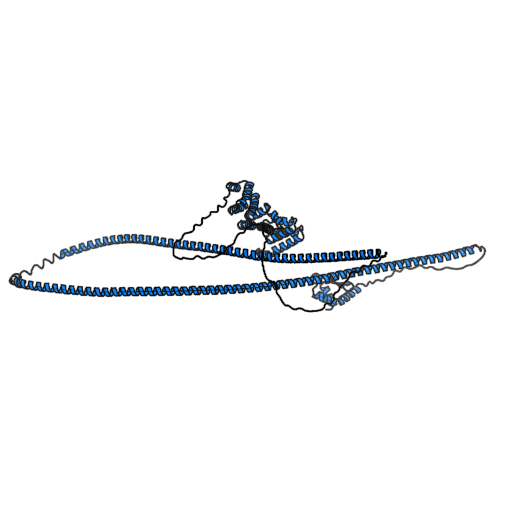072 -21.967 1.00 93.19 676 LEU A O 1
ATOM 5401 N N . MET A 1 677 ? -5.579 -10.946 -21.505 1.00 91.69 677 MET A N 1
ATOM 5402 C CA . MET A 1 677 ? -4.727 -11.796 -22.352 1.00 91.69 677 MET A CA 1
ATOM 5403 C C . MET A 1 677 ? -4.808 -11.395 -23.832 1.00 91.69 677 MET A C 1
ATOM 5405 O O . MET A 1 677 ? -3.771 -11.275 -24.486 1.00 91.69 677 MET A O 1
ATOM 5409 N N . ARG A 1 678 ? -6.018 -11.112 -24.344 1.00 91.50 678 ARG A N 1
ATOM 5410 C CA . ARG A 1 678 ? -6.197 -10.572 -25.703 1.00 91.50 678 ARG A CA 1
ATOM 5411 C C . ARG A 1 678 ? -5.512 -9.222 -25.870 1.00 91.50 678 ARG A C 1
ATOM 5413 O O . ARG A 1 678 ? -4.827 -9.032 -26.864 1.00 91.50 678 ARG A O 1
ATOM 5420 N N . ALA A 1 679 ? -5.606 -8.319 -24.893 1.00 92.88 679 ALA A N 1
ATOM 5421 C CA . ALA A 1 679 ? -4.902 -7.040 -24.958 1.00 92.88 679 ALA A CA 1
ATOM 5422 C C . ALA A 1 679 ? -3.378 -7.219 -25.119 1.00 92.88 679 ALA A C 1
ATOM 5424 O O . ALA A 1 679 ? -2.774 -6.527 -25.935 1.00 92.88 679 ALA A O 1
ATOM 5425 N N . ILE A 1 680 ? -2.755 -8.186 -24.433 1.00 92.69 680 ILE A N 1
ATOM 5426 C CA . ILE A 1 680 ? -1.313 -8.451 -24.590 1.00 92.69 680 ILE A CA 1
ATOM 5427 C C . ILE A 1 680 ? -0.976 -9.052 -25.965 1.00 92.69 680 ILE A C 1
ATOM 5429 O O . ILE A 1 680 ? 0.077 -8.720 -26.514 1.00 92.69 680 ILE A O 1
ATOM 5433 N N . GLU A 1 681 ? -1.825 -9.916 -26.537 1.00 90.75 681 GLU A N 1
ATOM 5434 C CA . GLU A 1 681 ? -1.598 -10.523 -27.863 1.00 90.75 681 GLU A CA 1
ATOM 5435 C C . GLU A 1 681 ? -1.942 -9.556 -29.031 1.00 90.75 681 GLU A C 1
ATOM 5437 O O . GLU A 1 681 ? -1.190 -9.496 -30.008 1.00 90.75 681 GLU A O 1
ATOM 5442 N N . GLU A 1 682 ? -2.989 -8.731 -28.917 1.00 91.12 682 GLU A N 1
ATOM 5443 C CA . GLU A 1 682 ? -3.642 -8.028 -30.043 1.00 91.12 682 GLU A CA 1
ATOM 5444 C C . GLU A 1 682 ? -3.509 -6.485 -30.032 1.00 91.12 682 GLU A C 1
ATOM 5446 O O . GLU A 1 682 ? -3.503 -5.879 -31.102 1.00 91.12 682 GLU A O 1
ATOM 5451 N N . HIS A 1 683 ? -3.366 -5.815 -28.878 1.00 92.12 683 HIS A N 1
ATOM 5452 C CA . HIS A 1 683 ? -3.498 -4.344 -28.784 1.00 92.12 683 HIS A CA 1
ATOM 5453 C C . HIS A 1 683 ? -2.402 -3.560 -29.552 1.00 92.12 683 HIS A C 1
ATOM 5455 O O . HIS A 1 683 ? -1.235 -3.950 -29.486 1.00 92.12 683 HIS A O 1
ATOM 5461 N N . PRO A 1 684 ? -2.698 -2.444 -30.252 1.00 90.56 684 PRO A N 1
ATOM 5462 C CA . PRO A 1 684 ? -1.690 -1.730 -31.046 1.00 90.56 684 PRO A CA 1
ATOM 5463 C C . PRO A 1 684 ? -0.611 -1.010 -30.215 1.00 90.56 684 PRO A C 1
ATOM 5465 O O . PRO A 1 684 ? 0.552 -1.043 -30.605 1.00 90.56 684 PRO A O 1
ATOM 5468 N N . ASN A 1 685 ? -0.948 -0.389 -29.074 1.00 91.81 685 ASN A N 1
ATOM 5469 C CA . ASN A 1 685 ? 0.059 0.260 -28.216 1.00 91.81 685 ASN A CA 1
ATOM 5470 C C . ASN A 1 685 ? 0.804 -0.776 -27.348 1.00 91.81 685 ASN A C 1
ATOM 5472 O O . ASN A 1 685 ? 0.180 -1.470 -26.537 1.00 91.81 685 ASN A O 1
ATOM 5476 N N . THR A 1 686 ? 2.133 -0.824 -27.484 1.00 92.19 686 THR A N 1
ATOM 5477 C CA . THR A 1 686 ? 3.071 -1.611 -26.666 1.00 92.19 686 THR A CA 1
ATOM 5478 C C . THR A 1 686 ? 3.021 -1.250 -25.181 1.00 92.19 686 THR A C 1
ATOM 5480 O O . THR A 1 686 ? 3.121 -2.143 -24.343 1.00 92.19 686 THR A O 1
ATOM 5483 N N . GLU A 1 687 ? 2.827 0.019 -24.822 1.00 90.81 687 GLU A N 1
ATOM 5484 C CA . GLU A 1 687 ? 2.788 0.457 -23.419 1.00 90.81 687 GLU A CA 1
ATOM 5485 C C . GLU A 1 687 ? 1.585 -0.133 -22.683 1.00 90.81 687 GLU A C 1
ATOM 5487 O O . GLU A 1 687 ? 1.741 -0.678 -21.593 1.00 90.81 687 GLU A O 1
ATOM 5492 N N . VAL A 1 688 ? 0.411 -0.150 -23.325 1.00 91.94 688 VAL A N 1
ATOM 5493 C CA . VAL A 1 688 ? -0.786 -0.835 -22.810 1.00 91.94 688 VAL A CA 1
ATOM 5494 C C . VAL A 1 688 ? -0.532 -2.340 -22.657 1.00 91.94 688 VAL A C 1
ATOM 5496 O O . VAL A 1 688 ? -0.894 -2.910 -21.629 1.00 91.94 688 VAL A O 1
ATOM 5499 N N . ARG A 1 689 ? 0.162 -2.996 -23.606 1.00 93.75 689 ARG A N 1
ATOM 5500 C CA . ARG A 1 689 ? 0.566 -4.411 -23.441 1.00 93.75 689 ARG A CA 1
ATOM 5501 C C . ARG A 1 689 ? 1.437 -4.596 -22.192 1.00 93.75 689 ARG A C 1
ATOM 5503 O O . ARG A 1 689 ? 1.191 -5.513 -21.413 1.00 93.75 689 ARG A O 1
ATOM 5510 N N . LEU A 1 690 ? 2.428 -3.728 -21.978 1.00 93.00 690 LEU A N 1
ATOM 5511 C CA . LEU A 1 690 ? 3.326 -3.775 -20.817 1.00 93.00 690 LEU A CA 1
ATOM 5512 C C . LEU A 1 690 ? 2.595 -3.477 -19.495 1.00 93.00 690 LEU A C 1
ATOM 5514 O O . LEU A 1 690 ? 2.850 -4.151 -18.497 1.00 93.00 690 LEU A O 1
ATOM 5518 N N . ALA A 1 691 ? 1.666 -2.519 -19.484 1.00 91.50 691 ALA A N 1
ATOM 5519 C CA . ALA A 1 691 ? 0.826 -2.203 -18.331 1.00 91.50 691 ALA A CA 1
ATOM 5520 C C . ALA A 1 691 ? -0.063 -3.395 -17.943 1.00 91.50 691 ALA A C 1
ATOM 5522 O O . ALA A 1 691 ? -0.097 -3.782 -16.775 1.00 91.50 691 ALA A O 1
ATOM 5523 N N . VAL A 1 692 ? -0.700 -4.046 -18.923 1.00 93.44 692 VAL A N 1
ATOM 5524 C CA . VAL A 1 692 ? -1.526 -5.240 -18.689 1.00 93.44 692 VAL A CA 1
ATOM 5525 C C . VAL A 1 692 ? -0.688 -6.440 -18.225 1.00 93.44 692 VAL A C 1
ATOM 5527 O O . VAL A 1 692 ? -1.125 -7.163 -17.330 1.00 93.44 692 VAL A O 1
ATOM 5530 N N . VAL A 1 693 ? 0.536 -6.634 -18.742 1.00 92.94 693 VAL A N 1
ATOM 5531 C CA . VAL A 1 693 ? 1.472 -7.654 -18.219 1.00 92.94 693 VAL A CA 1
ATOM 5532 C C . VAL A 1 693 ? 1.791 -7.405 -16.740 1.00 92.94 693 VAL A C 1
ATOM 5534 O O . VAL A 1 693 ? 1.712 -8.339 -15.943 1.00 92.94 693 VAL A O 1
ATOM 5537 N N . LYS A 1 694 ? 2.095 -6.158 -16.351 1.00 91.06 694 LYS A N 1
ATOM 5538 C CA . LYS A 1 694 ? 2.386 -5.784 -14.953 1.00 91.06 694 LYS A CA 1
ATOM 5539 C C . LYS A 1 694 ? 1.170 -5.953 -14.035 1.00 91.06 694 LYS A C 1
ATOM 5541 O O . LYS A 1 694 ? 1.300 -6.529 -12.959 1.00 91.06 694 LYS A O 1
ATOM 5546 N N . LEU A 1 695 ? -0.015 -5.517 -14.470 1.00 92.19 695 LEU A N 1
ATOM 5547 C CA . LEU A 1 695 ? -1.277 -5.689 -13.739 1.00 92.19 695 LEU A CA 1
ATOM 5548 C C . LEU A 1 695 ? -1.563 -7.173 -13.469 1.00 92.19 695 LEU A C 1
ATOM 5550 O O . LEU A 1 695 ? -1.855 -7.564 -12.339 1.00 92.19 695 LEU A O 1
ATOM 5554 N N . LEU A 1 696 ? -1.424 -8.015 -14.494 1.00 90.88 696 LEU A N 1
ATOM 5555 C CA . LEU A 1 696 ? -1.610 -9.458 -14.370 1.00 90.88 696 LEU A CA 1
ATOM 5556 C C . LEU A 1 696 ? -0.516 -10.129 -13.523 1.00 90.88 696 LEU A C 1
ATOM 5558 O O . LEU A 1 696 ? -0.835 -11.072 -12.801 1.00 90.88 696 LEU A O 1
ATOM 5562 N N . ALA A 1 697 ? 0.728 -9.642 -13.529 1.00 89.69 697 ALA A N 1
ATOM 5563 C CA . ALA A 1 697 ? 1.767 -10.117 -12.609 1.00 89.69 697 ALA A CA 1
ATOM 5564 C C . ALA A 1 697 ? 1.364 -9.887 -11.140 1.00 89.69 697 ALA A C 1
ATOM 5566 O O . ALA A 1 697 ? 1.368 -10.821 -10.340 1.00 89.69 697 ALA A O 1
ATOM 5567 N N . LEU A 1 698 ? 0.895 -8.675 -10.818 1.00 87.62 698 LEU A N 1
ATOM 5568 C CA . LEU A 1 698 ? 0.388 -8.300 -9.490 1.00 87.62 698 LEU A CA 1
ATOM 5569 C C . LEU A 1 698 ? -0.917 -9.032 -9.102 1.00 87.62 698 LEU A C 1
ATOM 5571 O O . LEU A 1 698 ? -1.286 -9.084 -7.924 1.00 87.62 698 LEU A O 1
ATOM 5575 N N . SER A 1 699 ? -1.636 -9.620 -10.065 1.00 83.19 699 SER A N 1
ATOM 5576 C CA . SER A 1 699 ? -2.841 -10.412 -9.781 1.00 83.19 699 SER A CA 1
ATOM 5577 C C . SER A 1 699 ? -2.540 -11.706 -9.012 1.00 83.19 699 SER A C 1
ATOM 5579 O O . SER A 1 699 ? -3.388 -12.149 -8.233 1.00 83.19 699 SER A O 1
ATOM 5581 N N . GLY A 1 700 ? -1.347 -12.291 -9.188 1.00 75.06 700 GLY A N 1
ATOM 5582 C CA . GLY A 1 700 ? -0.913 -13.521 -8.516 1.00 75.06 700 GLY A CA 1
ATOM 5583 C C . GLY A 1 700 ? -1.705 -14.793 -8.864 1.00 75.06 700 GLY A C 1
ATOM 5584 O O . GLY A 1 700 ? -1.605 -15.775 -8.137 1.00 75.06 700 GLY A O 1
ATOM 5585 N N . GLN A 1 701 ? -2.518 -14.799 -9.927 1.00 78.44 701 GLN A N 1
ATOM 5586 C CA . GLN A 1 701 ? -3.378 -15.945 -10.258 1.00 78.44 701 GLN A CA 1
ATOM 5587 C C . GLN A 1 701 ? -2.640 -17.083 -10.996 1.00 78.44 701 GLN A C 1
ATOM 5589 O O . GLN A 1 701 ? -1.869 -16.818 -11.926 1.00 78.44 701 GLN A O 1
ATOM 5594 N N . PRO A 1 702 ? -2.911 -18.364 -10.674 1.00 77.81 702 PRO A N 1
ATOM 5595 C CA . PRO A 1 702 ? -2.243 -19.501 -11.316 1.00 77.81 702 PRO A CA 1
ATOM 5596 C C . PRO A 1 702 ? -2.587 -19.635 -12.812 1.00 77.81 702 PRO A C 1
ATOM 5598 O O . PRO A 1 702 ? -1.742 -20.048 -13.614 1.00 77.81 702 PRO A O 1
ATOM 5601 N N . GLU A 1 703 ? -3.786 -19.221 -13.232 1.00 82.38 703 GLU A N 1
ATOM 5602 C CA . GLU A 1 703 ? -4.206 -19.194 -14.639 1.00 82.38 703 GLU A CA 1
ATOM 5603 C C . GLU A 1 703 ? -3.339 -18.248 -15.485 1.00 82.38 703 GLU A C 1
ATOM 5605 O O . GLU A 1 703 ? -3.061 -18.535 -16.656 1.00 82.38 703 GLU A O 1
ATOM 5610 N N . VAL A 1 704 ? -2.873 -17.142 -14.890 1.00 88.94 704 VAL A N 1
ATOM 5611 C CA . VAL A 1 704 ? -2.006 -16.148 -15.541 1.00 88.94 704 VAL A CA 1
ATOM 5612 C C . VAL A 1 704 ? -0.643 -16.752 -15.850 1.00 88.94 704 VAL A C 1
ATOM 5614 O O . VAL A 1 704 ? -0.176 -16.654 -16.984 1.00 88.94 704 VAL A O 1
ATOM 5617 N N . LEU A 1 705 ? -0.042 -17.469 -14.896 1.00 88.06 705 LEU A N 1
ATOM 5618 C CA . LEU A 1 705 ? 1.240 -18.152 -15.093 1.00 88.06 705 LEU A CA 1
ATOM 5619 C C . LEU A 1 705 ? 1.169 -19.176 -16.242 1.00 88.06 705 LEU A C 1
ATOM 5621 O O . LEU A 1 705 ? 2.079 -19.260 -17.072 1.00 88.06 705 LEU A O 1
ATOM 5625 N N . ALA A 1 706 ? 0.062 -19.919 -16.342 1.00 86.62 706 ALA A N 1
ATOM 5626 C CA . ALA A 1 706 ? -0.182 -20.865 -17.431 1.00 86.62 706 ALA A CA 1
ATOM 5627 C C . ALA A 1 706 ? -0.465 -20.182 -18.787 1.00 86.62 706 ALA A C 1
ATOM 5629 O O . ALA A 1 706 ? -0.171 -20.752 -19.842 1.00 86.62 706 ALA A O 1
ATOM 5630 N N . ALA A 1 707 ? -1.037 -18.976 -18.808 1.00 88.12 707 ALA A N 1
ATOM 5631 C CA . ALA A 1 707 ? -1.193 -18.177 -20.025 1.00 88.12 707 ALA A CA 1
ATOM 5632 C C . ALA A 1 707 ? 0.148 -17.586 -20.492 1.00 88.12 707 ALA A C 1
ATOM 5634 O O . ALA A 1 707 ? 0.566 -17.844 -21.622 1.00 88.12 707 ALA A O 1
ATOM 5635 N N . PHE A 1 708 ? 0.876 -16.908 -19.603 1.00 91.50 708 PHE A N 1
ATOM 5636 C CA . PHE A 1 708 ? 2.173 -16.291 -19.883 1.00 91.50 708 PHE A CA 1
ATOM 5637 C C . PHE A 1 708 ? 3.203 -17.299 -20.409 1.00 91.50 708 PHE A C 1
ATOM 5639 O O . PHE A 1 708 ? 3.847 -17.037 -21.426 1.00 91.50 708 PHE A O 1
ATOM 5646 N N . ARG A 1 709 ? 3.298 -18.497 -19.810 1.00 89.56 709 ARG A N 1
ATOM 5647 C CA . ARG A 1 709 ? 4.176 -19.574 -20.312 1.00 89.56 709 ARG A CA 1
ATOM 5648 C C . ARG A 1 709 ? 3.845 -19.992 -21.754 1.00 89.56 709 ARG A C 1
ATOM 5650 O O . ARG A 1 709 ? 4.757 -20.283 -22.521 1.00 89.56 709 ARG A O 1
ATOM 5657 N N . ARG A 1 710 ? 2.566 -19.988 -22.157 1.00 88.75 710 ARG A N 1
ATOM 5658 C CA . ARG A 1 710 ? 2.148 -20.280 -23.546 1.00 88.75 710 ARG A CA 1
ATOM 5659 C C . ARG A 1 710 ? 2.454 -19.119 -24.496 1.00 88.75 710 ARG A C 1
ATOM 5661 O O . ARG A 1 710 ? 2.906 -19.360 -25.612 1.00 88.75 710 ARG A O 1
ATOM 5668 N N . MET A 1 711 ? 2.251 -17.878 -24.056 1.00 88.75 711 MET A N 1
ATOM 5669 C CA . MET A 1 711 ? 2.547 -16.669 -24.837 1.00 88.75 711 MET A CA 1
ATOM 5670 C C . MET A 1 711 ? 4.049 -16.514 -25.116 1.00 88.75 711 MET A C 1
ATOM 5672 O O . MET A 1 711 ? 4.435 -16.250 -26.253 1.00 88.75 711 MET A O 1
ATOM 5676 N N . ALA A 1 712 ? 4.905 -16.757 -24.117 1.00 86.44 712 ALA A N 1
ATOM 5677 C CA . ALA A 1 712 ? 6.360 -16.674 -24.256 1.00 86.44 712 ALA A CA 1
ATOM 5678 C C . ALA A 1 712 ? 6.920 -17.620 -25.340 1.00 86.44 712 ALA A C 1
ATOM 5680 O O . ALA A 1 712 ? 7.844 -17.251 -26.064 1.00 86.44 712 ALA A O 1
ATOM 5681 N N . VAL A 1 713 ? 6.327 -18.812 -25.491 1.00 84.81 713 VAL A N 1
ATOM 5682 C CA . VAL A 1 713 ? 6.729 -19.831 -26.481 1.00 84.81 713 VAL A CA 1
ATOM 5683 C C . VAL A 1 713 ? 6.227 -19.519 -27.899 1.00 84.81 713 VAL A C 1
ATOM 5685 O O . VAL A 1 713 ? 6.869 -19.906 -28.871 1.00 84.81 713 VAL A O 1
ATOM 5688 N N . ARG A 1 714 ? 5.102 -18.805 -28.054 1.00 76.56 714 ARG A N 1
ATOM 5689 C CA . ARG A 1 714 ? 4.458 -18.562 -29.363 1.00 76.56 714 ARG A CA 1
ATOM 5690 C C . ARG A 1 714 ? 5.207 -17.605 -30.295 1.00 76.56 714 ARG A C 1
ATOM 5692 O O . ARG A 1 714 ? 4.853 -17.523 -31.466 1.00 76.56 714 ARG A O 1
ATOM 5699 N N . GLY A 1 715 ? 6.199 -16.861 -29.804 1.00 65.38 715 GLY A N 1
ATOM 5700 C CA . GLY A 1 715 ? 7.052 -15.976 -30.614 1.00 65.38 715 GLY A CA 1
ATOM 5701 C C . GLY A 1 715 ? 6.394 -14.695 -31.156 1.00 65.38 715 GLY A C 1
ATOM 5702 O O . GLY A 1 715 ? 7.108 -13.739 -31.441 1.00 65.38 715 GLY A O 1
ATOM 5703 N N . SER A 1 716 ? 5.062 -14.628 -31.223 1.00 79.94 716 SER A N 1
ATOM 5704 C CA . SER A 1 716 ? 4.262 -13.546 -31.828 1.00 79.94 716 SER A CA 1
ATOM 5705 C C . SER A 1 716 ? 4.308 -12.181 -31.123 1.00 79.94 716 SER A C 1
ATOM 5707 O O . SER A 1 716 ? 3.773 -11.211 -31.652 1.00 79.94 716 SER A O 1
ATOM 5709 N N . LEU A 1 717 ? 4.919 -12.084 -29.940 1.00 86.56 717 LEU A N 1
ATOM 5710 C CA . LEU A 1 717 ? 5.009 -10.837 -29.173 1.00 86.56 717 LEU A CA 1
ATOM 5711 C C . LEU A 1 717 ? 6.240 -9.986 -29.561 1.00 86.56 717 LEU A C 1
ATOM 5713 O O . LEU A 1 717 ? 7.287 -10.553 -29.904 1.00 86.56 717 LEU A O 1
ATOM 5717 N N . PRO A 1 718 ? 6.165 -8.642 -29.431 1.00 89.50 718 PRO A N 1
ATOM 5718 C CA . PRO A 1 718 ? 7.335 -7.756 -29.448 1.00 89.50 718 PRO A CA 1
ATOM 5719 C C . PRO A 1 718 ? 8.401 -8.176 -28.426 1.00 89.50 718 PRO A C 1
ATOM 5721 O O . PRO A 1 718 ? 8.098 -8.866 -27.447 1.00 89.50 718 PRO A O 1
ATOM 5724 N N . ALA A 1 719 ? 9.659 -7.781 -28.636 1.00 88.50 719 ALA A N 1
ATOM 5725 C CA . ALA A 1 719 ? 10.776 -8.230 -27.800 1.00 88.50 719 ALA A CA 1
ATOM 5726 C C . ALA A 1 719 ? 10.660 -7.730 -26.350 1.00 88.50 719 ALA A C 1
ATOM 5728 O O . ALA A 1 719 ? 10.918 -8.479 -25.410 1.00 88.50 719 ALA A O 1
ATOM 5729 N N . GLU A 1 720 ? 10.180 -6.504 -26.190 1.00 91.31 720 GLU A N 1
ATOM 5730 C CA . GLU A 1 720 ? 9.963 -5.780 -24.941 1.00 91.31 720 GLU A CA 1
ATOM 5731 C C . GLU A 1 720 ? 8.849 -6.459 -24.135 1.00 91.31 720 GLU A C 1
ATOM 5733 O O . GLU A 1 720 ? 9.027 -6.804 -22.967 1.00 91.31 720 GLU A O 1
ATOM 5738 N N . VAL A 1 721 ? 7.721 -6.747 -24.796 1.00 91.81 721 VAL A N 1
ATOM 5739 C CA . VAL A 1 721 ? 6.565 -7.437 -24.201 1.00 91.81 721 VAL A CA 1
ATOM 5740 C C . VAL A 1 721 ? 6.923 -8.877 -23.834 1.00 91.81 721 VAL A C 1
ATOM 5742 O O . VAL A 1 721 ? 6.578 -9.336 -22.750 1.00 91.81 721 VAL A O 1
ATOM 5745 N N . ARG A 1 722 ? 7.669 -9.590 -24.689 1.00 91.12 722 ARG A N 1
ATOM 5746 C CA . ARG A 1 722 ? 8.188 -10.934 -24.388 1.00 91.12 722 ARG A CA 1
ATOM 5747 C C . ARG A 1 722 ? 9.145 -10.920 -23.191 1.00 91.12 722 ARG A C 1
ATOM 5749 O O . ARG A 1 722 ? 9.074 -11.835 -22.375 1.00 91.12 722 ARG A O 1
ATOM 5756 N N . SER A 1 723 ? 9.994 -9.898 -23.065 1.00 91.88 723 SER A N 1
ATOM 5757 C CA . SER A 1 723 ? 10.875 -9.720 -21.905 1.00 91.88 723 SER A CA 1
ATOM 5758 C C . SER A 1 723 ? 10.064 -9.507 -20.623 1.00 91.88 723 SER A C 1
ATOM 5760 O O . SER A 1 723 ? 10.231 -10.256 -19.665 1.00 91.88 723 SER A O 1
ATOM 5762 N N . ALA A 1 724 ? 9.093 -8.587 -20.640 1.00 92.94 724 ALA A N 1
ATOM 5763 C CA . ALA A 1 724 ? 8.212 -8.330 -19.499 1.00 92.94 724 ALA A CA 1
ATOM 5764 C C . ALA A 1 724 ? 7.355 -9.551 -19.109 1.00 92.94 724 ALA A C 1
ATOM 5766 O O . ALA A 1 724 ? 7.133 -9.793 -17.926 1.00 92.94 724 ALA A O 1
ATOM 5767 N N . VAL A 1 725 ? 6.904 -10.363 -20.074 1.00 92.06 725 VAL A N 1
ATOM 5768 C CA . VAL A 1 725 ? 6.199 -11.631 -19.799 1.00 92.06 725 VAL A CA 1
ATOM 5769 C C . VAL A 1 725 ? 7.129 -12.650 -19.129 1.00 92.06 725 VAL A C 1
ATOM 5771 O O . VAL A 1 725 ? 6.702 -13.333 -18.201 1.00 92.06 725 VAL A O 1
ATOM 5774 N N . MET A 1 726 ? 8.398 -12.747 -19.542 1.00 90.56 726 MET A N 1
ATOM 5775 C CA . MET A 1 726 ? 9.386 -13.607 -18.871 1.00 90.56 726 MET A CA 1
ATOM 5776 C C . MET A 1 726 ? 9.722 -13.110 -17.458 1.00 90.56 726 MET A C 1
ATOM 5778 O O . MET A 1 726 ? 9.796 -13.917 -16.531 1.00 90.56 726 MET A O 1
ATOM 5782 N N . GLU A 1 727 ? 9.862 -11.796 -17.275 1.00 91.38 727 GLU A N 1
ATOM 5783 C CA . GLU A 1 727 ? 10.048 -11.177 -15.961 1.00 91.38 727 GLU A CA 1
ATOM 5784 C C . GLU A 1 727 ? 8.849 -11.464 -15.046 1.00 91.38 727 GLU A C 1
ATOM 5786 O O . GLU A 1 727 ? 9.030 -11.939 -13.929 1.00 91.38 727 GLU A O 1
ATOM 5791 N N . ALA A 1 728 ? 7.619 -11.295 -15.538 1.00 90.62 728 ALA A N 1
ATOM 5792 C CA . ALA A 1 728 ? 6.404 -11.605 -14.792 1.00 90.62 728 ALA A CA 1
ATOM 5793 C C . ALA A 1 728 ? 6.291 -13.098 -14.428 1.00 90.62 728 ALA A C 1
ATOM 5795 O O . ALA A 1 728 ? 5.901 -13.427 -13.309 1.00 90.62 728 ALA A O 1
ATOM 5796 N N . ILE A 1 729 ? 6.682 -14.019 -15.322 1.00 89.88 729 ILE A N 1
ATOM 5797 C CA . ILE A 1 729 ? 6.779 -15.456 -15.000 1.00 89.88 729 ILE A CA 1
ATOM 5798 C C . ILE A 1 729 ? 7.759 -15.682 -13.839 1.00 89.88 729 ILE A C 1
ATOM 5800 O O . ILE A 1 729 ? 7.452 -16.468 -12.938 1.00 89.88 729 ILE A O 1
ATOM 5804 N N . TYR A 1 730 ? 8.911 -15.005 -13.837 1.00 87.88 730 TYR A N 1
ATOM 5805 C CA . TYR A 1 730 ? 9.895 -15.095 -12.757 1.00 87.88 730 TYR A CA 1
ATOM 5806 C C . TYR A 1 730 ? 9.382 -14.476 -11.448 1.00 87.88 730 TYR A C 1
ATOM 5808 O O . TYR A 1 730 ? 9.507 -15.107 -10.400 1.00 87.88 730 TYR A O 1
ATOM 5816 N N . GLN A 1 731 ? 8.741 -13.304 -11.493 1.00 87.50 731 GLN A N 1
ATOM 5817 C CA . GLN A 1 731 ? 8.146 -12.650 -10.322 1.00 87.50 731 GLN A CA 1
ATOM 5818 C C . GLN A 1 731 ? 7.070 -13.538 -9.677 1.00 87.50 731 GLN A C 1
ATOM 5820 O O . GLN A 1 731 ? 7.193 -13.872 -8.502 1.00 87.50 731 GLN A O 1
ATOM 5825 N N . ILE A 1 732 ? 6.084 -14.017 -10.449 1.00 85.62 732 ILE A N 1
ATOM 5826 C CA . ILE A 1 732 ? 5.031 -14.913 -9.936 1.00 85.62 732 ILE A CA 1
ATOM 5827 C C . ILE A 1 732 ? 5.662 -16.189 -9.353 1.00 85.62 732 ILE A C 1
ATOM 5829 O O . ILE A 1 732 ? 5.364 -16.569 -8.227 1.00 85.62 732 ILE A O 1
ATOM 5833 N N . THR A 1 733 ? 6.595 -16.828 -10.072 1.00 83.19 733 THR A N 1
ATOM 5834 C CA . THR A 1 733 ? 7.219 -18.082 -9.605 1.00 83.19 733 THR A CA 1
ATOM 5835 C C . THR A 1 733 ? 8.064 -17.882 -8.336 1.00 83.19 733 THR A C 1
ATOM 5837 O O . THR A 1 733 ? 8.068 -18.752 -7.469 1.00 83.19 733 THR A O 1
ATOM 5840 N N . SER A 1 734 ? 8.756 -16.746 -8.194 1.00 79.06 734 SER A N 1
ATOM 5841 C CA . SER A 1 734 ? 9.582 -16.435 -7.013 1.00 79.06 734 SER A CA 1
ATOM 5842 C C . SER A 1 734 ? 8.778 -15.929 -5.806 1.00 79.06 734 SER A C 1
ATOM 5844 O O . SER A 1 734 ? 9.272 -16.012 -4.684 1.00 79.06 734 SER A O 1
ATOM 5846 N N . GLN A 1 735 ? 7.529 -15.492 -6.006 1.00 67.81 735 GLN A N 1
ATOM 5847 C CA . GLN A 1 735 ? 6.567 -15.181 -4.937 1.00 67.81 735 GLN A CA 1
ATOM 5848 C C . GLN A 1 735 ? 5.757 -16.408 -4.466 1.00 67.81 735 GLN A C 1
ATOM 5850 O O . GLN A 1 735 ? 5.237 -16.402 -3.352 1.00 67.81 735 GLN A O 1
ATOM 5855 N N . SER A 1 736 ? 5.697 -17.489 -5.255 1.00 54.12 736 SER A N 1
ATOM 5856 C CA . SER A 1 736 ? 4.981 -18.737 -4.926 1.00 54.12 736 SER A CA 1
ATOM 5857 C C . SER A 1 736 ? 5.737 -19.875 -4.174 1.00 54.12 736 SER A C 1
ATOM 5859 O O . SER A 1 736 ? 5.241 -21.003 -4.232 1.00 54.12 736 SER A O 1
ATOM 5861 N N . PRO A 1 737 ? 6.862 -19.705 -3.431 1.00 50.47 737 PRO A N 1
ATOM 5862 C CA . PRO A 1 737 ? 7.466 -20.817 -2.674 1.00 50.47 737 PRO A CA 1
ATOM 5863 C C . PRO A 1 737 ? 6.555 -21.483 -1.626 1.00 50.47 737 PRO A C 1
ATOM 5865 O O . PRO A 1 737 ? 6.805 -22.622 -1.241 1.00 50.47 737 PRO A O 1
ATOM 5868 N N . ALA A 1 738 ? 5.522 -20.782 -1.147 1.00 44.34 738 ALA A N 1
ATOM 5869 C CA . ALA A 1 738 ? 4.723 -21.192 0.010 1.00 44.34 738 ALA A CA 1
ATOM 5870 C C . ALA A 1 738 ? 3.799 -22.406 -0.225 1.00 44.34 738 ALA A C 1
ATOM 5872 O O . ALA A 1 738 ? 3.482 -23.109 0.730 1.00 44.34 738 ALA A O 1
ATOM 5873 N N . GLU A 1 739 ? 3.374 -22.675 -1.465 1.00 46.03 739 GLU A N 1
ATOM 5874 C CA . GLU A 1 739 ? 2.381 -23.730 -1.760 1.00 46.03 739 GLU A CA 1
ATOM 5875 C C . GLU A 1 739 ? 3.001 -25.041 -2.278 1.00 46.03 739 GLU A C 1
ATOM 5877 O O . GLU A 1 739 ? 2.335 -26.072 -2.328 1.00 46.03 739 GLU A O 1
ATOM 5882 N N . ALA A 1 740 ? 4.300 -25.051 -2.598 1.00 40.31 740 ALA A N 1
ATOM 5883 C CA . ALA A 1 740 ? 5.000 -26.235 -3.110 1.00 40.31 740 ALA A CA 1
ATOM 5884 C C . ALA A 1 740 ? 5.286 -27.320 -2.043 1.00 40.31 740 ALA A C 1
ATOM 5886 O O . ALA A 1 740 ? 5.852 -28.361 -2.367 1.00 40.31 740 ALA A O 1
ATOM 5887 N N . GLY A 1 741 ? 4.924 -27.080 -0.777 1.00 37.12 741 GLY A N 1
ATOM 5888 C CA . GLY A 1 741 ? 5.183 -27.976 0.358 1.00 37.12 741 GLY A CA 1
ATOM 5889 C C . GLY A 1 741 ? 4.047 -28.940 0.729 1.00 37.12 741 GLY A C 1
ATOM 5890 O O . GLY A 1 741 ? 4.124 -29.544 1.796 1.00 37.12 741 GLY A O 1
ATOM 5891 N N . SER A 1 742 ? 2.987 -29.057 -0.083 1.00 37.81 742 SER A N 1
ATOM 5892 C CA . SER A 1 742 ? 1.796 -29.866 0.239 1.00 37.81 742 SER A CA 1
ATOM 5893 C C . SER A 1 742 ? 1.226 -30.646 -0.962 1.00 37.81 742 SER A C 1
ATOM 5895 O O . SER A 1 742 ? 0.052 -30.489 -1.312 1.00 37.81 742 SER A O 1
ATOM 5897 N N . MET A 1 743 ? 2.045 -31.521 -1.556 1.00 34.19 743 MET A N 1
ATOM 5898 C CA . MET A 1 743 ? 1.611 -32.697 -2.336 1.00 34.19 743 MET A CA 1
ATOM 5899 C C . MET A 1 743 ? 2.450 -33.919 -1.964 1.00 34.19 743 MET A C 1
ATOM 5901 O O . MET A 1 743 ? 3.666 -33.728 -1.744 1.00 34.19 743 MET A O 1
#

Sequence (743 aa):
MTAHELLSQLRARGVQVKTSGDNRLVIDAPRGTVNEELRSALSANKAELLQILGQENTEAKAPAIAETLAAQPKSSSPVAAPPAIPSHADDQIAASTAEEIRQLQTELTRLRIDEEGRRAEVEAARLAAENALRVEQEKWRQQEEEIARQRAEHERRRIEAETRARAEEDQRRRIANEEIARAQAVLEALRASEEKRRHEAEERFRVGQQAHEAQLASLRQTEEEQARRRAEEERHYLELEARKRAQEDELRRRAETRFRAVEEEIERVTAREQARLRVEQEAQLLVEEAGRRRTEEEARRKAEGQARRRAEEEARLRAEIEVQVRAESAERRRAEEETRSRAEEEARRRAEEEAQRLAAERARRLAEEETQRRAAEEASRQAEAAALLKAKEDEQRHAQEQARLKAEQDERDRLEATARERAELEARIRAEIEAKIRAEEEDKRREEDAERRRAEHERMVAEEAGKAGGKSDFAFEIERPEIEEPAATTADAPDTKVTEVVEWFEVGLENRAKTAPVPDRSQDHFRTLPDEDHSEFRAVSVPEEATQSPELSRDLENDLRSANATARAAAVAELPKVGGEEAYHRITAAFDDQSAEVRSSAARALFDLQDDCAAAFTRALREASPQRRRAIGAAIGSSGLANEAIRNLTGESRDQTYDAFSLLFLMSKAGEVKPLMRAIEEHPNTEVRLAVVKLLALSGQPEVLAAFRRMAVRGSLPAEVRSAVMEAIYQITSQSPAEAGSM

Radius of gyration: 74.06 Å; chains: 1; bounding box: 166×138×253 Å

Foldseek 3Di:
DALVVLCVVCVVQVWDWADDPQQDIDIDHDPPPDDPVNVVVCVVNVVVNSVVNVVVVVVVDDDDDDDDDDDDDDDDDDDDDDDDDDDDDDPPPVVVVVVVVVVVVVVVVVVVVVVVVVVVVVVVVVVVVVVVVVVVVVVVVVVVVVVVVVVVVVVVVVVVVVVVVVVVVVVVVVVVVVVVVVVVVVVVVVVVVVVVVVVVVVVVVVVVVVVVVVVVVVVVVVVVVVVVVVVVVVVVVVVVVVVVVVVVVVVVVVVVVVVVVVVVVVVVVVVVVVVVVVVVVVVVVVVVCVVCVVPCPVPPPPDPDPPPPPVPVVVVVVVVVVVVVVVVVVVVVVVVVVVVVVVVVVVVVVVVVVVVVVVVVVVVVVVVVVVVVVVVVVVVVVVVVVVVVVVVVVVVVVVVVVVVVVVVVVVVVVVVVVVVVVVVVVVVVVVVVVVVVVVVVVVVVVVVVVVVVVVVVVVVVVVVVVVVPDDDDDDDDDDDDDDDDDDDDDDDDDDDDDDDDDYDDDDDDDDDDDDDDDDDDDDDDDDDDDDDDDDDDDDPPDPPPPPPQQPDDVVLVVQCVDPDLVSVLVSLLCLLVSADDVNLVSLLVQLPDPDLSSLLSSLVSLCSNDPQSLVSLVVSCVPDDLSSLLSNLVSCVVNCVLVVLLVQCPPPDPVSVVSSLSSLLSSVLSPNCVSLLCCLQPPPDPVSNLSSLVSNLVSLDPVLLVSLVVVLVVPRGDPVSNVSSVVSNVSSVVVPPPPPPDD